Protein AF-0000000084371466 (afdb_homodimer)

Organism: NCBI:txid1354337

Solvent-accessible surface area (backbone atoms only — not comparable to full-atom values): 20547 Å² total; per-residue (Å²): 111,66,64,60,53,50,52,50,54,50,50,53,49,49,50,52,51,52,51,47,50,51,51,50,54,58,54,43,29,50,48,44,25,42,75,70,62,66,59,45,69,47,90,85,22,56,45,48,50,49,44,47,49,48,34,49,52,51,27,50,51,27,48,51,49,24,69,73,31,75,71,32,21,22,19,29,36,41,54,22,36,54,40,42,34,53,37,38,60,71,41,28,72,66,33,35,72,77,37,82,69,40,31,57,58,54,32,48,50,46,48,52,50,28,49,50,49,22,58,71,46,42,69,39,13,56,54,30,40,49,56,57,62,68,37,51,36,34,27,16,31,52,48,10,47,44,26,44,74,42,50,16,55,60,68,24,36,56,69,63,48,35,65,75,43,48,91,64,48,52,72,56,55,30,43,38,47,19,52,52,38,30,41,54,11,50,48,34,32,42,51,19,51,49,49,47,55,55,54,50,52,52,53,52,52,55,59,70,71,105,113,66,63,60,52,49,52,50,52,50,50,52,49,49,48,51,52,54,51,46,50,51,52,50,54,58,53,42,31,50,48,43,25,42,75,69,63,66,60,46,69,48,90,85,22,56,46,48,52,50,45,48,49,48,34,49,51,50,26,51,50,27,48,49,48,23,70,71,31,76,72,34,21,21,19,29,36,40,55,21,35,54,41,42,34,53,38,39,58,72,42,28,72,65,33,36,72,77,36,81,71,42,30,56,58,55,33,48,50,44,47,51,52,28,48,52,50,23,58,71,45,42,70,39,13,56,53,29,42,50,57,57,61,67,37,53,35,33,29,16,31,51,49,11,47,46,26,43,74,40,48,14,56,61,68,25,35,56,70,63,48,35,64,75,44,48,90,63,48,51,73,55,55,30,43,38,47,19,52,51,38,29,40,54,11,50,47,34,34,44,50,19,51,51,49,48,52,54,54,50,52,53,52,52,52,55,58,70,70,105

Radius of gyration: 22.59 Å; Cα contacts (8 Å, |Δi|>4): 566; chains: 2; bounding box: 61×68×55 Å

Foldseek 3Di:
DVVVVVVVVVVVVVLVVVLVVLLVVLLVQQVCQCVPVVPFDDLPGSLLVLLLVLLVVLLVVLVVVLVVDVLANLQSLQVSLVSVLVNLVSCQVVCVVVPNPCSVVVNVVSNVVSVVSNVVSPPSNVVNNCVLCVDPLNVLLVVLCCQLVPVLVVQLDQVVQCVVCPPNDDNSVSVSSNSSSNSSSSSSNSSSSVVVVVVVVVVVVVVVVD/DVVVVVVVVVVVVVLVVVLVVLLVVLLVQQVCQCVPVVPFDDLPGSLLVLLLVLLVVLLVVLVVVLVVDVLANLQSLQVSLVSVLVNLVSCQVVCVVVPNPCSVVVNVVSNVVSVVSNVVSPPSNVVNNCVLCVDPLNVLLVVLCCQLVPVLVVQLDQVVQCVVCPPNDDNSVSVSSNSSSNSSSSSSNSSSSVVVVVVVVVVVVVVVVD

Sequence (420 aa):
MDEIVLNFLLKRFAFFLCAAVIVALTTGCIFIDILIFDGGISEASITEYAQESLLAIICLFFFVKAYQNSQMRGGYTLIMGFFLCLLIRELDSVFDQLAHGSWVWFALTVTFICIAIAIREGKNTLSALTQFISHPSNGMLISGLLCILLFSRLFGMGILWKTILGDDFNRTVKNMAEEGCELFGYTLCFISVLWYGISNKVSNRVKNINMDEIVLNFLLKRFAFFLCAAVIVALTTGCIFIDILIFDGGISEASITEYAQESLLAIICLFFFVKAYQNSQMRGGYTLIMGFFLCLLIRELDSVFDQLAHGSWVWFALTVTFICIAIAIREGKNTLSALTQFISHPSNGMLISGLLCILLFSRLFGMGILWKTILGDDFNRTVKNMAEEGCELFGYTLCFISVLWYGISNKVSNRVKNIN

Secondary structure (DSSP, 8-state):
-HHHHHHHHHHHHHHHHHHHHHHHHHHHHHHIIIIIS-S-S-TTSHHHHHHHHHHHHHHHHHHHHHHH-GGGHHHHHHHHHHHHHHHHHHTHHHHHTTSTTTHHHHHHHHHHHHHHHHHHHTHHHHHHHHHHHTSTTHHHHHHHHHIIIIIHHHHT-HHHHHHHHGGG--HHHHHHHHHHHHHHHHHHHHHHHHHHHHHHHHHHHHHHH-/-HHHHHHHHHHHHHHHHHHHHHHHHHHHHHHIIIIIS-S-S-TTSHHHHHHHHHHHHHHHHHHHHHHH-GGGHHHHHHHHHHHHHHHHHHTHHHHHTTSTTTHHHHHHHHHHHHHHHHHHHTHHHHHHHHHHHTSTTHHHHHHHHHIIIIIHHHHT-HHHHHHHHGGG--HHHHHHHHHHHHHHHHHHHHHHHHHHHHHHHHHHHHHHH-

Structure (mmCIF, N/CA/C/O backbone):
data_AF-0000000084371466-model_v1
#
loop_
_entity.id
_entity.type
_entity.pdbx_description
1 polymer Transporter
#
loop_
_atom_site.group_PDB
_atom_site.id
_atom_site.type_symbol
_atom_site.label_atom_id
_atom_site.label_alt_id
_atom_site.label_comp_id
_atom_site.label_asym_id
_atom_site.label_entity_id
_atom_site.label_seq_id
_atom_site.pdbx_PDB_ins_code
_atom_site.Cartn_x
_atom_site.Cartn_y
_atom_site.Cartn_z
_atom_site.occupancy
_atom_site.B_iso_or_equiv
_atom_site.auth_seq_id
_atom_site.auth_comp_id
_atom_site.auth_asym_id
_atom_site.auth_atom_id
_atom_site.pdbx_PDB_model_num
ATOM 1 N N . MET A 1 1 ? 17.172 20.203 21.375 1 64.62 1 MET A N 1
ATOM 2 C CA . MET A 1 1 ? 16.688 20.125 20 1 64.62 1 MET A CA 1
ATOM 3 C C . MET A 1 1 ? 17.094 18.797 19.359 1 64.62 1 MET A C 1
ATOM 5 O O . MET A 1 1 ? 16.25 18.094 18.797 1 64.62 1 MET A O 1
ATOM 9 N N . ASP A 1 2 ? 18.312 18.266 19.797 1 81.25 2 ASP A N 1
ATOM 10 C CA . ASP A 1 2 ? 18.844 17.047 19.219 1 81.25 2 ASP A CA 1
ATOM 11 C C . ASP A 1 2 ? 18.141 15.812 19.766 1 81.25 2 ASP A C 1
ATOM 13 O O . ASP A 1 2 ? 17.781 14.898 19.016 1 81.25 2 ASP A O 1
ATOM 17 N N . GLU A 1 3 ? 17.75 15.938 21.031 1 86.94 3 GLU A N 1
ATOM 18 C CA . GLU A 1 3 ? 17.094 14.789 21.656 1 86.94 3 GLU A CA 1
ATOM 19 C C . GLU A 1 3 ? 15.68 14.609 21.109 1 86.94 3 GLU A C 1
ATOM 21 O O . GLU A 1 3 ? 15.219 13.484 20.922 1 86.94 3 GLU A O 1
ATOM 26 N N . ILE A 1 4 ? 15.062 15.727 20.891 1 90.5 4 ILE A N 1
ATOM 27 C CA . ILE A 1 4 ? 13.695 15.711 20.375 1 90.5 4 ILE A CA 1
ATOM 28 C C . ILE A 1 4 ? 13.688 15.125 18.969 1 90.5 4 ILE A C 1
ATOM 30 O O . ILE A 1 4 ? 12.852 14.281 18.641 1 90.5 4 ILE A O 1
ATOM 34 N N . VAL A 1 5 ? 14.664 15.562 18.172 1 91.81 5 VAL A N 1
ATOM 35 C CA . VAL A 1 5 ? 14.781 15.102 16.797 1 91.81 5 VAL A CA 1
ATOM 36 C C . VAL A 1 5 ? 15.094 13.609 16.781 1 91.81 5 VAL A C 1
ATOM 38 O O . VAL A 1 5 ? 14.477 12.852 16.031 1 91.81 5 VAL A O 1
ATOM 41 N N . LEU A 1 6 ? 15.992 13.211 17.641 1 91.38 6 LEU A N 1
ATOM 42 C CA . LEU A 1 6 ? 16.391 11.812 17.719 1 91.38 6 LEU A CA 1
ATOM 43 C C . LEU A 1 6 ? 15.234 10.938 18.188 1 91.38 6 LEU A C 1
ATOM 45 O O . LEU A 1 6 ? 15.016 9.844 17.656 1 91.38 6 LEU A O 1
ATOM 49 N N . ASN A 1 7 ? 14.547 11.398 19.172 1 93.5 7 ASN A N 1
ATOM 50 C CA . ASN A 1 7 ? 13.383 10.664 19.672 1 93.5 7 ASN A CA 1
ATOM 51 C C . ASN A 1 7 ? 12.32 10.5 18.594 1 93.5 7 ASN A C 1
ATOM 53 O O . ASN A 1 7 ? 11.695 9.445 18.484 1 93.5 7 ASN A O 1
ATOM 57 N N . PHE A 1 8 ? 12.125 11.523 17.828 1 94.44 8 PHE A N 1
ATOM 58 C CA . PHE A 1 8 ? 11.172 11.469 16.734 1 94.44 8 PHE A CA 1
ATOM 59 C C . PHE A 1 8 ? 11.578 10.422 15.703 1 94.44 8 PHE A C 1
ATOM 61 O O . PHE A 1 8 ? 10.758 9.594 15.289 1 94.44 8 PHE A O 1
ATOM 68 N N . LEU A 1 9 ? 12.789 10.43 15.32 1 94.44 9 LEU A N 1
ATOM 69 C CA . LEU A 1 9 ? 13.297 9.492 14.328 1 94.44 9 LEU A CA 1
ATOM 70 C C . LEU A 1 9 ? 13.234 8.062 14.844 1 94.44 9 LEU A C 1
ATOM 72 O O . LEU A 1 9 ? 12.922 7.141 14.094 1 94.44 9 LEU A O 1
ATOM 76 N N . LEU A 1 10 ? 13.5 7.891 16.125 1 94.75 10 LEU A N 1
ATOM 77 C CA . LEU A 1 10 ? 13.438 6.566 16.734 1 94.75 10 LEU A CA 1
ATOM 78 C C . LEU A 1 10 ? 12 6.051 16.766 1 94.75 10 LEU A C 1
ATOM 80 O O . LEU A 1 10 ? 11.758 4.863 16.531 1 94.75 10 LEU A O 1
ATOM 84 N N . LYS A 1 11 ? 11.07 6.883 17.031 1 94.75 11 LYS A N 1
ATOM 85 C CA . LYS A 1 11 ? 9.656 6.508 17.031 1 94.75 11 LYS A CA 1
ATOM 86 C C . LYS A 1 11 ? 9.195 6.113 15.633 1 94.75 11 LYS A C 1
ATOM 88 O O . LYS A 1 11 ? 8.414 5.168 15.477 1 94.75 11 LYS A O 1
ATOM 93 N N . ARG A 1 12 ? 9.664 6.887 14.703 1 95.19 12 ARG A N 1
ATOM 94 C CA . ARG A 1 12 ? 9.305 6.586 13.32 1 95.19 12 ARG A CA 1
ATOM 95 C C . ARG A 1 12 ? 9.906 5.258 12.883 1 95.19 12 ARG A C 1
ATOM 97 O O . ARG A 1 12 ? 9.281 4.5 12.141 1 95.19 12 ARG A O 1
ATOM 104 N N . PHE A 1 13 ? 11.102 5.02 13.352 1 95.56 13 PHE A N 1
ATOM 105 C CA . PHE A 1 13 ? 11.734 3.738 13.055 1 95.56 13 PHE A CA 1
ATOM 106 C C . PHE A 1 13 ? 10.992 2.598 13.734 1 95.56 13 PHE A C 1
ATOM 108 O O . PHE A 1 13 ? 10.797 1.533 13.148 1 95.56 13 PHE A O 1
ATOM 115 N N . ALA A 1 14 ? 10.57 2.801 14.953 1 96.06 14 ALA A N 1
ATOM 116 C CA . ALA A 1 14 ? 9.781 1.805 15.672 1 96.06 14 ALA A CA 1
ATOM 117 C C . ALA A 1 14 ? 8.469 1.522 14.953 1 96.06 14 ALA A C 1
ATOM 119 O O . ALA A 1 14 ? 8.023 0.374 14.883 1 96.06 14 ALA A O 1
ATOM 120 N N . PHE A 1 15 ? 7.871 2.557 14.461 1 96.62 15 PHE A N 1
ATOM 121 C CA . PHE A 1 15 ? 6.652 2.4 13.672 1 96.62 15 PHE A CA 1
ATOM 122 C C . PHE A 1 15 ? 6.898 1.507 12.461 1 96.62 15 PHE A C 1
ATOM 124 O O . PHE A 1 15 ? 6.094 0.621 12.164 1 96.62 15 PHE A O 1
ATOM 131 N N . PHE A 1 16 ? 7.977 1.736 11.781 1 97.31 16 PHE A N 1
ATOM 132 C CA . PHE A 1 16 ? 8.328 0.934 10.617 1 97.31 16 PHE A CA 1
ATOM 133 C C . PHE A 1 16 ? 8.492 -0.533 10.992 1 97.31 16 PHE A C 1
ATOM 135 O O . PHE A 1 16 ? 8.008 -1.42 10.289 1 97.31 16 PHE A O 1
ATOM 142 N N . LEU A 1 17 ? 9.148 -0.771 12.102 1 98 17 LEU A N 1
ATOM 143 C CA . LEU A 1 17 ? 9.383 -2.139 12.555 1 98 17 LEU A CA 1
ATOM 144 C C . LEU A 1 17 ? 8.07 -2.812 12.945 1 98 17 LEU A C 1
ATOM 146 O O . LEU A 1 17 ? 7.863 -3.992 12.648 1 98 17 LEU A O 1
ATOM 150 N N . CYS A 1 18 ? 7.191 -2.1 13.617 1 97.94 18 CYS A N 1
ATOM 151 C CA . CYS A 1 18 ? 5.887 -2.645 13.969 1 97.94 18 CYS A CA 1
ATOM 152 C C . CYS A 1 18 ? 5.074 -2.975 12.727 1 97.94 18 CYS A C 1
ATOM 154 O O . CYS A 1 18 ? 4.457 -4.039 12.641 1 97.94 18 CYS A O 1
ATOM 156 N N . ALA A 1 19 ? 5.094 -2.037 11.758 1 98.44 19 ALA A N 1
ATOM 157 C CA . ALA A 1 19 ? 4.41 -2.275 10.492 1 98.44 19 ALA A CA 1
ATOM 158 C C . ALA A 1 19 ? 4.977 -3.502 9.781 1 98.44 19 ALA A C 1
ATOM 160 O O . ALA A 1 19 ? 4.227 -4.297 9.211 1 98.44 19 ALA A O 1
ATOM 161 N N . ALA A 1 20 ? 6.285 -3.635 9.867 1 98.56 20 ALA A N 1
ATOM 162 C CA . ALA A 1 20 ? 6.949 -4.785 9.258 1 98.56 20 ALA A CA 1
ATOM 163 C C . ALA A 1 20 ? 6.5 -6.086 9.914 1 98.56 20 ALA A C 1
ATOM 165 O O . ALA A 1 20 ? 6.277 -7.09 9.227 1 98.56 20 ALA A O 1
ATOM 166 N N . VAL A 1 21 ? 6.359 -6.094 11.18 1 98.56 21 VAL A N 1
ATOM 167 C CA . VAL A 1 21 ? 5.922 -7.277 11.906 1 98.56 21 VAL A CA 1
ATOM 168 C C . VAL A 1 21 ? 4.492 -7.637 11.5 1 98.56 21 VAL A C 1
ATOM 170 O O . VAL A 1 21 ? 4.184 -8.812 11.273 1 98.56 21 VAL A O 1
ATOM 173 N N . ILE A 1 22 ? 3.629 -6.656 11.391 1 98.56 22 ILE A N 1
ATOM 174 C CA . ILE A 1 22 ? 2.244 -6.902 11 1 98.56 22 ILE A CA 1
ATOM 175 C C . ILE A 1 22 ? 2.197 -7.477 9.586 1 98.56 22 ILE A C 1
ATOM 177 O O . ILE A 1 22 ? 1.475 -8.438 9.328 1 98.56 22 ILE A O 1
ATOM 181 N N . VAL A 1 23 ? 2.973 -6.891 8.664 1 98.62 23 VAL A N 1
ATOM 182 C CA . VAL A 1 23 ? 3.029 -7.383 7.293 1 98.62 23 VAL A CA 1
ATOM 183 C C . VAL A 1 23 ? 3.549 -8.82 7.281 1 98.62 23 VAL A C 1
ATOM 185 O O . VAL A 1 23 ? 3.021 -9.672 6.559 1 98.62 23 VAL A O 1
ATOM 188 N N . ALA A 1 24 ? 4.578 -9.102 8.133 1 98.19 24 ALA A N 1
ATOM 189 C CA . ALA A 1 24 ? 5.129 -10.445 8.211 1 98.19 24 ALA A CA 1
ATOM 190 C C . ALA A 1 24 ? 4.094 -11.438 8.734 1 98.19 24 ALA A C 1
ATOM 192 O O . ALA A 1 24 ? 3.961 -12.547 8.211 1 98.19 24 ALA A O 1
ATOM 193 N N . LEU A 1 25 ? 3.352 -11.039 9.758 1 97.94 25 LEU A N 1
ATOM 194 C CA . LEU A 1 25 ? 2.334 -11.898 10.352 1 97.94 25 LEU A CA 1
ATOM 195 C C . LEU A 1 25 ? 1.229 -12.203 9.344 1 97.94 25 LEU A C 1
ATOM 197 O O . LEU A 1 25 ? 0.806 -13.359 9.211 1 97.94 25 LEU A O 1
ATOM 201 N N . THR A 1 26 ? 0.752 -11.219 8.648 1 97.88 26 THR A N 1
ATOM 202 C CA . THR A 1 26 ? -0.317 -11.445 7.68 1 97.88 26 THR A CA 1
ATOM 203 C C . THR A 1 26 ? 0.188 -12.266 6.5 1 97.88 26 THR A C 1
ATOM 205 O O . THR A 1 26 ? -0.53 -13.125 5.98 1 97.88 26 THR A O 1
ATOM 208 N N . THR A 1 27 ? 1.434 -11.961 6.031 1 97 27 THR A N 1
ATOM 209 C CA . THR A 1 27 ? 2.016 -12.781 4.977 1 97 27 THR A CA 1
ATOM 210 C C . THR A 1 27 ? 2.186 -14.219 5.449 1 97 27 THR A C 1
ATOM 212 O O . THR A 1 27 ? 2.068 -15.156 4.656 1 97 27 THR A O 1
ATOM 215 N N . GLY A 1 28 ? 2.477 -14.391 6.754 1 96.12 28 GLY A N 1
ATOM 216 C CA . GLY A 1 28 ? 2.588 -15.711 7.34 1 96.12 28 GLY A CA 1
ATOM 217 C C . GLY A 1 28 ? 1.333 -16.547 7.168 1 96.12 28 GLY A C 1
ATOM 218 O O . GLY A 1 28 ? 1.406 -17.781 7.078 1 96.12 28 GLY A O 1
ATOM 219 N N . CYS A 1 29 ? 0.147 -15.938 7.094 1 95.31 29 CYS A N 1
ATOM 220 C CA . CYS A 1 29 ? -1.104 -16.656 6.855 1 95.31 29 CYS A CA 1
ATOM 221 C C . CYS A 1 29 ? -1.066 -17.391 5.527 1 95.31 29 CYS A C 1
ATOM 223 O O . CYS A 1 29 ? -1.605 -18.5 5.41 1 95.31 29 CYS A O 1
ATOM 225 N N . ILE A 1 30 ? -0.409 -16.781 4.551 1 94.31 30 ILE A N 1
ATOM 226 C CA . ILE A 1 30 ? -0.271 -17.406 3.246 1 94.31 30 ILE A CA 1
ATOM 227 C C . ILE A 1 30 ? 0.578 -18.672 3.373 1 94.31 30 ILE A C 1
ATOM 229 O O . ILE A 1 30 ? 0.229 -19.719 2.824 1 94.31 30 ILE A O 1
ATOM 233 N N . PHE A 1 31 ? 1.629 -18.594 4.164 1 93.75 31 PHE A N 1
ATOM 234 C CA . PHE A 1 31 ? 2.523 -19.734 4.367 1 93.75 31 PHE A CA 1
ATOM 235 C C . PHE A 1 31 ? 1.798 -20.875 5.066 1 93.75 31 PHE A C 1
ATOM 237 O O . PHE A 1 31 ? 1.969 -22.031 4.703 1 93.75 31 PHE A O 1
ATOM 244 N N . ILE A 1 32 ? 0.987 -20.516 6.012 1 93.62 32 ILE A N 1
ATOM 245 C CA . ILE A 1 32 ? 0.241 -21.531 6.75 1 93.62 32 ILE A CA 1
ATOM 246 C C . ILE A 1 32 ? -0.721 -22.25 5.809 1 93.62 32 ILE A C 1
ATOM 248 O O . ILE A 1 32 ? -0.809 -23.484 5.82 1 93.62 32 ILE A O 1
ATOM 252 N N . ASP A 1 33 ? -1.422 -21.531 4.973 1 93.5 33 ASP A N 1
ATOM 253 C CA . ASP A 1 33 ? -2.379 -22.109 4.035 1 93.5 33 ASP A CA 1
ATOM 254 C C . ASP A 1 33 ? -1.688 -23.078 3.066 1 93.5 33 ASP A C 1
ATOM 256 O O . ASP A 1 33 ? -2.24 -24.125 2.721 1 93.5 33 ASP A O 1
ATOM 260 N N . ILE A 1 34 ? -0.489 -22.688 2.656 1 90.5 34 ILE A N 1
ATOM 261 C CA . ILE A 1 34 ? 0.16 -23.422 1.579 1 90.5 34 ILE A CA 1
ATOM 262 C C . ILE A 1 34 ? 0.994 -24.562 2.164 1 90.5 34 ILE A C 1
ATOM 264 O O . ILE A 1 34 ? 0.928 -25.703 1.688 1 90.5 34 ILE A O 1
ATOM 268 N N . LEU A 1 35 ? 1.722 -24.328 3.25 1 89.88 35 LEU A N 1
ATOM 269 C CA . LEU A 1 35 ? 2.705 -25.281 3.734 1 89.88 35 LEU A CA 1
ATOM 270 C C . LEU A 1 35 ? 2.082 -26.234 4.75 1 89.88 35 LEU A C 1
ATOM 272 O O . LEU A 1 35 ? 2.508 -27.391 4.871 1 89.88 35 LEU A O 1
ATOM 276 N N . ILE A 1 36 ? 1.085 -25.75 5.414 1 88.44 36 ILE A N 1
ATOM 277 C CA . ILE A 1 36 ? 0.521 -26.578 6.48 1 88.44 36 ILE A CA 1
ATOM 278 C C . ILE A 1 36 ? -0.782 -27.219 6.008 1 88.44 36 ILE A C 1
ATOM 280 O O . ILE A 1 36 ? -0.966 -28.438 6.125 1 88.44 36 ILE A O 1
ATOM 284 N N . PHE A 1 37 ? -1.661 -26.516 5.348 1 84.56 37 PHE A N 1
ATOM 285 C CA . PHE A 1 37 ? -2.977 -27.016 4.98 1 84.56 37 PHE A CA 1
ATOM 286 C C . PHE A 1 37 ? -2.967 -27.578 3.566 1 84.56 37 PHE A C 1
ATOM 288 O O . PHE A 1 37 ? -3.918 -28.25 3.15 1 84.56 37 PHE A O 1
ATOM 295 N N . ASP A 1 38 ? -1.966 -27.562 2.881 1 68.44 38 ASP A N 1
ATOM 296 C CA . ASP A 1 38 ? -1.659 -28.156 1.584 1 68.44 38 ASP A CA 1
ATOM 297 C C . ASP A 1 38 ? -2.729 -27.812 0.552 1 68.44 38 ASP A C 1
ATOM 299 O O . ASP A 1 38 ? -2.973 -28.578 -0.381 1 68.44 38 ASP A O 1
ATOM 303 N N . GLY A 1 39 ? -3.598 -26.953 0.856 1 64.88 39 GLY A N 1
ATOM 304 C CA . GLY A 1 39 ? -4.734 -26.781 -0.032 1 64.88 39 GLY A CA 1
ATOM 305 C C . GLY A 1 39 ? -4.691 -25.484 -0.819 1 64.88 39 GLY A C 1
ATOM 306 O O . GLY A 1 39 ? -5.668 -25.109 -1.477 1 64.88 39 GLY A O 1
ATOM 307 N N . GLY A 1 40 ? -3.645 -24.812 -1.032 1 68.12 40 GLY A N 1
ATOM 308 C CA . GLY A 1 40 ? -3.711 -23.531 -1.722 1 68.12 40 GLY A CA 1
ATOM 309 C C . GLY A 1 40 ? -4.535 -22.484 -0.98 1 68.12 40 GLY A C 1
ATOM 310 O O . GLY A 1 40 ? -4.742 -22.609 0.229 1 68.12 40 GLY A O 1
ATOM 311 N N . ILE A 1 41 ? -4.82 -21.375 -1.63 1 72.38 41 ILE A N 1
ATOM 312 C CA . ILE A 1 41 ? -5.66 -20.344 -1.035 1 72.38 41 ILE A CA 1
ATOM 313 C C . ILE A 1 41 ? -7.094 -20.5 -1.537 1 72.38 41 ILE A C 1
ATOM 315 O O . ILE A 1 41 ? -7.445 -19.953 -2.592 1 72.38 41 ILE A O 1
ATOM 319 N N . SER A 1 42 ? -7.82 -21.344 -0.865 1 69 42 SER A N 1
ATOM 320 C CA . SER A 1 42 ? -9.234 -21.531 -1.169 1 69 42 SER A CA 1
ATOM 321 C C . SER A 1 42 ? -10.102 -20.516 -0.431 1 69 42 SER A C 1
ATOM 323 O O . SER A 1 42 ? -9.578 -19.656 0.281 1 69 42 SER A O 1
ATOM 325 N N . GLU A 1 43 ? -11.406 -20.547 -0.635 1 68.81 43 GLU A N 1
ATOM 326 C CA . GLU A 1 43 ? -12.344 -19.625 -0.007 1 68.81 43 GLU A CA 1
ATOM 327 C C . GLU A 1 43 ? -12.367 -19.797 1.509 1 68.81 43 GLU A C 1
ATOM 329 O O . GLU A 1 43 ? -12.766 -18.891 2.24 1 68.81 43 GLU A O 1
ATOM 334 N N . ALA A 1 44 ? -11.953 -20.875 1.903 1 70.94 44 ALA A N 1
ATOM 335 C CA . ALA A 1 44 ? -11.93 -21.125 3.344 1 70.94 44 ALA A CA 1
ATOM 336 C C . ALA A 1 44 ? -10.5 -21.125 3.873 1 70.94 44 ALA A C 1
ATOM 338 O O . ALA A 1 44 ? -10.203 -21.812 4.855 1 70.94 44 ALA A O 1
ATOM 339 N N . SER A 1 45 ? -9.781 -20.344 3.391 1 87.75 45 SER A N 1
ATOM 340 C CA . SER A 1 45 ? -8.375 -20.312 3.785 1 87.75 45 SER A CA 1
ATOM 341 C C . SER A 1 45 ? -8.141 -19.281 4.887 1 87.75 45 SER A C 1
ATOM 343 O O . SER A 1 45 ? -8.969 -18.391 5.098 1 87.75 45 SER A O 1
AT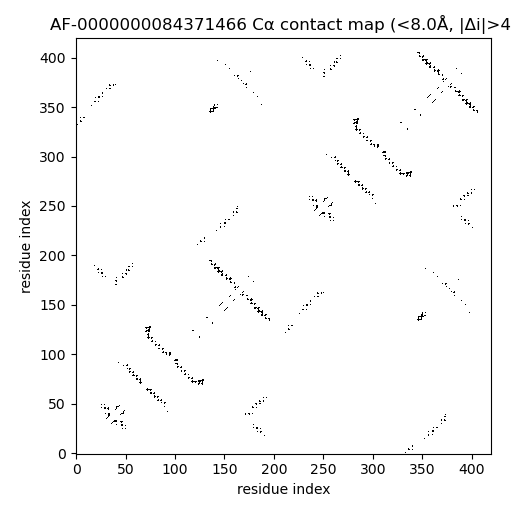OM 345 N N . ILE A 1 46 ? -7.047 -19.438 5.621 1 91.75 46 ILE A N 1
ATOM 346 C CA . ILE A 1 46 ? -6.633 -18.516 6.672 1 91.75 46 ILE A CA 1
ATOM 347 C C . ILE A 1 46 ? -6.395 -17.141 6.074 1 91.75 46 ILE A C 1
ATOM 349 O O . ILE A 1 46 ? -6.688 -16.125 6.707 1 91.75 46 ILE A O 1
ATOM 353 N N . THR A 1 47 ? -5.867 -17.094 4.867 1 94.38 47 THR A N 1
ATOM 354 C CA . THR A 1 47 ? -5.648 -15.836 4.152 1 94.38 47 THR A CA 1
ATOM 355 C C . THR A 1 47 ? -6.961 -15.086 3.973 1 94.38 47 THR A C 1
ATOM 357 O O . THR A 1 47 ? -7.035 -13.883 4.254 1 94.38 47 THR A O 1
ATOM 360 N N . GLU A 1 48 ? -7.977 -15.766 3.592 1 93.62 48 GLU A N 1
ATOM 361 C CA . GLU A 1 48 ? -9.289 -15.156 3.408 1 93.62 48 GLU A CA 1
ATOM 362 C C . GLU A 1 48 ? -9.852 -14.648 4.73 1 93.62 48 GLU A C 1
ATOM 364 O O . GLU A 1 48 ? -10.391 -13.547 4.801 1 93.62 48 GLU A O 1
ATOM 369 N N . TYR A 1 49 ? -9.695 -15.438 5.723 1 94.31 49 TYR A N 1
ATOM 370 C CA . TYR A 1 49 ? -10.18 -15.031 7.035 1 94.31 49 TYR A CA 1
ATOM 371 C C . TYR A 1 49 ? -9.422 -13.812 7.547 1 94.31 49 TYR A C 1
ATOM 373 O O . TYR A 1 49 ? -10.008 -12.945 8.195 1 94.31 49 TYR A O 1
ATOM 381 N N . ALA A 1 50 ? -8.141 -13.82 7.281 1 96.44 50 ALA A N 1
ATOM 382 C CA . ALA A 1 50 ? -7.352 -12.656 7.68 1 96.44 50 ALA A CA 1
ATOM 383 C C . ALA A 1 50 ? -7.836 -11.391 6.973 1 96.44 50 ALA A C 1
ATOM 385 O O . ALA A 1 50 ? -7.977 -10.336 7.594 1 96.44 50 ALA A O 1
ATOM 386 N N . GLN A 1 51 ? -8.086 -11.445 5.691 1 97.38 51 GLN A N 1
ATOM 387 C CA . GLN A 1 51 ? -8.602 -10.312 4.934 1 97.38 51 GLN A CA 1
ATOM 388 C C . GLN A 1 51 ? -9.93 -9.82 5.504 1 97.38 51 GLN A C 1
ATOM 390 O O . GLN A 1 51 ? -10.109 -8.625 5.734 1 97.38 51 GLN A O 1
ATOM 395 N N . GLU A 1 52 ? -10.852 -10.781 5.75 1 97 52 GLU A N 1
ATOM 396 C CA . GLU A 1 52 ? -12.164 -10.445 6.281 1 97 52 GLU A CA 1
ATOM 397 C C . GLU A 1 52 ? -12.062 -9.828 7.672 1 97 52 GLU A C 1
ATOM 399 O O . GLU A 1 52 ? -12.781 -8.883 7.992 1 97 52 GLU A O 1
ATOM 404 N N . SER A 1 53 ? -11.219 -10.398 8.445 1 98 53 SER A N 1
ATOM 405 C CA . SER A 1 53 ? -11.047 -9.875 9.797 1 98 53 SER A CA 1
ATOM 406 C C . SER A 1 53 ? -10.484 -8.461 9.781 1 98 53 SER A C 1
ATOM 408 O O . SER A 1 53 ? -10.945 -7.59 10.523 1 98 53 SER A O 1
ATOM 410 N N . LEU A 1 54 ? -9.422 -8.195 8.969 1 98.56 54 LEU A N 1
ATOM 411 C CA . LEU A 1 54 ? -8.852 -6.859 8.852 1 98.56 54 LEU A CA 1
ATOM 412 C C . LEU A 1 54 ? -9.906 -5.848 8.43 1 98.56 54 LEU A C 1
ATOM 414 O O . LEU A 1 54 ? -10.016 -4.773 9.023 1 98.56 54 LEU A O 1
ATOM 418 N N . LEU A 1 55 ? -10.68 -6.215 7.445 1 98.62 55 LEU A N 1
ATOM 419 C CA . LEU A 1 55 ? -11.727 -5.328 6.945 1 98.62 55 LEU A CA 1
ATOM 420 C C . LEU A 1 55 ? -12.797 -5.098 8.008 1 98.62 55 LEU A C 1
ATOM 422 O O . LEU A 1 55 ? -13.273 -3.977 8.18 1 98.62 55 LEU A O 1
ATOM 426 N N . ALA A 1 56 ? -13.18 -6.168 8.742 1 98.5 56 ALA A N 1
ATOM 427 C CA . ALA A 1 56 ? -14.195 -6.051 9.789 1 98.5 56 ALA A CA 1
ATOM 428 C C . ALA A 1 56 ? -13.734 -5.098 10.891 1 98.5 56 ALA A C 1
ATOM 430 O O . ALA A 1 56 ? -14.523 -4.285 11.383 1 98.5 56 ALA A O 1
ATOM 431 N N . ILE A 1 57 ? -12.516 -5.191 11.266 1 98.75 57 ILE A N 1
ATOM 432 C CA . ILE A 1 57 ? -11.961 -4.336 12.312 1 98.75 57 ILE A CA 1
ATOM 433 C C . ILE A 1 57 ? -11.961 -2.885 11.844 1 98.75 57 ILE A C 1
ATOM 435 O O . ILE A 1 57 ? -12.305 -1.979 12.602 1 98.75 57 ILE A O 1
ATOM 439 N N . ILE A 1 58 ? -11.586 -2.645 10.57 1 98.69 58 ILE A N 1
ATOM 440 C CA . ILE A 1 58 ? -11.594 -1.3 10 1 98.69 58 ILE A CA 1
ATOM 441 C C . ILE A 1 58 ? -13.008 -0.737 10.023 1 98.69 58 ILE A C 1
ATOM 443 O O . ILE A 1 58 ? -13.227 0.404 10.438 1 98.69 58 ILE A O 1
ATOM 447 N N . CYS A 1 59 ? -13.945 -1.561 9.594 1 98.44 59 CYS A N 1
ATOM 448 C CA . CYS A 1 59 ? -15.336 -1.135 9.586 1 98.44 59 CYS A CA 1
ATOM 449 C C . CYS A 1 59 ? -15.812 -0.794 10.992 1 98.44 59 CYS A 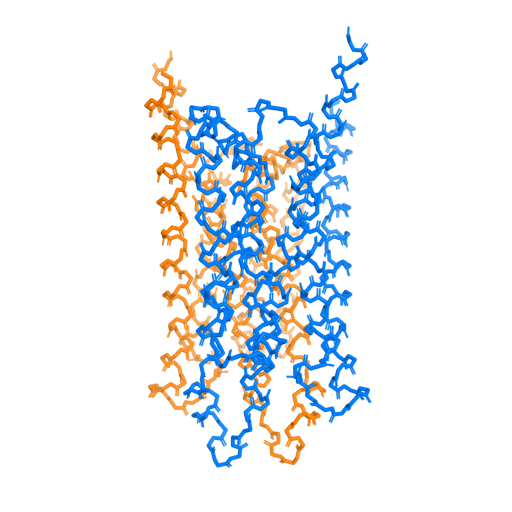C 1
ATOM 451 O O . CYS A 1 59 ? -16.453 0.233 11.203 1 98.44 59 CYS A O 1
ATOM 453 N N . LEU A 1 60 ? -15.523 -1.663 11.93 1 98.56 60 LEU A N 1
ATOM 454 C CA . LEU A 1 60 ? -15.922 -1.436 13.312 1 98.56 60 LEU A CA 1
ATOM 455 C C . LEU A 1 60 ? -15.312 -0.146 13.852 1 98.56 60 LEU A C 1
ATOM 457 O O . LEU A 1 60 ? -15.977 0.606 14.57 1 98.56 60 LEU A O 1
ATOM 461 N N . PHE A 1 61 ? -14.07 0.084 13.531 1 98.44 61 PHE A N 1
ATOM 462 C CA . PHE A 1 61 ? -13.383 1.296 13.961 1 98.44 61 PHE A CA 1
ATOM 463 C C . PHE A 1 61 ? -14.133 2.539 13.5 1 98.44 61 PHE A C 1
ATOM 465 O O . PHE A 1 61 ? -14.422 3.43 14.305 1 98.44 61 PHE A O 1
ATOM 472 N N . PHE A 1 62 ? -14.469 2.607 12.219 1 98.12 62 PHE A N 1
ATOM 473 C CA . PHE A 1 62 ? -15.117 3.805 11.688 1 98.12 62 PHE A CA 1
ATOM 474 C C . PHE A 1 62 ? -16.562 3.879 12.141 1 98.12 62 PHE A C 1
ATOM 476 O O . PHE A 1 62 ? -17.125 4.969 12.273 1 98.12 62 PHE A O 1
ATOM 483 N N . PHE A 1 63 ? -17.156 2.689 12.414 1 97.81 63 PHE A N 1
ATOM 484 C CA . PHE A 1 63 ? -18.5 2.68 12.984 1 97.81 63 PHE A CA 1
ATOM 485 C C . PHE A 1 63 ? -18.5 3.342 14.359 1 97.81 63 PHE A C 1
ATOM 487 O O . PHE A 1 63 ? -19.344 4.199 14.633 1 97.81 63 PHE A O 1
ATOM 494 N N . VAL A 1 64 ? -17.609 2.977 15.141 1 97.81 64 VAL A N 1
ATOM 495 C CA . VAL A 1 64 ? -17.5 3.531 16.484 1 97.81 64 VAL A CA 1
ATOM 496 C C . VAL A 1 64 ? -17.203 5.027 16.406 1 97.81 64 VAL A C 1
ATOM 498 O O . VAL A 1 64 ? -17.797 5.824 17.125 1 97.81 64 VAL A O 1
ATOM 501 N N . LYS A 1 65 ? -16.297 5.391 15.5 1 96.69 65 LYS A N 1
ATOM 502 C CA . LYS A 1 65 ? -15.953 6.805 15.344 1 96.69 65 LYS A CA 1
ATOM 503 C C . LYS A 1 65 ? -17.156 7.609 14.875 1 96.69 65 LYS A C 1
ATOM 505 O O . LYS A 1 65 ? -17.375 8.734 15.328 1 96.69 65 LYS A O 1
ATOM 510 N N . ALA A 1 66 ? -17.922 7.062 13.945 1 96.06 66 ALA A N 1
ATOM 511 C CA . ALA A 1 66 ? -19.125 7.73 13.461 1 96.06 66 ALA A CA 1
ATOM 512 C C . ALA A 1 66 ? -20.141 7.902 14.578 1 96.06 66 ALA A C 1
ATOM 514 O O . ALA A 1 66 ? -20.828 8.922 14.641 1 96.06 66 ALA A O 1
ATOM 515 N N . TYR A 1 67 ? -20.188 6.918 15.422 1 95.38 67 TYR A N 1
ATOM 516 C CA . TYR A 1 67 ? -21.141 6.945 16.531 1 95.38 67 TYR A CA 1
ATOM 517 C C . TYR A 1 67 ? -20.719 7.957 17.578 1 95.38 67 TYR A C 1
ATOM 519 O O . TYR A 1 67 ? -21.562 8.633 18.172 1 95.38 67 TYR A O 1
ATOM 527 N N . GLN A 1 68 ? -19.453 8.125 17.797 1 95.25 68 GLN A N 1
ATOM 528 C CA . GLN A 1 68 ? -18.922 8.961 18.859 1 95.25 68 GLN A CA 1
ATOM 529 C C . GLN A 1 68 ? -18.875 10.43 18.438 1 95.25 68 GLN A C 1
ATOM 531 O O . GLN A 1 68 ? -18.938 11.328 19.266 1 95.25 68 GLN A O 1
ATOM 536 N N . ASN A 1 69 ? -18.688 10.625 17.203 1 93.81 69 ASN A N 1
ATOM 537 C CA . ASN A 1 69 ? -18.469 11.992 16.719 1 93.81 69 ASN A CA 1
ATOM 538 C C . ASN A 1 69 ? -19.578 12.406 15.734 1 93.81 69 ASN A C 1
ATOM 540 O O . ASN A 1 69 ? -19.422 12.242 14.523 1 93.81 69 ASN A O 1
ATOM 544 N N . SER A 1 70 ? -20.516 13.234 16.219 1 92 70 SER A N 1
ATOM 545 C CA . SER A 1 70 ? -21.672 13.633 15.422 1 92 70 SER A CA 1
ATOM 546 C C . SER A 1 70 ? -21.25 14.555 14.281 1 92 70 SER A C 1
ATOM 548 O O . SER A 1 70 ? -21.812 14.492 13.188 1 92 70 SER A O 1
ATOM 550 N N . GLN A 1 71 ? -20.234 15.344 14.539 1 92.25 71 GLN A N 1
ATOM 551 C CA . GLN A 1 71 ? -19.797 16.328 13.555 1 92.25 71 GLN A CA 1
ATOM 552 C C . GLN A 1 71 ? -19.094 15.641 12.383 1 92.25 71 GLN A C 1
ATOM 554 O O . GLN A 1 71 ? -19.062 16.172 11.273 1 92.25 71 GLN A O 1
ATOM 559 N N . MET A 1 72 ? -18.562 14.469 12.672 1 95.06 72 MET A N 1
ATOM 560 C CA . MET A 1 72 ? -17.797 13.773 11.641 1 95.06 72 MET A CA 1
ATOM 561 C C . MET A 1 72 ? -18.547 12.539 11.148 1 95.06 72 MET A C 1
ATOM 563 O O . MET A 1 72 ? -17.984 11.719 10.414 1 95.06 72 MET A O 1
ATOM 567 N N . ARG A 1 73 ? -19.734 12.391 11.477 1 96.38 73 ARG A N 1
ATOM 568 C CA . ARG A 1 73 ? -20.5 11.172 11.266 1 96.38 73 ARG A CA 1
ATOM 569 C C . ARG A 1 73 ? -20.625 10.859 9.773 1 96.38 73 ARG A C 1
ATOM 571 O O . ARG A 1 73 ? -20.453 9.711 9.352 1 96.38 73 ARG A O 1
ATOM 578 N N . GLY A 1 74 ? -20.969 11.859 9 1 96.31 74 GLY A N 1
ATOM 579 C CA . GLY A 1 74 ? -21.141 11.641 7.57 1 96.31 74 GLY A CA 1
ATOM 580 C C . GLY A 1 74 ? -19.891 11.102 6.898 1 96.31 74 GLY A C 1
ATOM 581 O O . GLY A 1 74 ? -19.953 10.125 6.152 1 96.31 74 GLY A O 1
ATOM 582 N N . GLY A 1 75 ? -18.719 11.719 7.207 1 97 75 GLY A N 1
ATOM 583 C CA . GLY A 1 75 ? -17.469 11.281 6.621 1 97 75 GLY A CA 1
ATOM 584 C C . GLY A 1 75 ? -17.062 9.883 7.039 1 97 75 GLY A C 1
ATOM 585 O O . GLY A 1 75 ? -16.719 9.055 6.195 1 97 75 GLY A O 1
ATOM 586 N N . TYR A 1 76 ? -17.141 9.602 8.328 1 97.94 76 TYR A N 1
ATOM 587 C CA . TYR A 1 76 ? -16.797 8.281 8.836 1 97.94 76 TYR A CA 1
ATOM 588 C C . TYR A 1 76 ? -17.734 7.211 8.281 1 97.94 76 TYR A C 1
ATOM 590 O O . TYR A 1 76 ? -17.312 6.078 8.031 1 97.94 76 TYR A O 1
ATOM 598 N N . THR A 1 77 ? -18.969 7.602 8.062 1 97.94 77 THR A N 1
ATOM 599 C CA . THR A 1 77 ? -19.938 6.668 7.5 1 97.94 77 THR A CA 1
ATOM 600 C C . THR A 1 77 ? -19.578 6.301 6.066 1 97.94 77 THR A C 1
ATOM 602 O O . THR A 1 77 ? -19.672 5.133 5.676 1 97.94 77 THR A O 1
ATOM 605 N N . LEU A 1 78 ? -19.156 7.242 5.289 1 97.75 78 LEU A N 1
ATOM 606 C CA . LEU A 1 78 ? -18.766 6.973 3.908 1 97.75 78 LEU A CA 1
ATOM 607 C C . LEU A 1 78 ? -17.531 6.082 3.861 1 97.75 78 LEU A C 1
ATOM 609 O O . LEU A 1 78 ? -17.453 5.148 3.059 1 97.75 78 LEU A O 1
ATOM 613 N N . ILE A 1 79 ? -16.516 6.43 4.734 1 98.06 79 ILE A N 1
ATOM 614 C CA . ILE A 1 79 ? -15.305 5.621 4.773 1 98.06 79 ILE A CA 1
ATOM 615 C C . ILE A 1 79 ? -15.648 4.195 5.199 1 98.06 79 ILE A C 1
ATOM 617 O O . ILE A 1 79 ? -15.195 3.229 4.582 1 98.06 79 ILE A O 1
ATOM 621 N N . MET A 1 80 ? -16.469 4.098 6.258 1 98.38 80 MET A N 1
ATOM 622 C CA . MET A 1 80 ? -16.906 2.785 6.727 1 98.38 80 MET A CA 1
ATOM 623 C C . MET A 1 80 ? -17.641 2.031 5.613 1 98.38 80 MET A C 1
ATOM 625 O O . MET A 1 80 ? -17.406 0.838 5.414 1 98.38 80 MET A O 1
ATOM 629 N N . GLY A 1 81 ? -18.594 2.746 4.98 1 98.25 81 GLY A N 1
ATOM 630 C CA . GLY A 1 81 ? -19.328 2.119 3.898 1 98.25 81 GLY A CA 1
ATOM 631 C C . GLY A 1 81 ? -18.438 1.58 2.797 1 98.25 81 GLY A C 1
ATOM 632 O O . GLY A 1 81 ? -18.703 0.503 2.254 1 98.25 81 GLY A O 1
ATOM 633 N N . PHE A 1 82 ? -17.422 2.363 2.422 1 98.12 82 PHE A N 1
ATOM 634 C CA . PHE A 1 82 ? -16.469 1.935 1.402 1 98.12 82 PHE A CA 1
ATOM 635 C C . PHE A 1 82 ? -15.812 0.614 1.791 1 98.12 82 PHE A C 1
ATOM 637 O O . PHE A 1 82 ? -15.797 -0.331 1 1 98.12 82 PHE A O 1
ATOM 644 N N . PHE A 1 83 ? -15.32 0.481 3.025 1 98.62 83 PHE A N 1
ATOM 645 C CA . PHE A 1 83 ? -14.641 -0.731 3.475 1 98.62 83 PHE A CA 1
ATOM 646 C C . PHE A 1 83 ? -15.648 -1.855 3.707 1 98.62 83 PHE A C 1
ATOM 648 O O . PHE A 1 83 ? -15.32 -3.031 3.527 1 98.62 83 PHE A O 1
ATOM 655 N N . LEU A 1 84 ? -16.844 -1.476 4.09 1 98.31 84 LEU A N 1
ATOM 656 C CA . LEU A 1 84 ? -17.891 -2.486 4.234 1 98.31 84 LEU A CA 1
ATOM 657 C C . LEU A 1 84 ? -18.219 -3.125 2.889 1 98.31 84 LEU A C 1
ATOM 659 O O . LEU A 1 84 ? -18.453 -4.332 2.811 1 98.31 84 LEU A O 1
ATOM 663 N N . CYS A 1 85 ? -18.25 -2.311 1.88 1 97.5 85 CYS A N 1
ATOM 664 C CA . CYS A 1 85 ? -18.469 -2.857 0.545 1 97.5 85 CYS A CA 1
ATOM 665 C C . CYS A 1 85 ? -17.344 -3.816 0.16 1 97.5 85 CYS A C 1
ATOM 667 O O . CYS A 1 85 ? -17.594 -4.859 -0.448 1 97.5 85 CYS A O 1
ATOM 669 N N . LEU A 1 86 ? -16.109 -3.398 0.466 1 97.44 86 LEU A N 1
ATOM 670 C CA . LEU A 1 86 ? -14.992 -4.301 0.212 1 97.44 86 LEU A CA 1
ATOM 671 C C . LEU A 1 86 ? -15.141 -5.594 1.002 1 97.44 86 LEU A C 1
ATOM 673 O O . LEU A 1 86 ? -14.82 -6.676 0.502 1 97.44 86 LEU A O 1
ATOM 677 N N . LEU A 1 87 ? -15.602 -5.508 2.256 1 97.44 87 LEU A N 1
ATOM 678 C CA . LEU A 1 87 ? -15.82 -6.684 3.096 1 97.44 87 LEU A CA 1
ATOM 679 C C . LEU A 1 87 ? -16.891 -7.586 2.504 1 97.44 87 LEU A C 1
ATOM 681 O O . LEU A 1 87 ? -16.719 -8.805 2.43 1 97.44 87 LEU A O 1
ATOM 685 N N . ILE A 1 88 ? -18 -6.984 2.041 1 95.5 88 ILE A N 1
ATOM 686 C CA . ILE A 1 88 ? -19.094 -7.73 1.414 1 95.5 88 ILE A CA 1
ATOM 687 C C . ILE A 1 88 ? -18.578 -8.445 0.168 1 95.5 88 ILE A C 1
ATOM 689 O O . ILE A 1 88 ? -18.922 -9.602 -0.077 1 95.5 88 ILE A O 1
ATOM 693 N N . ARG A 1 89 ? -17.75 -7.746 -0.62 1 94.12 89 ARG A N 1
ATOM 694 C CA . ARG A 1 89 ? -17.188 -8.336 -1.826 1 94.12 89 ARG A CA 1
ATOM 695 C C . ARG A 1 89 ? -16.312 -9.539 -1.487 1 94.12 89 ARG A C 1
ATOM 697 O O . ARG A 1 89 ? -16.328 -10.547 -2.199 1 94.12 89 ARG A O 1
ATOM 704 N N . GLU A 1 90 ? -15.523 -9.445 -0.391 1 92.12 90 GLU A N 1
ATOM 705 C CA . GLU A 1 90 ? -14.664 -10.547 0.02 1 92.12 90 GLU A CA 1
ATOM 706 C C . GLU A 1 90 ? -15.484 -11.727 0.542 1 92.12 90 GLU A C 1
ATOM 708 O O . GLU A 1 90 ? -15.047 -12.875 0.455 1 92.12 90 GLU A O 1
ATOM 713 N N . LEU A 1 91 ? -16.672 -11.461 1.115 1 90.94 91 LEU A N 1
ATOM 714 C CA . LEU A 1 91 ? -17.562 -12.492 1.64 1 90.94 91 LEU A CA 1
ATOM 715 C C . LEU A 1 91 ? -18.484 -13.031 0.544 1 90.94 91 LEU A C 1
ATOM 717 O O . LEU A 1 91 ? -19.531 -13.609 0.834 1 90.94 91 LEU A O 1
ATOM 721 N N . ASP A 1 92 ? -18.094 -12.781 -0.628 1 87.38 92 ASP A N 1
ATOM 722 C CA . ASP A 1 92 ? -18.938 -13.156 -1.761 1 87.38 92 ASP A CA 1
ATOM 723 C C . ASP A 1 92 ? -19.281 -14.648 -1.72 1 87.38 92 ASP A C 1
ATOM 725 O O . ASP A 1 92 ? -20.391 -15.039 -2.047 1 87.38 92 ASP A O 1
ATOM 729 N N . SER A 1 93 ? -18.375 -15.477 -1.311 1 81.06 93 SER A N 1
ATOM 730 C CA . SER A 1 93 ? -18.625 -16.922 -1.236 1 81.06 93 SER A CA 1
ATOM 731 C C . SER A 1 93 ? -19.75 -17.234 -0.264 1 81.06 93 SER A C 1
ATOM 733 O O . SER A 1 93 ? -20.547 -18.156 -0.493 1 81.06 93 SER A O 1
ATOM 735 N N . VAL A 1 94 ? -19.828 -16.484 0.762 1 79.31 94 VAL A N 1
ATOM 736 C CA . VAL A 1 94 ? -20.891 -16.656 1.746 1 79.31 94 VAL A CA 1
ATOM 737 C C . VAL A 1 94 ? -22.219 -16.203 1.149 1 79.31 94 VAL A C 1
ATOM 739 O O . VAL A 1 94 ? -23.234 -16.906 1.281 1 79.31 94 VAL A O 1
ATOM 742 N N . PHE A 1 95 ? -22.219 -15.211 0.384 1 81.62 95 PHE A N 1
ATOM 743 C CA . PHE A 1 95 ? -23.438 -14.656 -0.192 1 81.62 95 PHE A CA 1
ATOM 744 C C . PHE A 1 95 ? -23.875 -15.461 -1.404 1 81.62 95 PHE A C 1
ATOM 746 O O . PHE A 1 95 ? -25.062 -15.492 -1.736 1 81.62 95 PHE A O 1
ATOM 753 N N . ASP A 1 96 ? -22.859 -15.984 -1.979 1 80.5 96 ASP A N 1
ATOM 754 C CA . ASP A 1 96 ? -23.188 -16.812 -3.129 1 80.5 96 ASP A CA 1
ATOM 755 C C . ASP A 1 96 ? -24.031 -18.016 -2.711 1 80.5 96 ASP A C 1
ATOM 757 O O . ASP A 1 96 ? -24.703 -18.641 -3.543 1 80.5 96 ASP A O 1
ATOM 761 N N . GLN A 1 97 ? -23.938 -18.391 -1.426 1 78.75 97 GLN A N 1
ATOM 762 C CA . GLN A 1 97 ? -24.812 -19.469 -0.94 1 78.75 97 GLN A CA 1
ATOM 763 C C . GLN A 1 97 ? -26.281 -19.047 -0.994 1 78.75 97 GLN A C 1
ATOM 765 O O . GLN A 1 97 ? -27.156 -19.891 -1.108 1 78.75 97 GLN A O 1
ATOM 770 N N . LEU A 1 98 ? -26.562 -17.828 -0.995 1 74.88 98 LEU A N 1
ATOM 771 C CA . LEU A 1 98 ? -27.922 -17.328 -1.131 1 74.88 98 LEU A CA 1
ATOM 772 C C . LEU A 1 98 ? -28.328 -17.219 -2.6 1 74.88 98 LEU A C 1
ATOM 774 O O . LEU A 1 98 ? -29.328 -17.781 -3.02 1 74.88 98 LEU A O 1
ATOM 778 N N . ALA A 1 99 ? -27.656 -16.469 -3.396 1 75.31 99 ALA A N 1
ATOM 779 C CA . ALA A 1 99 ? -27.812 -16.328 -4.844 1 75.31 99 ALA A CA 1
ATOM 780 C C . ALA A 1 99 ? -26.516 -15.867 -5.496 1 75.31 99 ALA A C 1
ATOM 782 O O . ALA A 1 99 ? -25.828 -14.977 -4.977 1 75.31 99 ALA A O 1
ATOM 783 N N . HIS A 1 100 ? -26.234 -16.562 -6.605 1 77.62 100 HIS A N 1
ATOM 784 C CA . HIS A 1 100 ? -24.984 -16.234 -7.293 1 77.62 100 HIS A CA 1
ATOM 785 C C . HIS A 1 100 ? -24.922 -14.742 -7.609 1 77.62 100 HIS A C 1
ATOM 787 O O . HIS A 1 100 ? -25.844 -14.18 -8.195 1 77.62 100 HIS A O 1
ATOM 793 N N . GLY A 1 101 ? -23.953 -14.062 -7.129 1 78.62 101 GLY A N 1
ATOM 794 C CA . GLY A 1 101 ? -23.75 -12.648 -7.395 1 78.62 101 GLY A CA 1
ATOM 795 C C . GLY A 1 101 ? -24.562 -11.75 -6.484 1 78.62 101 GLY A C 1
ATOM 796 O O . GLY A 1 101 ? -24.672 -10.547 -6.727 1 78.62 101 GLY A O 1
ATOM 797 N N . SER A 1 102 ? -25.078 -12.289 -5.438 1 85.31 102 SER A N 1
ATOM 798 C CA . SER A 1 102 ? -25.984 -11.539 -4.578 1 85.31 102 SER A CA 1
ATOM 799 C C . SER A 1 102 ? -25.234 -10.492 -3.762 1 85.31 102 SER A C 1
ATOM 801 O O . SER A 1 102 ? -25.844 -9.531 -3.273 1 85.31 102 SER A O 1
ATOM 803 N N . TRP A 1 103 ? -23.906 -10.68 -3.678 1 87 103 TRP A N 1
ATOM 804 C CA . TRP A 1 103 ? -23.125 -9.734 -2.885 1 87 103 TRP A CA 1
ATOM 805 C C . TRP A 1 103 ? -23.297 -8.312 -3.418 1 87 103 TRP A C 1
ATOM 807 O O . TRP A 1 103 ? -23.266 -7.348 -2.652 1 87 103 TRP A O 1
ATOM 817 N N . VAL A 1 104 ? -23.594 -8.156 -4.742 1 91.56 104 VAL A N 1
ATOM 818 C CA . VAL A 1 104 ? -23.703 -6.848 -5.379 1 91.56 104 VAL A CA 1
ATOM 819 C C . VAL A 1 104 ? -24.891 -6.09 -4.812 1 91.56 104 VAL A C 1
ATOM 821 O O . VAL A 1 104 ? -24.812 -4.879 -4.582 1 91.56 104 VAL A O 1
ATOM 824 N N . TRP A 1 105 ? -25.938 -6.785 -4.508 1 91.06 105 TRP A N 1
ATOM 825 C CA . TRP A 1 105 ? -27.141 -6.152 -3.984 1 91.06 105 TRP A CA 1
ATOM 826 C C . TRP A 1 105 ? -26.922 -5.66 -2.557 1 91.06 105 TRP A C 1
ATOM 828 O O . TRP A 1 105 ? -27.406 -4.59 -2.182 1 91.06 105 TRP A O 1
ATOM 838 N N . PHE A 1 106 ? -26.188 -6.387 -1.8 1 93 106 PHE A N 1
ATOM 839 C CA . PHE A 1 106 ? -25.875 -5.961 -0.442 1 93 106 PHE A CA 1
ATOM 840 C C . PHE A 1 106 ? -24.938 -4.766 -0.456 1 93 106 PHE A C 1
ATOM 842 O O . PHE A 1 106 ? -25.109 -3.814 0.31 1 93 106 PHE A O 1
ATOM 849 N N . ALA A 1 107 ? -23.953 -4.891 -1.352 1 94.69 107 ALA A N 1
ATOM 850 C CA . ALA A 1 107 ? -23.016 -3.779 -1.473 1 94.69 107 ALA A CA 1
ATOM 851 C C . ALA A 1 107 ? -23.719 -2.508 -1.934 1 94.69 107 ALA A C 1
ATOM 853 O O . ALA A 1 107 ? -23.438 -1.416 -1.437 1 94.69 107 ALA A O 1
ATOM 854 N N . LEU A 1 108 ? -24.672 -2.662 -2.852 1 96.19 108 LEU A N 1
ATOM 855 C CA . LEU A 1 108 ? -25.422 -1.52 -3.354 1 96.19 108 LEU A CA 1
ATOM 856 C C . LEU A 1 108 ? -26.297 -0.913 -2.254 1 96.19 108 LEU A C 1
ATOM 858 O O . LEU A 1 108 ? -26.406 0.311 -2.152 1 96.19 108 LEU A O 1
ATOM 862 N N . THR A 1 109 ? -26.906 -1.761 -1.515 1 96.19 109 THR A N 1
ATOM 863 C CA . THR A 1 109 ? -27.75 -1.288 -0.417 1 96.19 109 THR A CA 1
ATOM 864 C C . THR A 1 109 ? -26.922 -0.477 0.58 1 96.19 109 THR A C 1
ATOM 866 O O . THR A 1 109 ? -27.328 0.62 0.977 1 96.19 109 THR A O 1
ATOM 869 N N . VAL A 1 110 ? -25.781 -1.046 0.938 1 96.88 110 VAL A N 1
ATOM 870 C CA . VAL A 1 110 ? -24.891 -0.348 1.855 1 96.88 110 VAL A CA 1
ATOM 871 C C . VAL A 1 110 ? -24.469 0.994 1.256 1 96.88 110 VAL A C 1
ATOM 873 O O . VAL A 1 110 ? -24.469 2.016 1.946 1 96.88 110 VAL A O 1
ATOM 876 N N . THR A 1 111 ? -24.141 0.955 -0.034 1 97.44 111 THR A N 1
ATOM 877 C CA . THR A 1 111 ? -23.734 2.174 -0.72 1 97.44 111 THR A CA 1
ATOM 878 C C . THR A 1 111 ? -24.828 3.229 -0.662 1 97.44 111 THR A C 1
ATOM 880 O O . THR A 1 111 ? -24.578 4.383 -0.31 1 97.44 111 THR A O 1
ATOM 883 N N . PHE A 1 112 ? -26.047 2.824 -0.894 1 97.44 112 PHE A N 1
ATOM 884 C CA . PHE A 1 112 ? -27.172 3.756 -0.917 1 97.44 112 PHE A CA 1
ATOM 885 C C . PHE A 1 112 ? -27.422 4.324 0.474 1 97.44 112 PHE A C 1
ATOM 887 O O . PHE A 1 112 ? -27.641 5.527 0.629 1 97.44 112 PHE A O 1
ATOM 894 N N . ILE A 1 113 ? -27.375 3.547 1.443 1 97.69 113 ILE A N 1
ATOM 895 C CA . ILE A 1 113 ? -27.641 3.979 2.811 1 97.69 113 ILE A CA 1
ATOM 896 C C . ILE A 1 113 ? -26.562 4.949 3.268 1 97.69 113 ILE A C 1
ATOM 898 O O . ILE A 1 113 ? -26.859 6.008 3.824 1 97.69 113 ILE A O 1
ATOM 902 N N . CYS A 1 114 ? -25.297 4.574 3.057 1 97 114 CYS A N 1
ATOM 903 C CA . CYS A 1 114 ? -24.188 5.422 3.488 1 97 114 CYS A CA 1
ATOM 904 C C . CYS A 1 114 ? -24.203 6.754 2.752 1 97 114 CYS A C 1
ATOM 906 O O . CYS A 1 114 ? -23.938 7.801 3.348 1 97 114 CYS A O 1
ATOM 908 N N . ILE A 1 115 ? -24.578 6.684 1.459 1 96.5 115 ILE A N 1
ATOM 909 C CA . ILE A 1 115 ? -24.672 7.918 0.685 1 96.5 115 ILE A CA 1
ATOM 910 C C . ILE A 1 115 ? -25.828 8.773 1.21 1 96.5 115 ILE A C 1
ATOM 912 O O . ILE A 1 115 ? -25.703 9.992 1.326 1 96.5 115 ILE A O 1
ATOM 916 N N . ALA A 1 116 ? -26.938 8.188 1.545 1 96.94 116 ALA A N 1
ATOM 917 C CA . ALA A 1 116 ? -28.094 8.906 2.084 1 96.94 116 ALA A CA 1
ATOM 918 C C . ALA A 1 116 ? -27.734 9.602 3.396 1 96.94 116 ALA A C 1
ATOM 920 O O . ALA A 1 116 ? -28.078 10.766 3.598 1 96.94 116 ALA A O 1
ATOM 921 N N . ILE A 1 117 ? -27.062 8.906 4.242 1 96.12 117 ILE A N 1
ATOM 922 C CA . ILE A 1 117 ? -26.641 9.477 5.52 1 96.12 117 ILE A CA 1
ATOM 923 C C . ILE A 1 117 ? -25.672 10.625 5.273 1 96.12 117 ILE A C 1
ATOM 925 O O . ILE A 1 117 ? -25.766 11.68 5.906 1 96.12 117 ILE A O 1
ATOM 929 N N . ALA A 1 118 ? -24.734 10.367 4.363 1 94.69 118 ALA A N 1
ATOM 930 C CA . ALA A 1 118 ? -23.75 11.391 4.031 1 94.69 118 ALA A CA 1
ATOM 931 C C . ALA A 1 118 ? -24.422 12.641 3.473 1 94.69 118 ALA A C 1
ATOM 933 O O . ALA A 1 118 ? -24.016 13.766 3.779 1 94.69 118 ALA A O 1
ATOM 934 N N . ILE A 1 119 ? -25.484 12.461 2.617 1 94.81 119 ILE A N 1
ATOM 935 C CA . ILE A 1 119 ? -26.219 13.57 2.031 1 94.81 119 ILE A CA 1
ATOM 936 C C . ILE A 1 119 ? -26.953 14.344 3.129 1 94.81 119 ILE A C 1
ATOM 938 O O . ILE A 1 119 ? -26.984 15.57 3.111 1 94.81 119 ILE A O 1
ATOM 942 N N . ARG A 1 120 ? -27.422 13.648 4.043 1 94.94 120 ARG A N 1
ATOM 943 C CA . ARG A 1 120 ? -28.141 14.273 5.145 1 94.94 120 ARG A CA 1
ATOM 944 C C . ARG A 1 120 ? -27.219 15.148 5.984 1 94.94 120 ARG A C 1
ATOM 946 O O . ARG A 1 120 ? -27.625 16.219 6.453 1 94.94 120 ARG A O 1
ATOM 953 N N . GLU A 1 121 ? -26.016 14.727 6.16 1 94 121 GLU A N 1
ATOM 954 C CA . GLU A 1 121 ? -25.047 15.469 6.961 1 94 121 GLU A CA 1
ATOM 955 C C . GLU A 1 121 ? -24.469 16.641 6.176 1 94 121 GLU A C 1
ATOM 957 O O . GLU A 1 121 ? -23.891 17.562 6.758 1 94 121 GLU A O 1
ATOM 962 N N . GLY A 1 122 ? -24.516 16.609 4.816 1 90 122 GLY A N 1
ATOM 963 C CA . GLY A 1 122 ? -24.203 17.75 3.969 1 90 122 GLY A CA 1
ATOM 964 C C . GLY A 1 122 ? -22.734 18.125 3.998 1 90 122 GLY A C 1
ATOM 965 O O . GLY A 1 122 ? -21.859 17.281 3.807 1 90 122 GLY A O 1
ATOM 966 N N . LYS A 1 123 ? -22.516 19.375 4.301 1 88.81 123 LYS A N 1
ATOM 967 C CA . LYS A 1 123 ? -21.188 19.953 4.246 1 88.81 123 LYS A CA 1
ATOM 968 C C . LYS A 1 123 ? -20.281 19.328 5.309 1 88.81 123 LYS A C 1
ATOM 970 O O . LYS A 1 123 ? -19.062 19.234 5.121 1 88.81 123 LYS A O 1
ATOM 975 N N . ASN A 1 124 ? -20.875 18.906 6.352 1 92.38 124 ASN A N 1
ATOM 976 C CA . ASN A 1 124 ? -20.109 18.266 7.418 1 92.38 124 ASN A CA 1
ATOM 977 C C . ASN A 1 124 ? -19.422 17 6.926 1 92.38 124 ASN A C 1
ATOM 979 O O . ASN A 1 124 ? -18.312 16.672 7.363 1 92.38 124 ASN A O 1
ATOM 983 N N . THR A 1 125 ? -20 16.344 6.008 1 95.19 125 THR A N 1
ATOM 984 C CA . THR A 1 125 ? -19.453 15.109 5.449 1 95.19 125 THR A CA 1
ATOM 985 C C . THR A 1 125 ? -18.156 15.391 4.699 1 95.19 125 THR A C 1
ATOM 987 O O . THR A 1 125 ? -17.156 14.703 4.902 1 95.19 125 THR A O 1
ATOM 990 N N . LEU A 1 126 ? -18.156 16.422 3.912 1 94.56 126 LEU A N 1
ATOM 991 C CA . LEU A 1 126 ? -16.969 16.75 3.117 1 94.56 126 LEU A CA 1
ATOM 992 C C . LEU A 1 126 ? -15.828 17.203 4.012 1 94.56 126 LEU A C 1
ATOM 994 O O . LEU A 1 126 ? -14.664 16.875 3.76 1 94.56 126 LEU A O 1
ATOM 998 N N . SER A 1 127 ? -16.219 17.953 5.047 1 93.88 127 SER A N 1
ATOM 999 C CA . SER A 1 127 ? -15.203 18.422 5.992 1 93.88 127 SER A CA 1
ATOM 1000 C C . SER A 1 127 ? -14.555 17.266 6.734 1 93.88 127 SER A C 1
ATOM 1002 O O . SER A 1 127 ? -13.336 17.25 6.926 1 93.88 127 SER A O 1
ATOM 1004 N N . ALA A 1 128 ? -15.398 16.312 7.086 1 94.12 128 ALA A N 1
ATOM 1005 C CA . ALA A 1 128 ? -14.891 15.133 7.781 1 94.12 128 ALA A CA 1
ATOM 1006 C C . ALA A 1 128 ? -13.984 14.312 6.871 1 94.12 128 ALA A C 1
ATOM 1008 O O . ALA A 1 128 ? -12.93 13.836 7.301 1 94.12 128 ALA A O 1
ATOM 1009 N N . LEU A 1 129 ? -14.336 14.203 5.641 1 95.5 129 LEU A N 1
ATOM 1010 C CA . LEU A 1 129 ? -13.516 13.477 4.676 1 95.5 129 LEU A CA 1
ATOM 1011 C C . LEU A 1 129 ? -12.18 14.172 4.461 1 95.5 129 LEU A C 1
ATOM 1013 O O . LEU A 1 129 ? -11.141 13.508 4.395 1 95.5 129 LEU A O 1
ATOM 1017 N N . THR A 1 130 ? -12.227 15.453 4.355 1 95.25 130 THR A N 1
ATOM 1018 C CA . THR A 1 130 ? -11.016 16.234 4.172 1 95.25 130 THR A CA 1
ATOM 1019 C C . THR A 1 130 ? -10.07 16.062 5.355 1 95.25 130 THR A C 1
ATOM 1021 O O . THR A 1 130 ? -8.859 15.914 5.172 1 95.25 130 THR A O 1
ATOM 1024 N N . GLN A 1 131 ? -10.641 16.078 6.527 1 94.06 131 GLN A N 1
ATOM 1025 C CA . GLN A 1 131 ? -9.836 15.906 7.73 1 94.06 131 GLN A CA 1
ATOM 1026 C C . GLN A 1 131 ? -9.164 14.531 7.75 1 94.06 131 GLN A C 1
ATOM 1028 O O . GLN A 1 131 ? -7.988 14.414 8.086 1 94.06 131 GLN A O 1
ATOM 1033 N N . PHE A 1 132 ? -9.891 13.555 7.363 1 95.12 132 PHE A N 1
ATOM 1034 C CA . PHE A 1 132 ? -9.367 12.195 7.336 1 95.12 132 PHE A CA 1
ATOM 1035 C C . PHE A 1 132 ? -8.281 12.055 6.273 1 95.12 132 PHE A C 1
ATOM 1037 O O . PHE A 1 132 ? -7.215 11.492 6.535 1 95.12 132 PHE A O 1
ATOM 1044 N N . ILE A 1 133 ? -8.492 12.57 5.086 1 94.94 133 ILE A N 1
ATOM 1045 C CA . ILE A 1 133 ? -7.613 12.398 3.938 1 94.94 133 ILE A CA 1
ATOM 1046 C C . ILE A 1 133 ? -6.363 13.258 4.113 1 94.94 133 ILE A C 1
ATOM 1048 O O . ILE A 1 133 ? -5.328 12.992 3.496 1 94.94 133 ILE A O 1
ATOM 1052 N N . SER A 1 134 ? -6.398 14.273 4.934 1 94.5 134 SER A N 1
ATOM 1053 C CA . SER A 1 134 ? -5.27 15.164 5.176 1 94.5 134 SER A CA 1
ATOM 1054 C C . SER A 1 134 ? -4.297 14.57 6.184 1 94.5 134 SER A C 1
ATOM 1056 O O . SER A 1 134 ? -3.176 15.055 6.34 1 94.5 134 SER A O 1
ATOM 1058 N N . HIS A 1 135 ? -4.77 13.539 6.859 1 94.81 135 HIS A N 1
ATOM 1059 C CA . HIS A 1 135 ? -3.936 12.906 7.871 1 94.81 135 HIS A CA 1
ATOM 1060 C C . HIS A 1 135 ? -2.699 12.266 7.246 1 94.81 135 HIS A C 1
ATOM 1062 O O . HIS A 1 135 ? -2.762 11.75 6.129 1 94.81 135 HIS A O 1
ATOM 1068 N N . PRO A 1 136 ? -1.58 12.227 7.984 1 93.44 136 PRO A N 1
ATOM 1069 C CA . PRO A 1 136 ? -0.326 11.695 7.449 1 93.44 136 PRO A CA 1
ATOM 1070 C C . PRO A 1 136 ? -0.422 10.211 7.082 1 93.44 136 PRO A C 1
ATOM 1072 O O . PRO A 1 136 ? 0.39 9.711 6.301 1 93.44 136 PRO A O 1
ATOM 1075 N N . SER A 1 137 ? -1.306 9.516 7.609 1 96.44 137 SER A N 1
ATOM 1076 C CA . SER A 1 137 ? -1.443 8.094 7.328 1 96.44 137 SER A CA 1
ATOM 1077 C C . SER A 1 137 ? -2.084 7.859 5.965 1 96.44 137 SER A C 1
ATOM 1079 O O . SER A 1 137 ? -2.139 6.723 5.484 1 96.44 137 SER A O 1
ATOM 1081 N N . ASN A 1 138 ? -2.533 8.883 5.316 1 97.19 138 ASN A N 1
ATOM 1082 C CA . ASN A 1 138 ? -3.293 8.766 4.074 1 97.19 138 ASN A CA 1
ATOM 1083 C C . ASN A 1 138 ? -2.469 8.117 2.971 1 97.19 138 ASN A C 1
ATOM 1085 O O . ASN A 1 138 ? -3.002 7.359 2.156 1 97.19 138 ASN A O 1
ATOM 1089 N N . GLY A 1 139 ? -1.175 8.438 2.875 1 97.5 139 GLY A N 1
ATOM 1090 C CA . GLY A 1 139 ? -0.322 7.824 1.871 1 97.5 139 GLY A CA 1
ATOM 1091 C C . GLY A 1 139 ? -0.332 6.309 1.927 1 97.5 139 GLY A C 1
ATOM 1092 O O . GLY A 1 139 ? -0.339 5.645 0.889 1 97.5 139 GLY A O 1
ATOM 1093 N N . MET A 1 140 ? -0.308 5.812 3.129 1 98.38 140 MET A N 1
ATOM 1094 C CA . MET A 1 140 ? -0.338 4.363 3.318 1 98.38 140 MET A CA 1
ATOM 1095 C C . MET A 1 140 ? -1.697 3.793 2.932 1 98.38 140 MET A C 1
ATOM 1097 O O . MET A 1 140 ? -1.777 2.705 2.357 1 98.38 140 MET A O 1
ATOM 1101 N N . LEU A 1 141 ? -2.754 4.52 3.219 1 98.44 141 LEU A N 1
ATOM 1102 C CA . LEU A 1 141 ? -4.098 4.098 2.836 1 98.44 141 LEU A CA 1
ATOM 1103 C C . LEU A 1 141 ? -4.223 4.008 1.318 1 98.44 141 LEU A C 1
ATOM 1105 O O . LEU A 1 141 ? -4.699 2.998 0.791 1 98.44 141 LEU A O 1
ATOM 1109 N N . ILE A 1 142 ? -3.777 5.035 0.652 1 98.5 142 ILE A N 1
ATOM 1110 C CA . ILE A 1 142 ? -3.848 5.098 -0.804 1 98.5 142 ILE A CA 1
ATOM 1111 C C . ILE A 1 142 ? -3.035 3.951 -1.406 1 98.5 142 ILE A C 1
ATOM 1113 O O . ILE A 1 142 ? -3.461 3.326 -2.381 1 98.5 142 ILE A O 1
ATOM 1117 N N . SER A 1 143 ? -1.871 3.695 -0.836 1 98.81 143 SER A N 1
ATOM 1118 C CA . SER A 1 143 ? -1.034 2.598 -1.309 1 98.81 143 SER A CA 1
ATOM 1119 C C . SER A 1 143 ? -1.772 1.266 -1.227 1 98.81 143 SER A C 1
ATOM 1121 O O . SER A 1 143 ? -1.722 0.464 -2.162 1 98.81 143 SER A O 1
ATOM 1123 N N . GLY A 1 144 ? -2.404 1.047 -0.035 1 98.81 144 GLY A N 1
ATOM 1124 C CA . GLY A 1 144 ? -3.193 -0.166 0.111 1 98.81 144 GLY A CA 1
ATOM 1125 C C . GLY A 1 144 ? -4.316 -0.272 -0.902 1 98.81 144 GLY A C 1
ATOM 1126 O O . GLY A 1 144 ? -4.547 -1.34 -1.475 1 98.81 144 GLY A O 1
ATOM 1127 N N . LEU A 1 145 ? -4.98 0.81 -1.158 1 98.56 145 LEU A N 1
ATOM 1128 C CA . LEU A 1 145 ? -6.098 0.816 -2.094 1 98.56 145 LEU A CA 1
ATOM 1129 C C . LEU A 1 145 ? -5.613 0.587 -3.521 1 98.56 145 LEU A C 1
ATOM 1131 O O . LEU A 1 145 ? -6.266 -0.111 -4.301 1 98.56 145 LEU A O 1
ATOM 1135 N N . LEU A 1 146 ? -4.488 1.169 -3.879 1 98.69 146 LEU A N 1
ATOM 1136 C CA . LEU A 1 146 ? -3.906 0.922 -5.191 1 98.69 146 LEU A CA 1
ATOM 1137 C C . LEU A 1 146 ? -3.562 -0.553 -5.367 1 98.69 146 LEU A C 1
ATOM 1139 O O . LEU A 1 146 ? -3.725 -1.108 -6.457 1 98.69 146 LEU A O 1
ATOM 1143 N N . CYS A 1 147 ? -3.105 -1.099 -4.297 1 98.75 147 CYS A N 1
ATOM 1144 C CA . CYS A 1 147 ? -2.74 -2.51 -4.328 1 98.75 147 CYS A CA 1
ATOM 1145 C C . CYS A 1 147 ? -3.969 -3.389 -4.527 1 98.75 147 CYS A C 1
ATOM 1147 O O . CYS A 1 147 ? -3.973 -4.273 -5.387 1 98.75 147 CYS A O 1
ATOM 1149 N N . ILE A 1 148 ? -5.051 -3.129 -3.77 1 98.31 148 ILE A N 1
ATOM 1150 C CA . ILE A 1 148 ? -6.242 -3.973 -3.764 1 98.31 148 ILE A CA 1
ATOM 1151 C C . ILE A 1 148 ? -7.043 -3.744 -5.043 1 98.31 148 ILE A C 1
ATOM 1153 O O . ILE A 1 148 ? -7.512 -4.699 -5.668 1 98.31 148 ILE A O 1
ATOM 1157 N N . LEU A 1 149 ? -7.18 -2.525 -5.469 1 97.56 149 LEU A N 1
ATOM 1158 C CA . LEU A 1 149 ? -8.125 -2.184 -6.527 1 97.56 149 LEU A CA 1
ATOM 1159 C C . LEU A 1 149 ? -7.469 -2.295 -7.898 1 97.56 149 LEU A C 1
ATOM 1161 O O . LEU A 1 149 ? -8.156 -2.383 -8.914 1 97.56 149 LEU A O 1
ATOM 1165 N N . LEU A 1 150 ? -6.191 -2.26 -7.883 1 98.19 150 LEU A N 1
ATOM 1166 C CA . LEU A 1 150 ? -5.562 -2.207 -9.203 1 98.19 150 LEU A CA 1
ATOM 1167 C C . LEU A 1 150 ? -4.488 -3.279 -9.336 1 98.19 150 LEU A C 1
ATOM 1169 O O . LEU A 1 150 ? -4.625 -4.207 -10.133 1 98.19 150 LEU A O 1
ATOM 1173 N N . PHE A 1 151 ? -3.453 -3.252 -8.562 1 98.62 151 PHE A N 1
ATOM 1174 C CA . PHE A 1 151 ? -2.303 -4.133 -8.742 1 98.62 151 PHE A CA 1
ATOM 1175 C C . PHE A 1 151 ? -2.713 -5.594 -8.609 1 98.62 151 PHE A C 1
ATOM 1177 O O . PHE A 1 151 ? -2.361 -6.426 -9.445 1 98.62 151 PHE A O 1
ATOM 1184 N N . SER A 1 152 ? -3.451 -5.902 -7.523 1 97.81 152 SER A N 1
ATOM 1185 C CA . SER A 1 152 ? -3.83 -7.293 -7.277 1 97.81 152 SER A CA 1
ATOM 1186 C C . SER A 1 152 ? -4.691 -7.84 -8.406 1 97.81 152 SER A C 1
ATOM 1188 O O . SER A 1 152 ? -4.551 -9 -8.797 1 97.81 152 SER A O 1
ATOM 1190 N N . ARG A 1 153 ? -5.574 -7.035 -9.047 1 96.88 153 ARG A N 1
ATOM 1191 C CA . ARG A 1 153 ? -6.461 -7.457 -10.133 1 96.88 153 ARG A CA 1
ATOM 1192 C C . ARG A 1 153 ? -5.68 -7.695 -11.414 1 96.88 153 ARG A C 1
ATOM 1194 O O . ARG A 1 153 ? -5.957 -8.648 -12.148 1 96.88 153 ARG A O 1
ATOM 1201 N N . LEU A 1 154 ? -4.742 -6.848 -11.648 1 96.62 154 LEU A N 1
ATOM 1202 C CA . LEU A 1 154 ? -3.928 -7.008 -12.844 1 96.62 154 LEU A CA 1
ATOM 1203 C C . LEU A 1 154 ? -2.975 -8.195 -12.703 1 96.62 154 LEU A C 1
ATOM 1205 O O . LEU A 1 154 ? -2.918 -9.062 -13.578 1 96.62 154 LEU A O 1
ATOM 1209 N N . PHE A 1 155 ? -2.322 -8.203 -11.57 1 95.88 155 PHE A N 1
ATOM 1210 C CA . PHE A 1 155 ? -1.314 -9.227 -11.32 1 95.88 155 PHE A CA 1
ATOM 1211 C C . PHE A 1 155 ? -1.961 -10.602 -11.195 1 95.88 155 PHE A C 1
ATOM 1213 O O . PHE A 1 155 ? -1.302 -11.625 -11.398 1 95.88 155 PHE A O 1
ATOM 1220 N N . GLY A 1 156 ? -3.254 -10.648 -10.867 1 94.5 156 GLY A N 1
ATOM 1221 C CA . GLY A 1 156 ? -3.98 -11.898 -10.695 1 94.5 156 GLY A CA 1
ATOM 1222 C C . GLY A 1 156 ? -4.699 -12.352 -11.953 1 94.5 156 GLY A C 1
ATOM 1223 O O . GLY A 1 156 ? -5.445 -13.328 -11.93 1 94.5 156 GLY A O 1
ATOM 1224 N N . MET A 1 157 ? -4.512 -11.695 -13.102 1 94.38 157 MET A N 1
ATOM 1225 C CA . MET A 1 157 ? -5.152 -12.102 -14.352 1 94.38 157 MET A CA 1
ATOM 1226 C C . MET A 1 157 ? -4.621 -13.445 -14.82 1 94.38 157 MET A C 1
ATOM 1228 O O . MET A 1 157 ? -3.41 -13.641 -14.938 1 94.38 157 MET A O 1
ATOM 1232 N N . GLY A 1 158 ? -5.516 -14.312 -15.18 1 92.81 158 GLY A N 1
ATOM 1233 C CA . GLY A 1 158 ? -5.176 -15.672 -15.562 1 92.81 158 GLY A CA 1
ATOM 1234 C C . GLY A 1 158 ? -4.254 -15.734 -16.766 1 92.81 158 GLY A C 1
ATOM 1235 O O . GLY A 1 158 ? -3.389 -16.609 -16.844 1 92.81 158 GLY A O 1
ATOM 1236 N N . ILE A 1 159 ? -4.445 -14.75 -17.656 1 92.31 159 ILE A N 1
ATOM 1237 C CA . ILE A 1 159 ? -3.699 -14.781 -18.922 1 92.31 159 ILE A CA 1
ATOM 1238 C C . ILE A 1 159 ? -2.203 -14.688 -18.625 1 92.31 159 ILE A C 1
ATOM 1240 O O . ILE A 1 159 ? -1.391 -15.289 -19.328 1 92.31 159 ILE A O 1
ATOM 1244 N N . LEU A 1 160 ? -1.788 -13.992 -17.641 1 91.69 160 LEU A N 1
ATOM 1245 C CA . LEU A 1 160 ? -0.384 -13.836 -17.281 1 91.69 160 LEU A CA 1
ATOM 1246 C C . LEU A 1 160 ? 0.212 -15.164 -16.812 1 91.69 160 LEU A C 1
ATOM 1248 O O . LEU A 1 160 ? 1.254 -15.586 -17.312 1 91.69 160 LEU A O 1
ATOM 1252 N N . TRP A 1 161 ? -0.479 -15.812 -15.945 1 91.75 161 TRP A N 1
ATOM 1253 C CA . TRP A 1 161 ? 0.033 -17.031 -15.32 1 91.75 161 TRP A CA 1
ATOM 1254 C C . TRP A 1 161 ? -0.15 -18.234 -16.234 1 91.75 161 TRP A C 1
ATOM 1256 O O . TRP A 1 161 ? 0.652 -19.172 -16.203 1 91.75 161 TRP A O 1
ATOM 1266 N N . LYS A 1 162 ? -1.167 -18.188 -17.062 1 91.44 162 LYS A N 1
ATOM 1267 C CA . LYS A 1 162 ? -1.349 -19.234 -18.078 1 91.44 162 LYS A CA 1
ATOM 1268 C C . LYS A 1 162 ? -0.222 -19.203 -19.109 1 91.44 162 LYS A C 1
ATOM 1270 O O . LYS A 1 162 ? 0.237 -20.25 -19.562 1 91.44 162 LYS A O 1
ATOM 1275 N N . THR A 1 163 ? 0.189 -18.062 -19.453 1 90.25 163 THR A N 1
ATOM 1276 C CA . THR A 1 163 ? 1.24 -17.922 -20.453 1 90.25 163 THR A CA 1
ATOM 1277 C C . THR A 1 163 ? 2.57 -18.438 -19.922 1 90.25 163 THR A C 1
ATOM 1279 O O . THR A 1 163 ? 3.344 -19.062 -20.656 1 90.25 163 THR A O 1
ATOM 1282 N N . ILE A 1 164 ? 2.852 -18.312 -18.688 1 88 164 ILE A N 1
ATOM 1283 C CA . ILE A 1 164 ? 4.129 -18.703 -18.094 1 88 164 ILE A CA 1
ATOM 1284 C C . ILE A 1 164 ? 4.141 -20.203 -17.844 1 88 164 ILE A C 1
ATOM 1286 O O . ILE A 1 164 ? 5.168 -20.859 -18.016 1 88 164 ILE A O 1
ATOM 1290 N N . LEU A 1 165 ? 3.006 -20.75 -17.484 1 89.31 165 LEU A N 1
ATOM 1291 C CA . LEU A 1 165 ? 2.977 -22.141 -17.062 1 89.31 165 LEU A CA 1
ATOM 1292 C C . LEU A 1 165 ? 2.518 -23.047 -18.203 1 89.31 165 LEU A C 1
ATOM 1294 O O . LEU A 1 165 ? 2.77 -24.25 -18.188 1 89.31 165 LEU A O 1
ATOM 1298 N N . GLY A 1 166 ? 1.782 -22.453 -19.141 1 87.62 166 GLY A N 1
ATOM 1299 C CA . GLY A 1 166 ? 1.301 -23.25 -20.266 1 87.62 166 GLY A CA 1
ATOM 1300 C C . GLY A 1 166 ? 0.387 -24.391 -19.844 1 87.62 166 GLY A C 1
ATOM 1301 O O . GLY A 1 166 ? -0.59 -24.172 -19.125 1 87.62 166 GLY A O 1
ATOM 1302 N N . ASP A 1 167 ? 0.805 -25.594 -20.188 1 86.44 167 ASP A N 1
ATOM 1303 C CA . ASP A 1 167 ? -0.004 -26.781 -19.938 1 86.44 167 ASP A CA 1
ATOM 1304 C C . ASP A 1 167 ? -0.044 -27.109 -18.453 1 86.44 167 ASP A C 1
ATOM 1306 O O . ASP A 1 167 ? -0.961 -27.797 -17.984 1 86.44 167 ASP A O 1
ATOM 1310 N N . ASP A 1 168 ? 0.897 -26.625 -17.828 1 85.06 168 ASP A N 1
ATOM 1311 C CA . ASP A 1 168 ? 0.992 -26.922 -16.406 1 85.06 168 ASP A CA 1
ATOM 1312 C C . ASP A 1 168 ? 0.289 -25.859 -15.562 1 85.06 168 ASP A C 1
ATOM 1314 O O . ASP A 1 168 ? 0.516 -25.766 -14.359 1 85.06 168 ASP A O 1
ATOM 1318 N N . PHE A 1 169 ? -0.538 -25.047 -16.266 1 85.81 169 PHE A N 1
ATOM 1319 C CA . PHE A 1 169 ? -1.227 -23.984 -15.555 1 85.81 169 PHE A CA 1
ATOM 1320 C C . PHE A 1 169 ? -2.164 -24.562 -14.5 1 85.81 169 PHE A C 1
ATOM 1322 O O . PHE A 1 169 ? -2.904 -25.5 -14.773 1 85.81 169 PHE A O 1
ATOM 1329 N N . ASN A 1 170 ? -2.078 -23.984 -13.312 1 84.75 170 ASN A N 1
ATOM 1330 C CA . ASN A 1 170 ? -2.918 -24.266 -12.156 1 84.75 170 ASN A CA 1
ATOM 1331 C C . ASN A 1 170 ? -3.574 -23 -11.617 1 84.75 170 ASN A C 1
ATOM 1333 O O . ASN A 1 170 ? -2.887 -22.062 -11.219 1 84.75 170 ASN A O 1
ATOM 1337 N N . ARG A 1 171 ? -4.891 -22.969 -11.547 1 88.69 171 ARG A N 1
ATOM 1338 C CA . ARG A 1 171 ? -5.637 -21.797 -11.117 1 88.69 171 ARG A CA 1
ATOM 1339 C C . ARG A 1 171 ? -5.223 -21.375 -9.711 1 88.69 171 ARG A C 1
ATOM 1341 O O . ARG A 1 171 ? -5.383 -20.219 -9.328 1 88.69 171 ARG A O 1
ATOM 1348 N N . THR A 1 172 ? -4.695 -22.266 -9.016 1 87.06 172 THR A N 1
ATOM 1349 C CA . THR A 1 172 ? -4.254 -21.984 -7.652 1 87.06 172 THR A CA 1
ATOM 1350 C C . THR A 1 172 ? -3.145 -20.938 -7.648 1 87.06 172 THR A C 1
ATOM 1352 O O . THR A 1 172 ? -3.049 -20.125 -6.723 1 87.06 172 THR A O 1
ATOM 1355 N N . VAL A 1 173 ? -2.365 -20.922 -8.711 1 88.94 173 VAL A N 1
ATOM 1356 C CA . VAL A 1 173 ? -1.238 -20 -8.789 1 88.94 173 VAL A CA 1
ATOM 1357 C C . VAL A 1 173 ? -1.752 -18.562 -8.961 1 88.94 173 VAL A C 1
ATOM 1359 O O . VAL A 1 173 ? -1.317 -17.656 -8.258 1 88.94 173 VAL A O 1
ATOM 1362 N N . LYS A 1 174 ? -2.65 -18.406 -9.93 1 91.62 174 LYS A N 1
ATOM 1363 C CA . LYS A 1 174 ? -3.184 -17.062 -10.133 1 91.62 174 LYS A CA 1
ATOM 1364 C C . LYS A 1 174 ? -3.963 -16.594 -8.914 1 91.62 174 LYS A C 1
ATOM 1366 O O . LYS A 1 174 ? -3.904 -15.414 -8.547 1 91.62 174 LYS A O 1
ATOM 1371 N N . ASN A 1 175 ? -4.699 -17.453 -8.203 1 91.94 175 ASN A N 1
ATOM 1372 C CA . ASN A 1 175 ? -5.43 -17.109 -6.988 1 91.94 175 ASN A CA 1
ATOM 1373 C C . ASN A 1 175 ? -4.484 -16.672 -5.871 1 91.94 175 ASN A C 1
ATOM 1375 O O . ASN A 1 175 ? -4.762 -15.711 -5.148 1 91.94 175 ASN A O 1
ATOM 1379 N N . MET A 1 176 ? -3.459 -17.406 -5.777 1 91.69 176 MET A N 1
ATOM 1380 C CA . MET A 1 176 ? -2.461 -17.062 -4.766 1 91.69 176 MET A CA 1
ATOM 1381 C C . MET A 1 176 ? -1.868 -15.688 -5.031 1 91.69 176 MET A C 1
ATOM 1383 O O . MET A 1 176 ? -1.688 -14.898 -4.105 1 91.69 176 MET A O 1
ATOM 1387 N N . ALA A 1 177 ? -1.51 -15.461 -6.285 1 93.94 177 ALA A N 1
ATOM 1388 C CA . ALA A 1 177 ? -0.957 -14.156 -6.656 1 93.94 177 ALA A CA 1
ATOM 1389 C C . ALA A 1 177 ? -1.943 -13.039 -6.352 1 93.94 177 ALA A C 1
ATOM 1391 O O . ALA A 1 177 ? -1.569 -12.016 -5.773 1 93.94 177 ALA A O 1
ATOM 1392 N N . GLU A 1 178 ? -3.18 -13.203 -6.684 1 95.69 178 GLU A N 1
ATOM 1393 C CA . GLU A 1 178 ? -4.211 -12.195 -6.492 1 95.69 178 GLU A CA 1
ATOM 1394 C C . GLU A 1 178 ? -4.527 -12 -5.012 1 95.69 178 GLU A C 1
ATOM 1396 O O . GLU A 1 178 ? -4.426 -10.883 -4.492 1 95.69 178 GLU A O 1
ATOM 1401 N N . GLU A 1 179 ? -4.848 -13.062 -4.301 1 95.31 179 GLU A N 1
ATOM 1402 C CA . GLU A 1 179 ? -5.25 -12.992 -2.898 1 95.31 179 GLU A CA 1
ATOM 1403 C C . GLU A 1 179 ? -4.082 -12.578 -2.006 1 95.31 179 GLU A C 1
ATOM 1405 O O . GLU A 1 179 ? -4.277 -11.906 -0.994 1 95.31 179 GLU A O 1
ATOM 1410 N N . GLY A 1 180 ? -2.895 -13.094 -2.346 1 96.38 180 GLY A N 1
ATOM 1411 C CA . GLY A 1 180 ? -1.719 -12.656 -1.606 1 96.38 180 GLY A CA 1
ATOM 1412 C C . GLY A 1 180 ? -1.494 -11.164 -1.667 1 96.38 180 GLY A C 1
ATOM 1413 O O . GLY A 1 180 ? -1.283 -10.516 -0.637 1 96.38 180 GLY A O 1
ATOM 1414 N N . CYS A 1 181 ? -1.544 -10.555 -2.873 1 97.88 181 CYS A N 1
ATOM 1415 C CA . CYS A 1 181 ? -1.39 -9.117 -3.043 1 97.88 181 CYS A CA 1
ATOM 1416 C C . CYS A 1 181 ? -2.527 -8.359 -2.363 1 97.88 181 CYS A C 1
ATOM 1418 O O . CYS A 1 181 ? -2.309 -7.309 -1.761 1 97.88 181 CYS A O 1
ATOM 1420 N N . GLU A 1 182 ? -3.754 -8.906 -2.451 1 97.81 182 GLU A N 1
ATOM 1421 C CA . GLU A 1 182 ? -4.887 -8.273 -1.784 1 97.81 182 GLU A CA 1
ATOM 1422 C C . GLU A 1 182 ? -4.672 -8.211 -0.274 1 97.81 182 GLU A C 1
ATOM 1424 O O . GLU A 1 182 ? -4.957 -7.188 0.354 1 97.81 182 GLU A O 1
ATOM 1429 N N . LEU A 1 183 ? -4.227 -9.312 0.24 1 98.31 183 LEU A N 1
ATOM 1430 C CA . LEU A 1 183 ? -3.971 -9.336 1.676 1 98.31 183 LEU A CA 1
ATOM 1431 C C . LEU A 1 183 ? -2.947 -8.273 2.066 1 98.31 183 LEU A C 1
ATOM 1433 O O . LEU A 1 183 ? -3.105 -7.602 3.086 1 98.31 183 LEU A O 1
ATOM 1437 N N . PHE A 1 184 ? -1.873 -8.172 1.259 1 98.81 184 PHE A N 1
ATOM 1438 C CA . PHE A 1 184 ? -0.888 -7.125 1.503 1 98.81 184 PHE A CA 1
ATOM 1439 C C . PHE A 1 184 ? -1.542 -5.75 1.478 1 98.81 184 PHE A C 1
ATOM 1441 O O . PHE A 1 184 ? -1.299 -4.922 2.361 1 98.81 184 PHE A O 1
ATOM 1448 N N . GLY A 1 185 ? -2.408 -5.445 0.524 1 98.81 185 GLY A N 1
ATOM 1449 C CA . GLY A 1 185 ? -3.117 -4.18 0.433 1 98.81 185 GLY A CA 1
ATOM 1450 C C . GLY A 1 185 ? -4.004 -3.904 1.631 1 98.81 185 GLY A C 1
ATOM 1451 O O . GLY A 1 185 ? -3.977 -2.809 2.193 1 98.81 185 GLY A O 1
ATOM 1452 N N . TYR A 1 186 ? -4.762 -4.91 2.043 1 98.81 186 TYR A N 1
ATOM 1453 C CA . TYR A 1 186 ? -5.629 -4.738 3.203 1 98.81 186 TYR A CA 1
ATOM 1454 C C . TYR A 1 186 ? -4.812 -4.504 4.469 1 98.81 186 TYR A C 1
ATOM 1456 O O . TYR A 1 186 ? -5.238 -3.77 5.363 1 98.81 186 TYR A O 1
ATOM 1464 N N . THR A 1 187 ? -3.699 -5.156 4.535 1 98.88 187 THR A N 1
ATOM 1465 C CA . THR A 1 187 ? -2.809 -4.949 5.672 1 98.88 187 THR A CA 1
ATOM 1466 C C . THR A 1 187 ? -2.344 -3.498 5.738 1 98.88 187 THR A C 1
ATOM 1468 O O . THR A 1 187 ? -2.314 -2.896 6.812 1 98.88 187 THR A O 1
ATOM 1471 N N . LEU A 1 188 ? -1.971 -2.934 4.594 1 98.88 188 LEU A N 1
ATOM 1472 C CA . LEU A 1 188 ? -1.566 -1.531 4.551 1 98.88 188 LEU A CA 1
ATOM 1473 C C . LEU A 1 188 ? -2.707 -0.624 5 1 98.88 188 LEU A C 1
ATOM 1475 O O . LEU A 1 188 ? -2.492 0.317 5.77 1 98.88 188 LEU A O 1
ATOM 1479 N N . CYS A 1 189 ? -3.92 -0.903 4.531 1 98.75 189 CYS A N 1
ATOM 1480 C CA . CYS A 1 189 ? -5.07 -0.108 4.945 1 98.75 189 CYS A CA 1
ATOM 1481 C C . CYS A 1 189 ? -5.289 -0.208 6.449 1 98.75 189 CYS A C 1
ATOM 1483 O O . CYS A 1 189 ? -5.57 0.794 7.109 1 98.75 189 CYS A O 1
ATOM 1485 N N . PHE A 1 190 ? -5.133 -1.393 6.957 1 98.81 190 PHE A N 1
ATOM 1486 C CA . PHE A 1 190 ? -5.316 -1.632 8.383 1 98.81 190 PHE A CA 1
ATOM 1487 C C . PHE A 1 190 ? -4.301 -0.841 9.203 1 98.81 190 PHE A C 1
ATOM 1489 O O . PHE A 1 190 ? -4.664 -0.164 10.164 1 98.81 190 PHE A O 1
ATOM 1496 N N . ILE A 1 191 ? -3.037 -0.876 8.805 1 98.75 191 ILE A N 1
ATOM 1497 C CA . ILE A 1 191 ? -1.982 -0.151 9.5 1 98.75 191 ILE A CA 1
ATOM 1498 C C . ILE A 1 191 ? -2.244 1.352 9.414 1 98.75 191 ILE A C 1
ATOM 1500 O O . ILE A 1 191 ? -2.037 2.082 10.391 1 98.75 191 ILE A O 1
ATOM 1504 N N . SER A 1 192 ? -2.684 1.766 8.281 1 98.5 192 SER A N 1
ATOM 1505 C CA . SER A 1 192 ? -2.998 3.178 8.086 1 98.5 192 SER A CA 1
ATOM 1506 C C . SER A 1 192 ? -4.082 3.639 9.055 1 98.5 192 SER A C 1
ATOM 1508 O O . SER A 1 192 ? -3.965 4.707 9.664 1 98.5 192 SER A O 1
ATOM 1510 N N . VAL A 1 193 ? -5.098 2.834 9.195 1 98.19 193 VAL A N 1
ATOM 1511 C CA . VAL A 1 193 ? -6.223 3.18 10.062 1 98.19 193 VAL A CA 1
ATOM 1512 C C . VAL A 1 193 ? -5.781 3.131 11.523 1 98.19 193 VAL A C 1
ATOM 1514 O O . VAL A 1 193 ? -6.199 3.963 12.336 1 98.19 193 VAL A O 1
ATOM 1517 N N . LEU A 1 194 ? -4.941 2.195 11.875 1 97.69 194 LEU A N 1
ATOM 1518 C CA . LEU A 1 194 ? -4.375 2.15 13.219 1 97.69 194 LEU A CA 1
ATOM 1519 C C . LEU A 1 194 ? -3.555 3.404 13.508 1 97.69 194 LEU A C 1
ATOM 1521 O O . LEU A 1 194 ? -3.656 3.982 14.586 1 97.69 194 LEU A O 1
ATOM 1525 N N . TRP A 1 195 ? -2.746 3.748 12.484 1 96.81 195 TRP A N 1
ATOM 1526 C CA . TRP A 1 195 ? -1.951 4.969 12.586 1 96.81 195 TRP A CA 1
ATOM 1527 C C . TRP A 1 195 ? -2.848 6.188 12.781 1 96.81 195 TRP A C 1
ATOM 1529 O O . TRP A 1 195 ? -2.584 7.023 13.648 1 96.81 195 TRP A O 1
ATOM 1539 N N . TYR A 1 196 ? -3.869 6.297 12.117 1 96.5 196 TYR A N 1
ATOM 1540 C CA . TYR A 1 196 ? -4.84 7.379 12.234 1 96.5 196 TYR A CA 1
ATOM 1541 C C . TYR A 1 196 ? -5.457 7.41 13.625 1 96.5 196 TYR A C 1
ATOM 1543 O O . TYR A 1 196 ? -5.559 8.477 14.242 1 96.5 196 TYR A O 1
ATOM 1551 N N . GLY A 1 197 ? -5.875 6.254 14.133 1 95.62 197 GLY A N 1
ATOM 1552 C CA . GLY A 1 197 ? -6.516 6.152 15.43 1 95.62 197 GLY A CA 1
ATOM 1553 C C . GLY A 1 197 ? -5.598 6.539 16.578 1 95.62 197 GLY A C 1
ATOM 1554 O O . GLY A 1 197 ? -6.02 7.211 17.516 1 95.62 197 GLY A O 1
ATOM 1555 N N . ILE A 1 198 ? -4.355 6.133 16.5 1 93.5 198 ILE A N 1
ATOM 1556 C CA . ILE A 1 198 ? -3.387 6.406 17.547 1 93.5 198 ILE A CA 1
ATOM 1557 C C . ILE A 1 198 ? -3.066 7.898 17.594 1 93.5 198 ILE A C 1
ATOM 1559 O O . ILE A 1 198 ? -2.979 8.5 18.656 1 93.5 198 ILE A O 1
ATOM 1563 N N . SER A 1 199 ? -2.883 8.523 16.453 1 88.81 199 SER A N 1
ATOM 1564 C CA . SER A 1 199 ? -2.576 9.945 16.344 1 88.81 199 SER A CA 1
ATOM 1565 C C . SER A 1 199 ? -3.717 10.797 16.891 1 88.81 199 SER A C 1
ATOM 1567 O O . SER A 1 199 ? -3.482 11.82 17.547 1 88.81 199 SER A O 1
ATOM 1569 N N . ASN A 1 200 ? -4.871 10.43 16.672 1 83.81 200 ASN A N 1
ATOM 1570 C CA . ASN A 1 200 ? -6.031 11.188 17.141 1 83.81 200 ASN A CA 1
ATOM 1571 C C . ASN A 1 200 ? -6.223 11.062 18.641 1 83.81 200 ASN A C 1
ATOM 1573 O O . ASN A 1 200 ? -6.668 12 19.297 1 83.81 200 ASN A O 1
ATOM 1577 N N . LYS A 1 201 ? -5.91 9.961 19.219 1 81.44 201 LYS A N 1
ATOM 1578 C CA . LYS A 1 201 ? -5.988 9.789 20.656 1 81.44 201 LYS A CA 1
ATOM 1579 C C . LYS A 1 201 ? -4.961 10.664 21.375 1 81.44 201 LYS A C 1
ATOM 1581 O O . LYS A 1 201 ? -5.27 11.281 22.391 1 81.44 201 LYS A O 1
A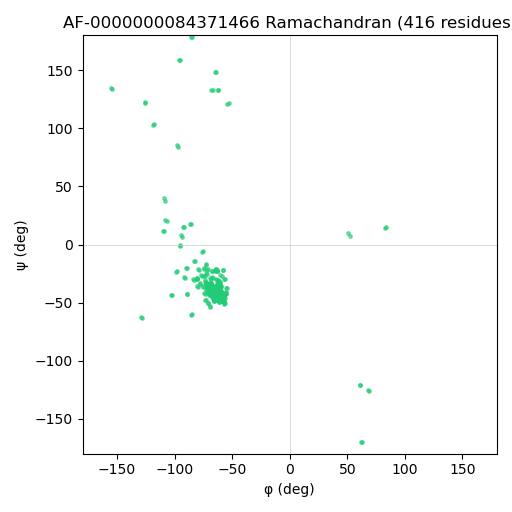TOM 1586 N N . VAL A 1 202 ? -3.82 10.781 20.766 1 75.75 202 VAL A N 1
ATOM 1587 C CA . VAL A 1 202 ? -2.76 11.586 21.359 1 75.75 202 VAL A CA 1
ATOM 1588 C C . VAL A 1 202 ? -3.127 13.062 21.281 1 75.75 202 VAL A C 1
ATOM 1590 O O . VAL A 1 202 ? -2.951 13.812 22.25 1 75.75 202 VAL A O 1
ATOM 1593 N N . SER A 1 203 ? -3.656 13.414 20.156 1 73.44 203 SER A N 1
ATOM 1594 C CA . SER A 1 203 ? -4.059 14.805 19.969 1 73.44 203 SER A CA 1
ATOM 1595 C C . SER A 1 203 ? -5.18 15.188 20.938 1 73.44 203 SER A C 1
ATOM 1597 O O . SER A 1 203 ? -5.172 16.281 21.5 1 73.44 203 SER A O 1
ATOM 1599 N N . ASN A 1 204 ? -6.145 14.305 21.156 1 70.38 204 ASN A N 1
ATOM 1600 C CA . ASN A 1 204 ? -7.242 14.57 22.078 1 70.38 204 ASN A CA 1
ATOM 1601 C C . ASN A 1 204 ? -6.762 14.625 23.531 1 70.38 204 ASN A C 1
ATOM 1603 O O . ASN A 1 204 ? -7.266 15.414 24.328 1 70.38 204 ASN A O 1
ATOM 1607 N N . ARG A 1 205 ? -5.793 13.852 23.812 1 67.25 205 ARG A N 1
ATOM 1608 C CA . ARG A 1 205 ? -5.242 13.859 25.172 1 67.25 205 ARG A CA 1
ATOM 1609 C C . ARG A 1 205 ? -4.516 15.172 25.453 1 67.25 205 ARG A C 1
ATOM 1611 O O . ARG A 1 205 ? -4.625 15.719 26.547 1 67.25 205 ARG A O 1
ATOM 1618 N N . VAL A 1 206 ? -3.844 15.703 24.453 1 65.25 206 VAL A N 1
ATOM 1619 C CA . VAL A 1 206 ? -3.121 16.953 24.609 1 65.25 206 VAL A CA 1
ATOM 1620 C C . VAL A 1 206 ? -4.113 18.109 24.766 1 65.25 206 VAL A C 1
ATOM 1622 O O . VAL A 1 206 ? -3.916 19 25.594 1 65.25 206 VAL A O 1
ATOM 1625 N N . LYS A 1 207 ? -5.234 18.062 24.109 1 70.69 207 LYS A N 1
ATOM 1626 C CA . LYS A 1 207 ? -6.254 19.094 24.203 1 70.69 207 LYS A CA 1
ATOM 1627 C C . LYS A 1 207 ? -6.949 19.078 25.562 1 70.69 207 LYS A C 1
ATOM 1629 O O . LYS A 1 207 ? -7.324 20.125 26.078 1 70.69 207 LYS A O 1
ATOM 1634 N N . ASN A 1 208 ? -7.098 17.938 26.094 1 68.06 208 ASN A N 1
ATOM 1635 C CA . ASN A 1 208 ? -7.777 17.844 27.391 1 68.06 208 ASN A CA 1
ATOM 1636 C C . ASN A 1 208 ? -6.867 18.281 28.531 1 68.06 208 ASN A C 1
ATOM 1638 O O . ASN A 1 208 ? -7.344 18.609 29.625 1 68.06 208 ASN A O 1
ATOM 1642 N N . ILE A 1 209 ? -5.609 18.141 28.344 1 65.25 209 ILE A N 1
ATOM 1643 C CA . ILE A 1 209 ? -4.668 18.562 29.375 1 65.25 209 ILE A CA 1
ATOM 1644 C C . ILE A 1 209 ? -4.566 20.094 29.375 1 65.25 209 ILE A C 1
ATOM 1646 O O . ILE A 1 209 ? -4.406 20.703 30.438 1 65.25 209 ILE A O 1
ATOM 1650 N N . ASN A 1 210 ? -4.633 20.766 28.297 1 48.56 210 ASN A N 1
ATOM 1651 C CA . ASN A 1 210 ? -4.613 22.234 28.328 1 48.56 210 ASN A CA 1
ATOM 1652 C C . ASN A 1 210 ? -6 22.797 28.609 1 48.56 210 ASN A C 1
ATOM 1654 O O . ASN A 1 210 ? -6.133 23.859 29.219 1 48.56 210 ASN A O 1
ATOM 1658 N N . MET B 1 1 ? -16.094 28.266 1.762 1 64.31 1 MET B N 1
ATOM 1659 C CA . MET B 1 1 ? -15.547 27.156 2.539 1 64.31 1 MET B CA 1
ATOM 1660 C C . MET B 1 1 ? -15.812 25.828 1.85 1 64.31 1 MET B C 1
ATOM 1662 O O . MET B 1 1 ? -14.891 25.016 1.669 1 64.31 1 MET B O 1
ATOM 1666 N N . ASP B 1 2 ? -16.984 25.75 1.119 1 81.06 2 ASP B N 1
ATOM 1667 C CA . ASP B 1 2 ? -17.391 24.516 0.473 1 81.06 2 ASP B CA 1
ATOM 1668 C C . ASP B 1 2 ? -16.609 24.281 -0.816 1 81.06 2 ASP B C 1
ATOM 1670 O O . ASP B 1 2 ? -16.156 23.156 -1.081 1 81.06 2 ASP B O 1
ATOM 1674 N N . GLU B 1 3 ? -16.312 25.406 -1.461 1 87.06 3 GLU B N 1
ATOM 1675 C CA . GLU B 1 3 ? -15.586 25.266 -2.719 1 87.06 3 GLU B CA 1
ATOM 1676 C C . GLU B 1 3 ? -14.141 24.859 -2.479 1 87.06 3 GLU B C 1
ATOM 1678 O O . GLU B 1 3 ? -13.578 24.062 -3.236 1 87.06 3 GLU B O 1
ATOM 1683 N N . ILE B 1 4 ? -13.609 25.406 -1.433 1 90.5 4 ILE B N 1
ATOM 1684 C CA . ILE B 1 4 ? -12.227 25.094 -1.084 1 90.5 4 ILE B CA 1
ATOM 1685 C C . ILE B 1 4 ? -12.109 23.625 -0.698 1 90.5 4 ILE B C 1
ATOM 1687 O O . ILE B 1 4 ? -11.188 22.938 -1.146 1 90.5 4 ILE B O 1
ATOM 1691 N N . VAL B 1 5 ? -13.07 23.172 0.078 1 91.88 5 VAL B N 1
ATOM 1692 C CA . VAL B 1 5 ? -13.086 21.797 0.538 1 91.88 5 VAL B CA 1
ATOM 1693 C C . VAL B 1 5 ? -13.273 20.859 -0.654 1 91.88 5 VAL B C 1
ATOM 1695 O O . VAL B 1 5 ? -12.562 19.859 -0.782 1 91.88 5 VAL B O 1
ATOM 1698 N N . LEU B 1 6 ? -14.172 21.219 -1.529 1 91.56 6 LEU B N 1
ATOM 1699 C CA . LEU B 1 6 ? -14.461 20.406 -2.707 1 91.56 6 LEU B CA 1
ATOM 1700 C C . LEU B 1 6 ? -13.25 20.359 -3.639 1 91.56 6 LEU B C 1
ATOM 1702 O O . LEU B 1 6 ? -12.922 19.312 -4.188 1 91.56 6 LEU B O 1
ATOM 1706 N N . ASN B 1 7 ? -12.641 21.484 -3.838 1 93.56 7 ASN B N 1
ATOM 1707 C CA . ASN B 1 7 ? -11.445 21.547 -4.676 1 93.56 7 ASN B CA 1
ATOM 1708 C C . ASN B 1 7 ? -10.32 20.672 -4.113 1 93.56 7 ASN B C 1
ATOM 1710 O O . ASN B 1 7 ? -9.609 20.016 -4.863 1 93.56 7 ASN B O 1
ATOM 1714 N N . PHE B 1 8 ? -10.172 20.688 -2.814 1 94.38 8 PHE B N 1
ATOM 1715 C CA . PHE B 1 8 ? -9.172 19.859 -2.154 1 94.38 8 PHE B CA 1
ATOM 1716 C C . PHE B 1 8 ? -9.445 18.391 -2.395 1 94.38 8 PHE B C 1
ATOM 1718 O O . PHE B 1 8 ? -8.547 17.641 -2.768 1 94.38 8 PHE B O 1
ATOM 1725 N N . LEU B 1 9 ? -10.633 17.984 -2.221 1 94.5 9 LEU B N 1
ATOM 1726 C CA . LEU B 1 9 ? -11.023 16.594 -2.395 1 94.5 9 LEU B CA 1
ATOM 1727 C C . LEU B 1 9 ? -10.859 16.156 -3.848 1 94.5 9 LEU B C 1
ATOM 1729 O O . LEU B 1 9 ? -10.438 15.031 -4.117 1 94.5 9 LEU B O 1
ATOM 1733 N N . LEU B 1 10 ? -11.172 17.047 -4.766 1 94.81 10 LEU B N 1
ATOM 1734 C CA . LEU B 1 10 ? -11.023 16.75 -6.184 1 94.81 10 LEU B CA 1
ATOM 1735 C C . LEU B 1 10 ? -9.547 16.578 -6.551 1 94.81 10 LEU B C 1
ATOM 1737 O O . LEU B 1 10 ? -9.203 15.703 -7.348 1 94.81 10 LEU B O 1
ATOM 1741 N N . LYS B 1 11 ? -8.695 17.375 -6.012 1 94.75 11 LYS B N 1
ATOM 1742 C CA . LYS B 1 11 ? -7.262 17.281 -6.25 1 94.75 11 LYS B CA 1
ATOM 1743 C C . LYS B 1 11 ? -6.707 15.961 -5.703 1 94.75 11 LYS B C 1
ATOM 1745 O O . LYS B 1 11 ? -5.852 15.336 -6.328 1 94.75 11 LYS B O 1
ATOM 1750 N N . ARG B 1 12 ? -7.207 15.641 -4.543 1 95.12 12 ARG B N 1
ATOM 1751 C CA . ARG B 1 12 ? -6.773 14.383 -3.938 1 95.12 12 ARG B CA 1
ATOM 1752 C C . ARG B 1 12 ? -7.242 13.188 -4.758 1 95.12 12 ARG B C 1
ATOM 1754 O O . ARG B 1 12 ? -6.523 12.195 -4.887 1 95.12 12 ARG B O 1
ATOM 1761 N N . PHE B 1 13 ? -8.422 13.32 -5.273 1 95.62 13 PHE B N 1
ATOM 1762 C CA . PHE B 1 13 ? -8.93 12.273 -6.148 1 95.62 13 PHE B CA 1
ATOM 1763 C C . PHE B 1 13 ? -8.125 12.195 -7.438 1 95.62 13 PHE B C 1
ATOM 1765 O O . PHE B 1 13 ? -7.82 11.102 -7.922 1 95.62 13 PHE B O 1
ATOM 1772 N N . ALA B 1 14 ? -7.781 13.32 -7.992 1 96.06 14 ALA B N 1
ATOM 1773 C CA . ALA B 1 14 ? -6.941 13.367 -9.188 1 96.06 14 ALA B CA 1
ATOM 1774 C C . ALA B 1 14 ? -5.578 12.734 -8.922 1 96.06 14 ALA B C 1
ATOM 1776 O O . ALA B 1 14 ? -5.039 12.031 -9.781 1 96.06 14 ALA B O 1
ATOM 1777 N N . PHE B 1 15 ? -5.051 12.992 -7.766 1 96.56 15 PHE B N 1
ATOM 1778 C CA . PHE B 1 15 ? -3.793 12.375 -7.371 1 96.56 15 PHE B CA 1
ATOM 1779 C C . PHE B 1 15 ? -3.916 10.852 -7.367 1 96.56 15 PHE B C 1
ATOM 1781 O O . PHE B 1 15 ? -3.029 10.148 -7.859 1 96.56 15 PHE B O 1
ATOM 1788 N N . PHE B 1 16 ? -4.977 10.367 -6.828 1 97.31 16 PHE B N 1
ATOM 1789 C CA . PHE B 1 16 ? -5.211 8.93 -6.781 1 97.31 16 PHE B CA 1
ATOM 1790 C C . PHE B 1 16 ? -5.27 8.344 -8.188 1 97.31 16 PHE B C 1
ATOM 1792 O O . PHE B 1 16 ? -4.691 7.285 -8.453 1 97.31 16 PHE B O 1
ATOM 1799 N N . LEU B 1 17 ? -5.961 9.023 -9.062 1 98 17 LEU B N 1
ATOM 1800 C CA . LEU B 1 17 ? -6.098 8.547 -10.438 1 98 17 LEU B CA 1
ATOM 1801 C C . LEU B 1 17 ? -4.75 8.562 -11.156 1 98 17 LEU B C 1
ATOM 1803 O O . LEU B 1 17 ? -4.434 7.641 -11.906 1 98 17 LEU B O 1
ATOM 1807 N N . CYS B 1 18 ? -3.965 9.602 -10.953 1 97.94 18 CYS B N 1
ATOM 1808 C CA . CYS B 1 18 ? -2.633 9.664 -11.547 1 97.94 18 CYS B CA 1
ATOM 1809 C C . CYS B 1 18 ? -1.747 8.539 -11.023 1 97.94 18 CYS B C 1
ATOM 1811 O O . CYS B 1 18 ? -1.042 7.891 -11.805 1 97.94 18 CYS B O 1
ATOM 1813 N N . ALA B 1 19 ? -1.807 8.32 -9.703 1 98.44 19 ALA B N 1
ATOM 1814 C CA . ALA B 1 19 ? -1.051 7.227 -9.102 1 98.44 19 ALA B CA 1
ATOM 1815 C C . ALA B 1 19 ? -1.486 5.879 -9.672 1 98.44 19 ALA B C 1
ATOM 1817 O O . ALA B 1 19 ? -0.652 5.012 -9.938 1 98.44 19 ALA B O 1
ATOM 1818 N N . ALA B 1 20 ? -2.773 5.766 -9.891 1 98.56 20 ALA B N 1
ATOM 1819 C CA . ALA B 1 20 ? -3.314 4.539 -10.469 1 98.56 20 ALA B CA 1
ATOM 1820 C C . ALA B 1 20 ? -2.789 4.32 -11.883 1 98.56 20 ALA B C 1
ATOM 1822 O O . ALA B 1 20 ? -2.457 3.195 -12.258 1 98.56 20 ALA B O 1
ATOM 1823 N N . VAL B 1 21 ? -2.703 5.336 -12.648 1 98.56 21 VAL B N 1
ATOM 1824 C CA . VAL B 1 21 ? -2.197 5.246 -14.016 1 98.56 21 VAL B CA 1
ATOM 1825 C C . VAL B 1 21 ? -0.73 4.824 -14 1 98.56 21 VAL B C 1
ATOM 1827 O O . VAL B 1 21 ? -0.315 3.969 -14.781 1 98.56 21 VAL B O 1
ATOM 1830 N N . ILE B 1 22 ? 0.053 5.395 -13.102 1 98.56 22 ILE B N 1
ATOM 1831 C CA . ILE B 1 22 ? 1.468 5.051 -13 1 98.56 22 ILE B CA 1
ATOM 1832 C C . ILE B 1 22 ? 1.618 3.584 -12.609 1 98.56 22 ILE B C 1
ATOM 1834 O O . ILE B 1 22 ? 2.428 2.859 -13.195 1 98.56 22 ILE B O 1
ATOM 1838 N N . VAL B 1 23 ? 0.83 3.139 -11.633 1 98.62 23 VAL B N 1
ATOM 1839 C CA . VAL B 1 23 ? 0.868 1.745 -11.203 1 98.62 23 VAL B CA 1
ATOM 1840 C C . VAL B 1 23 ? 0.47 0.833 -12.359 1 98.62 23 VAL B C 1
ATOM 1842 O O . VAL B 1 23 ? 1.093 -0.208 -12.578 1 98.62 23 VAL B O 1
ATOM 1845 N N . ALA B 1 24 ? -0.558 1.259 -13.133 1 98.19 24 ALA B N 1
ATOM 1846 C CA . ALA B 1 24 ? -1 0.471 -14.281 1 98.19 24 ALA B CA 1
ATOM 1847 C C . ALA B 1 24 ? 0.093 0.386 -15.344 1 98.19 24 ALA B C 1
ATOM 1849 O O . ALA B 1 24 ? 0.336 -0.683 -15.906 1 98.19 24 ALA B O 1
ATOM 1850 N N . LEU B 1 25 ? 0.756 1.495 -15.617 1 97.94 25 LEU B N 1
ATOM 1851 C CA . LEU B 1 25 ? 1.818 1.538 -16.609 1 97.94 25 LEU B CA 1
ATOM 1852 C C . LEU B 1 25 ? 2.984 0.643 -16.203 1 97.94 25 LEU B C 1
ATOM 1854 O O . LEU B 1 25 ? 3.51 -0.112 -17.031 1 97.94 25 LEU B O 1
ATOM 1858 N N . THR B 1 26 ? 3.396 0.713 -14.969 1 97.88 26 THR B N 1
ATOM 1859 C CA . THR B 1 26 ? 4.52 -0.108 -14.523 1 97.88 26 THR B CA 1
ATOM 1860 C C . THR B 1 26 ? 4.129 -1.583 -14.492 1 97.88 26 THR B C 1
ATOM 1862 O O . THR B 1 26 ? 4.934 -2.449 -14.836 1 97.88 26 THR B O 1
ATOM 1865 N N . THR B 1 27 ? 2.9 -1.864 -14.031 1 97 27 THR B N 1
ATOM 1866 C CA . THR B 1 27 ? 2.432 -3.244 -14.078 1 97 27 THR B CA 1
ATOM 1867 C C . THR B 1 27 ? 2.361 -3.742 -15.523 1 97 27 THR B C 1
ATOM 1869 O O . THR B 1 27 ? 2.592 -4.922 -15.789 1 97 27 THR B O 1
ATOM 1872 N N . GLY B 1 28 ? 2.018 -2.824 -16.453 1 96.12 28 GLY B N 1
ATOM 1873 C CA . GLY B 1 28 ? 1.995 -3.152 -17.859 1 96.12 28 GLY B CA 1
ATOM 1874 C C . GLY B 1 28 ? 3.32 -3.688 -18.375 1 96.12 28 GLY B C 1
ATOM 1875 O O . GLY B 1 28 ? 3.352 -4.5 -19.297 1 96.12 28 GLY B O 1
ATOM 1876 N N . CYS B 1 29 ? 4.457 -3.287 -17.797 1 95.31 29 CYS B N 1
ATOM 1877 C CA . CYS B 1 29 ? 5.77 -3.797 -18.172 1 95.31 29 CYS B CA 1
ATOM 1878 C C . CYS B 1 29 ? 5.848 -5.305 -17.953 1 95.31 29 CYS B C 1
ATOM 1880 O O . CYS B 1 29 ? 6.48 -6.012 -18.75 1 95.31 29 CYS B O 1
ATOM 1882 N N . ILE B 1 30 ? 5.18 -5.766 -16.891 1 94.25 30 ILE B N 1
ATOM 1883 C CA . ILE B 1 30 ? 5.148 -7.199 -16.625 1 94.25 30 ILE B CA 1
ATOM 1884 C C . ILE B 1 30 ? 4.398 -7.922 -17.734 1 94.25 30 ILE B C 1
ATOM 1886 O O . ILE B 1 30 ? 4.855 -8.953 -18.234 1 94.25 30 ILE B O 1
ATOM 1890 N N . PHE B 1 31 ? 3.328 -7.332 -18.203 1 93.75 31 PHE B N 1
ATOM 1891 C CA . PHE B 1 31 ? 2.52 -7.918 -19.266 1 93.75 31 PHE B CA 1
ATOM 1892 C C . PHE B 1 31 ? 3.307 -7.984 -20.562 1 93.75 31 PHE B C 1
ATOM 1894 O O . PHE B 1 31 ? 3.248 -8.984 -21.281 1 93.75 31 PHE B O 1
ATOM 1901 N N . ILE B 1 32 ? 4.027 -6.957 -20.828 1 93.69 32 ILE B N 1
ATOM 1902 C CA . ILE B 1 32 ? 4.824 -6.914 -22.047 1 93.69 32 ILE B CA 1
ATOM 1903 C C . ILE B 1 32 ? 5.879 -8.016 -22.016 1 93.69 32 ILE B C 1
ATOM 1905 O O . ILE B 1 32 ? 6.066 -8.734 -23 1 93.69 32 ILE B O 1
ATOM 1909 N N . ASP B 1 33 ? 6.555 -8.195 -20.922 1 93.5 33 ASP B N 1
ATOM 1910 C CA . ASP B 1 33 ? 7.598 -9.211 -20.781 1 93.5 33 ASP B CA 1
ATOM 1911 C C . ASP B 1 33 ? 7.027 -10.609 -20.984 1 93.5 33 ASP B C 1
ATOM 1913 O O . ASP B 1 33 ? 7.676 -11.469 -21.594 1 93.5 33 ASP B O 1
ATOM 1917 N N . ILE B 1 34 ? 5.828 -10.812 -20.484 1 90.56 34 ILE B N 1
ATOM 1918 C CA . ILE B 1 34 ? 5.289 -12.164 -20.453 1 90.56 34 ILE B CA 1
ATOM 1919 C C . ILE B 1 34 ? 4.527 -12.445 -21.75 1 90.56 34 ILE B C 1
ATOM 1921 O O . ILE B 1 34 ? 4.711 -13.5 -22.359 1 90.56 34 ILE B O 1
ATOM 1925 N N . LEU B 1 35 ? 3.732 -11.5 -22.234 1 89.94 35 LEU B N 1
ATOM 1926 C CA . LEU B 1 35 ? 2.811 -11.766 -23.328 1 89.94 35 LEU B CA 1
ATOM 1927 C C . LEU B 1 35 ? 3.467 -11.477 -24.672 1 89.94 35 LEU B C 1
ATOM 1929 O O . LEU B 1 35 ? 3.129 -12.102 -25.688 1 89.94 35 LEU B O 1
ATOM 1933 N N . ILE B 1 36 ? 4.387 -10.57 -24.656 1 88.5 36 ILE B N 1
ATOM 1934 C CA . ILE B 1 36 ? 4.969 -10.172 -25.938 1 88.5 36 ILE B CA 1
ATOM 1935 C C . ILE B 1 36 ? 6.34 -10.82 -26.109 1 88.5 36 ILE B C 1
ATOM 1937 O O . ILE B 1 36 ? 6.613 -11.438 -27.141 1 88.5 36 ILE B O 1
ATOM 1941 N N . PHE B 1 37 ? 7.191 -10.852 -25.109 1 84.5 37 PHE B N 1
ATOM 1942 C CA . PHE B 1 37 ? 8.555 -11.344 -25.25 1 84.5 37 PHE B CA 1
ATOM 1943 C C . PHE B 1 37 ? 8.648 -12.812 -24.844 1 84.5 37 PHE B C 1
ATOM 1945 O O . PHE B 1 37 ? 9.664 -13.461 -25.078 1 84.5 37 PHE B O 1
ATOM 1952 N N . ASP B 1 38 ? 7.68 -13.414 -24.453 1 68.44 38 ASP B N 1
ATOM 1953 C CA . ASP B 1 38 ? 7.473 -14.828 -24.172 1 68.44 38 ASP B CA 1
ATOM 1954 C C . ASP B 1 38 ? 8.547 -15.359 -23.219 1 68.44 38 ASP B C 1
ATOM 1956 O O . ASP B 1 38 ? 8.867 -16.547 -23.25 1 68.44 38 ASP B O 1
ATOM 1960 N N . GLY B 1 39 ? 9.352 -14.539 -22.703 1 64.88 39 GLY B N 1
ATOM 1961 C CA . GLY B 1 39 ? 10.5 -15.07 -21.984 1 64.88 39 GLY B CA 1
ATOM 1962 C C . GLY B 1 39 ? 10.383 -14.922 -20.469 1 64.88 39 GLY B C 1
ATOM 1963 O O . GLY B 1 39 ? 11.344 -15.164 -19.734 1 64.88 39 GLY B O 1
ATOM 1964 N N . GLY B 1 40 ? 9.273 -14.742 -19.844 1 68.31 40 GLY B N 1
ATOM 1965 C CA . GLY B 1 40 ? 9.266 -14.516 -18.406 1 68.31 40 GLY B CA 1
ATOM 1966 C C . GLY B 1 40 ? 9.984 -13.25 -17.984 1 68.31 40 GLY B C 1
ATOM 1967 O O . GLY B 1 40 ? 10.188 -12.352 -18.812 1 68.31 40 GLY B O 1
ATOM 1968 N N . ILE B 1 41 ? 10.203 -13.078 -16.688 1 71.81 41 ILE B N 1
ATOM 1969 C CA . ILE B 1 41 ? 10.93 -11.922 -16.188 1 71.81 41 ILE B CA 1
ATOM 1970 C C . ILE B 1 41 ? 12.391 -12.289 -15.953 1 71.81 41 ILE B C 1
ATOM 1972 O O . ILE B 1 41 ? 12.742 -12.773 -14.875 1 71.81 41 ILE B O 1
ATOM 1976 N N . SER B 1 42 ? 13.164 -12.219 -17.016 1 68.81 42 SER B N 1
ATOM 1977 C CA . SER B 1 42 ? 14.602 -12.461 -16.922 1 68.81 42 SER B CA 1
ATOM 1978 C C . SER B 1 42 ? 15.352 -11.195 -16.516 1 68.81 42 SER B C 1
ATOM 1980 O O . SER B 1 42 ? 14.734 -10.156 -16.266 1 68.81 42 SER B O 1
ATOM 1982 N N . GLU B 1 43 ? 16.672 -11.266 -16.359 1 68.62 43 GLU B N 1
ATOM 1983 C CA . GLU B 1 43 ? 17.516 -10.141 -15.961 1 68.62 43 GLU B CA 1
ATOM 1984 C C . GLU B 1 43 ? 17.484 -9.031 -17.016 1 68.62 43 GLU B C 1
ATOM 1986 O O . GLU B 1 43 ? 17.781 -7.875 -16.703 1 68.62 43 GLU B O 1
ATOM 1991 N N . ALA B 1 44 ? 17.141 -9.383 -18.141 1 70.88 44 ALA B N 1
ATOM 1992 C CA . ALA B 1 44 ? 17.062 -8.375 -19.203 1 70.88 44 ALA B CA 1
ATOM 1993 C C . ALA B 1 44 ? 15.625 -8.086 -19.578 1 70.88 44 ALA B C 1
ATOM 1995 O O . ALA B 1 44 ? 15.336 -7.742 -20.734 1 70.88 44 ALA B O 1
ATOM 1996 N N . SER B 1 45 ? 14.859 -8.039 -18.688 1 87.69 45 SER B N 1
ATOM 1997 C CA . SER B 1 45 ? 13.438 -7.82 -18.953 1 87.69 45 SER B CA 1
ATOM 1998 C C . SER B 1 45 ? 13.07 -6.352 -18.797 1 87.69 45 SER B C 1
ATOM 2000 O O . SER B 1 45 ? 13.805 -5.582 -18.172 1 87.69 45 SER B O 1
ATOM 2002 N N . ILE B 1 46 ? 11.961 -5.965 -19.422 1 91.81 46 ILE B N 1
ATOM 2003 C CA . ILE B 1 46 ? 11.422 -4.609 -19.328 1 91.81 46 ILE B CA 1
ATOM 2004 C C . ILE B 1 46 ? 11.102 -4.281 -17.875 1 91.81 46 ILE B C 1
ATOM 2006 O O . ILE B 1 46 ? 11.289 -3.146 -17.422 1 91.81 46 ILE B O 1
ATOM 2010 N N . THR B 1 47 ? 10.633 -5.25 -17.125 1 94.38 47 THR B N 1
ATOM 2011 C CA . THR B 1 47 ? 10.344 -5.09 -15.703 1 94.38 47 THR B CA 1
ATOM 2012 C C . THR B 1 47 ? 11.602 -4.672 -14.938 1 94.38 47 THR B C 1
ATOM 2014 O O . THR B 1 47 ? 11.562 -3.721 -14.156 1 94.38 47 THR B O 1
ATOM 2017 N N . GLU B 1 48 ? 12.672 -5.312 -15.219 1 93.62 48 GLU B N 1
ATOM 2018 C CA . GLU B 1 48 ? 13.938 -4.984 -14.562 1 93.62 48 GLU B CA 1
ATOM 2019 C C . GLU B 1 48 ? 14.398 -3.578 -14.938 1 93.62 48 GLU B C 1
ATOM 2021 O O . GLU B 1 48 ? 14.836 -2.816 -14.07 1 93.62 48 GLU B O 1
ATOM 2026 N N . TYR B 1 49 ? 14.289 -3.264 -16.172 1 94.31 49 TYR B N 1
ATOM 2027 C CA . TYR B 1 49 ? 14.68 -1.934 -16.609 1 94.31 49 TYR B CA 1
ATOM 2028 C C . TYR B 1 49 ? 13.805 -0.862 -15.977 1 94.31 49 TYR B C 1
ATOM 2030 O O . TYR B 1 49 ? 14.289 0.227 -15.648 1 94.31 49 TYR B O 1
ATOM 2038 N N . ALA B 1 50 ? 12.531 -1.185 -15.867 1 96.44 50 ALA B N 1
ATOM 2039 C CA . ALA B 1 50 ? 11.625 -0.239 -15.211 1 96.44 50 ALA B CA 1
ATOM 2040 C C . ALA B 1 50 ? 12.031 -0.012 -13.758 1 96.44 50 ALA B C 1
ATOM 2042 O O . ALA B 1 50 ? 12.062 1.126 -13.281 1 96.44 50 ALA B O 1
ATOM 2043 N N . GLN B 1 51 ? 12.344 -1.051 -13.023 1 97.44 51 GLN B N 1
ATOM 2044 C CA . GLN B 1 51 ? 12.797 -0.936 -11.641 1 97.44 51 GLN B CA 1
ATOM 2045 C C . GLN B 1 51 ? 14.047 -0.075 -11.539 1 97.44 51 GLN B C 1
ATOM 2047 O O . GLN B 1 51 ? 14.117 0.839 -10.719 1 97.44 51 GLN B O 1
ATOM 2052 N N . GLU B 1 52 ? 15.031 -0.375 -12.414 1 97 52 GLU B N 1
ATOM 2053 C CA . GLU B 1 52 ? 16.297 0.358 -12.406 1 97 52 GLU B CA 1
ATOM 2054 C C . GLU B 1 52 ? 16.078 1.828 -12.758 1 97 52 GLU B C 1
ATOM 2056 O O . GLU B 1 52 ? 16.703 2.709 -12.164 1 97 52 GLU B O 1
ATOM 2061 N N . SER B 1 53 ? 15.258 2.039 -13.703 1 98 53 SER B N 1
ATOM 2062 C CA . SER B 1 53 ? 14.992 3.414 -14.109 1 98 53 SER B CA 1
ATOM 2063 C C . SER B 1 53 ? 14.312 4.199 -12.992 1 98 53 SER B C 1
ATOM 2065 O O . SER B 1 53 ? 14.672 5.348 -12.719 1 98 53 SER B O 1
ATOM 2067 N N . LEU B 1 54 ? 13.273 3.621 -12.336 1 98.56 54 LEU B N 1
ATOM 2068 C CA . LEU B 1 54 ? 12.594 4.281 -11.227 1 98.56 54 LEU B CA 1
ATOM 2069 C C . LEU B 1 54 ? 13.578 4.637 -10.117 1 98.56 54 LEU B C 1
ATOM 2071 O O . LEU B 1 54 ? 13.578 5.766 -9.617 1 98.56 54 LEU B O 1
ATOM 2075 N N . LEU B 1 55 ? 14.414 3.701 -9.797 1 98.62 55 LEU B N 1
ATOM 2076 C CA . LEU B 1 55 ? 15.406 3.92 -8.742 1 98.62 55 LEU B CA 1
ATOM 2077 C C . LEU B 1 55 ? 16.406 4.992 -9.156 1 98.62 55 LEU B C 1
ATOM 2079 O O . LEU B 1 55 ? 16.781 5.844 -8.344 1 98.62 55 LEU B O 1
ATOM 2083 N N . ALA B 1 56 ? 16.859 4.969 -10.422 1 98.5 56 ALA B N 1
ATOM 2084 C CA . ALA B 1 56 ? 17.812 5.957 -10.922 1 98.5 56 ALA B CA 1
ATOM 2085 C C . ALA B 1 56 ? 17.219 7.367 -10.844 1 98.5 56 ALA B C 1
ATOM 2087 O O . ALA B 1 56 ? 17.922 8.312 -10.461 1 98.5 56 ALA B O 1
ATOM 2088 N N . ILE B 1 57 ? 16 7.504 -11.195 1 98.75 57 ILE B N 1
ATOM 2089 C CA . ILE B 1 57 ? 15.344 8.805 -11.164 1 98.75 57 ILE B CA 1
ATOM 2090 C C . ILE B 1 57 ? 15.234 9.297 -9.727 1 98.75 57 ILE B C 1
ATOM 2092 O O . ILE B 1 57 ? 15.477 10.477 -9.445 1 98.75 57 ILE B O 1
ATOM 2096 N N . ILE B 1 58 ? 14.891 8.406 -8.789 1 98.69 58 ILE B N 1
ATOM 2097 C CA . ILE B 1 58 ? 14.805 8.758 -7.379 1 98.69 58 ILE B CA 1
ATOM 2098 C C . ILE B 1 58 ? 16.172 9.227 -6.887 1 98.69 58 ILE B C 1
ATOM 2100 O O . ILE B 1 58 ? 16.281 10.258 -6.215 1 98.69 58 ILE B O 1
ATOM 2104 N N . CYS B 1 59 ? 17.203 8.461 -7.242 1 98.44 59 CYS B N 1
ATOM 2105 C CA . CYS B 1 59 ? 18.562 8.828 -6.84 1 98.44 59 CYS B CA 1
ATOM 2106 C C . CYS B 1 59 ? 18.938 10.195 -7.398 1 98.44 59 CYS B C 1
ATOM 2108 O O . CYS B 1 59 ? 19.484 11.031 -6.676 1 98.44 59 CYS B O 1
ATOM 2110 N N . LEU B 1 60 ? 18.672 10.398 -8.664 1 98.56 60 LEU B N 1
ATOM 2111 C CA . LEU B 1 60 ? 19 11.664 -9.297 1 98.56 60 LEU B CA 1
ATOM 2112 C C . LEU B 1 60 ? 18.266 12.82 -8.625 1 98.56 60 LEU B C 1
ATOM 2114 O O . LEU B 1 60 ? 18.828 13.891 -8.414 1 98.56 60 LEU B O 1
ATOM 2118 N N . PHE B 1 61 ? 17.031 12.594 -8.289 1 98.44 61 PHE B N 1
ATOM 2119 C CA . PHE B 1 61 ? 16.219 13.602 -7.609 1 98.44 61 PHE B CA 1
ATOM 2120 C C . PHE B 1 61 ? 16.891 14.039 -6.309 1 98.44 61 PHE B C 1
ATOM 2122 O O . PHE B 1 61 ? 17.062 15.234 -6.07 1 98.44 61 PHE B O 1
ATOM 2129 N N . PHE B 1 62 ? 17.266 13.094 -5.48 1 98.12 62 PHE B N 1
ATOM 2130 C CA . PHE B 1 62 ? 17.828 13.445 -4.184 1 98.12 62 PHE B CA 1
ATOM 2131 C C . PHE B 1 62 ? 19.25 13.969 -4.336 1 98.12 62 PHE B C 1
ATOM 2133 O O . PHE B 1 62 ? 19.719 14.773 -3.523 1 98.12 62 PHE B O 1
ATOM 2140 N N . PHE B 1 63 ? 19.938 13.516 -5.414 1 97.75 63 PHE B N 1
ATOM 2141 C CA . PHE B 1 63 ? 21.25 14.078 -5.715 1 97.75 63 PHE B CA 1
ATOM 2142 C C . PHE B 1 63 ? 21.141 15.57 -6.012 1 97.75 63 PHE B C 1
ATOM 2144 O O . PHE B 1 63 ? 21.906 16.375 -5.461 1 97.75 63 PHE B O 1
ATOM 2151 N N . VAL B 1 64 ? 20.234 15.914 -6.812 1 97.81 64 VAL B N 1
ATOM 2152 C CA . VAL B 1 64 ? 20.016 17.312 -7.188 1 97.81 64 VAL B CA 1
ATOM 2153 C C . VAL B 1 64 ? 19.609 18.109 -5.957 1 97.81 64 VAL B C 1
ATOM 2155 O O . VAL B 1 64 ? 20.109 19.219 -5.73 1 97.81 64 VAL B O 1
ATOM 2158 N N . LYS B 1 65 ? 18.719 17.531 -5.16 1 96.62 65 LYS B N 1
ATOM 2159 C CA . LYS B 1 65 ? 18.266 18.219 -3.955 1 96.62 65 LYS B CA 1
ATOM 2160 C C . LYS B 1 65 ? 19.422 18.438 -2.98 1 96.62 65 LYS B C 1
ATOM 2162 O O . LYS B 1 65 ? 19.531 19.484 -2.346 1 96.62 65 LYS B O 1
ATOM 2167 N N . ALA B 1 66 ? 20.25 17.422 -2.842 1 96 66 ALA B N 1
ATOM 2168 C CA . ALA B 1 66 ? 21.422 17.531 -1.966 1 96 66 ALA B CA 1
ATOM 2169 C C . ALA B 1 66 ? 22.375 18.609 -2.457 1 96 66 ALA B C 1
ATOM 2171 O O . ALA B 1 66 ? 22.969 19.328 -1.655 1 96 66 ALA B O 1
ATOM 2172 N N . TYR B 1 67 ? 22.469 18.703 -3.74 1 95.25 67 TYR B N 1
ATOM 2173 C CA . TYR B 1 67 ? 23.375 19.688 -4.348 1 95.25 67 TYR B CA 1
ATOM 2174 C C . TYR B 1 67 ? 22.812 21.094 -4.191 1 95.25 67 TYR B C 1
ATOM 2176 O O . TYR B 1 67 ? 23.578 22.047 -3.98 1 95.25 67 TYR B O 1
ATOM 2184 N N . GLN B 1 68 ? 21.531 21.25 -4.234 1 95.19 68 GLN B N 1
ATOM 2185 C CA . GLN B 1 68 ? 20.891 22.562 -4.223 1 95.19 68 GLN B CA 1
ATOM 2186 C C . GLN B 1 68 ? 20.734 23.094 -2.799 1 95.19 68 GLN B C 1
ATOM 2188 O O . GLN B 1 68 ? 20.688 24.297 -2.584 1 95.19 68 GLN B O 1
ATOM 2193 N N . ASN B 1 69 ? 20.594 22.219 -1.911 1 93.75 69 ASN B N 1
ATOM 2194 C CA . ASN B 1 69 ? 20.297 22.625 -0.542 1 93.75 69 ASN B CA 1
ATOM 2195 C C . ASN B 1 69 ? 21.391 22.188 0.423 1 93.75 69 ASN B C 1
ATOM 2197 O O . ASN B 1 69 ? 21.312 21.109 1.009 1 93.75 69 ASN B O 1
ATOM 2201 N N . SER B 1 70 ? 22.25 23.141 0.825 1 91.81 70 SER B N 1
ATOM 2202 C CA . SER B 1 70 ? 23.391 22.828 1.675 1 91.81 70 SER B CA 1
ATOM 2203 C C . SER B 1 70 ? 22.953 22.438 3.078 1 91.81 70 SER B C 1
ATOM 2205 O O . SER B 1 70 ? 23.562 21.578 3.713 1 91.81 70 SER B O 1
ATOM 2207 N N . GLN B 1 71 ? 21.875 23.031 3.52 1 92.06 71 GLN B N 1
ATOM 2208 C CA . GLN B 1 71 ? 21.391 22.781 4.879 1 92.06 71 GLN B CA 1
ATOM 2209 C C . GLN B 1 71 ? 20.797 21.391 5.008 1 92.06 71 GLN B C 1
ATOM 2211 O O . GLN B 1 71 ? 20.797 20.812 6.098 1 92.06 71 GLN B O 1
ATOM 2216 N N . MET B 1 72 ? 20.344 20.875 3.879 1 94.94 72 MET B N 1
ATOM 2217 C CA . MET B 1 72 ? 19.688 19.578 3.916 1 94.94 72 MET B CA 1
ATOM 2218 C C . MET B 1 72 ? 20.562 18.516 3.258 1 94.94 72 MET B C 1
ATOM 2220 O O . MET B 1 72 ? 20.109 17.391 3.029 1 94.94 72 MET B O 1
ATOM 2224 N N . ARG B 1 73 ? 21.75 18.781 2.986 1 96.31 73 ARG B N 1
ATOM 2225 C CA . ARG B 1 73 ? 22.625 17.938 2.172 1 96.31 73 ARG B CA 1
ATOM 2226 C C . ARG B 1 73 ? 22.844 16.578 2.822 1 96.31 73 ARG B C 1
ATOM 2228 O O . ARG B 1 73 ? 22.766 15.547 2.152 1 96.31 73 ARG B O 1
ATOM 2235 N N . GLY B 1 74 ? 23.125 16.594 4.102 1 96.25 74 GLY B N 1
ATOM 2236 C CA . GLY B 1 74 ? 23.359 15.336 4.793 1 96.25 74 GLY B CA 1
ATOM 2237 C C . GLY B 1 74 ? 22.203 14.375 4.719 1 96.25 74 GLY B C 1
ATOM 2238 O O . GLY B 1 74 ? 22.375 13.195 4.387 1 96.25 74 GLY B O 1
ATOM 2239 N N . GLY B 1 75 ? 20.969 14.883 4.965 1 97 75 GLY B N 1
ATOM 2240 C CA . GLY B 1 75 ? 19.781 14.055 4.922 1 97 75 GLY B CA 1
ATOM 2241 C C . GLY B 1 75 ? 19.484 13.516 3.535 1 97 75 GLY B C 1
ATOM 2242 O O . GLY B 1 75 ? 19.25 12.32 3.365 1 97 75 GLY B O 1
ATOM 2243 N N . TYR B 1 76 ? 19.516 14.383 2.547 1 97.94 76 TYR B N 1
ATOM 2244 C CA . TYR B 1 76 ? 19.266 13.969 1.173 1 97.94 76 TYR B CA 1
ATOM 2245 C C . TYR B 1 76 ? 20.297 12.969 0.695 1 97.94 76 TYR B C 1
ATOM 2247 O O . TYR B 1 76 ? 19.984 12.055 -0.073 1 97.94 76 TYR B O 1
ATOM 2255 N N . THR B 1 77 ? 21.531 13.133 1.18 1 97.88 77 THR B N 1
ATOM 2256 C CA . THR B 1 77 ? 22.594 12.211 0.812 1 97.88 77 THR B CA 1
ATOM 2257 C C . THR B 1 77 ? 22.312 10.812 1.368 1 97.88 77 THR B C 1
ATOM 2259 O O . THR B 1 77 ? 22.516 9.812 0.676 1 97.88 77 THR B O 1
ATOM 2262 N N . LEU B 1 78 ? 21.844 10.719 2.568 1 97.75 78 LEU B N 1
ATOM 2263 C CA . LEU B 1 78 ? 21.531 9.43 3.166 1 97.75 78 LEU B CA 1
ATOM 2264 C C . LEU B 1 78 ? 20.375 8.758 2.432 1 97.75 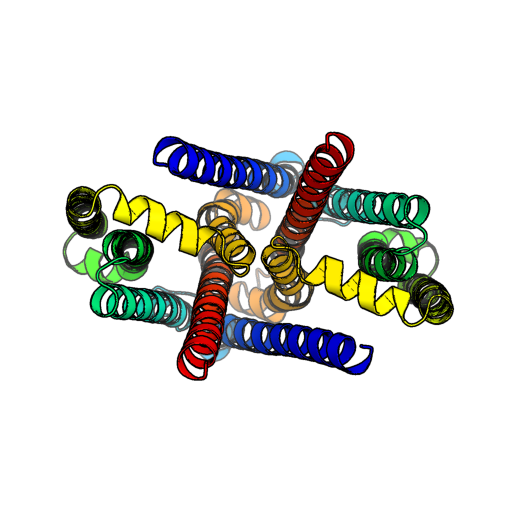78 LEU B C 1
ATOM 2266 O O . LEU B 1 78 ? 20.422 7.551 2.164 1 97.75 78 LEU B O 1
ATOM 2270 N N . ILE B 1 79 ? 19.312 9.57 2.164 1 98.06 79 ILE B N 1
ATOM 2271 C CA . ILE B 1 79 ? 18.172 9.023 1.446 1 98.06 79 ILE B CA 1
ATOM 2272 C C . ILE B 1 79 ? 18.609 8.531 0.068 1 98.06 79 ILE B C 1
ATOM 2274 O O . ILE B 1 79 ? 18.266 7.426 -0.346 1 98.06 79 ILE B O 1
ATOM 2278 N N . MET B 1 80 ? 19.391 9.398 -0.636 1 98.38 80 MET B N 1
ATOM 2279 C CA . MET B 1 80 ? 19.922 9.023 -1.941 1 98.38 80 MET B CA 1
ATOM 2280 C C . MET B 1 80 ? 20.75 7.746 -1.843 1 98.38 80 MET B C 1
ATOM 2282 O O . MET B 1 80 ? 20.625 6.852 -2.682 1 98.38 80 MET B O 1
ATOM 2286 N N . GLY B 1 81 ? 21.672 7.738 -0.835 1 98.19 81 GLY B N 1
ATOM 2287 C CA . GLY B 1 81 ? 22.5 6.562 -0.656 1 98.19 81 GLY B CA 1
ATOM 2288 C C . GLY B 1 81 ? 21.703 5.289 -0.458 1 98.19 81 GLY B C 1
ATOM 2289 O O . GLY B 1 81 ? 22.062 4.23 -0.979 1 98.19 81 GLY B O 1
ATOM 2290 N N . PHE B 1 82 ? 20.641 5.379 0.338 1 98.06 82 PHE B N 1
ATOM 2291 C CA . PHE B 1 82 ? 19.766 4.23 0.574 1 98.06 82 PHE B CA 1
ATOM 2292 C C . PHE B 1 82 ? 19.219 3.695 -0.74 1 98.06 82 PHE B C 1
ATOM 2294 O O . PHE B 1 82 ? 19.297 2.498 -1.017 1 98.06 82 PHE B O 1
ATOM 2301 N N . PHE B 1 83 ? 18.672 4.551 -1.582 1 98.62 83 PHE B N 1
ATOM 2302 C CA . PHE B 1 83 ? 18.078 4.129 -2.846 1 98.62 83 PHE B CA 1
ATOM 2303 C C . PHE B 1 83 ? 19.156 3.725 -3.84 1 98.62 83 PHE B C 1
ATOM 2305 O O . PHE B 1 83 ? 18.938 2.854 -4.684 1 98.62 83 PHE B O 1
ATOM 2312 N N . LEU B 1 84 ? 20.312 4.371 -3.76 1 98.31 84 LEU B N 1
ATOM 2313 C CA . LEU B 1 84 ? 21.422 3.969 -4.609 1 98.31 84 LEU B CA 1
ATOM 2314 C C . LEU B 1 84 ? 21.859 2.543 -4.297 1 98.31 84 LEU B C 1
ATOM 2316 O O . LEU B 1 84 ? 22.203 1.778 -5.203 1 98.31 84 LEU B O 1
ATOM 2320 N N . CYS B 1 85 ? 21.875 2.209 -3.01 1 97.5 85 CYS B N 1
ATOM 2321 C CA . CYS B 1 85 ? 22.188 0.835 -2.637 1 97.5 85 CYS B CA 1
ATOM 2322 C C . CYS B 1 85 ? 21.172 -0.137 -3.215 1 97.5 85 CYS B C 1
ATOM 2324 O O . CYS B 1 85 ? 21.531 -1.223 -3.674 1 97.5 85 CYS B O 1
ATOM 2326 N N . LEU B 1 86 ? 19.891 0.262 -3.123 1 97.44 86 LEU B N 1
ATOM 2327 C CA . LEU B 1 86 ? 18.859 -0.57 -3.738 1 97.44 86 LEU B CA 1
ATOM 2328 C C . LEU B 1 86 ? 19.078 -0.698 -5.238 1 97.44 86 LEU B C 1
ATOM 2330 O O . LEU B 1 86 ? 18.875 -1.769 -5.816 1 97.44 86 LEU B O 1
ATOM 2334 N N . LEU B 1 87 ? 19.484 0.389 -5.902 1 97.38 87 LEU B N 1
ATOM 2335 C CA . LEU B 1 87 ? 19.75 0.377 -7.336 1 97.38 87 LEU B CA 1
ATOM 2336 C C . LEU B 1 87 ? 20.922 -0.543 -7.656 1 97.38 87 LEU B C 1
ATOM 2338 O O . LEU B 1 87 ? 20.859 -1.345 -8.586 1 97.38 87 LEU B O 1
ATOM 2342 N N . ILE B 1 88 ? 22 -0.464 -6.859 1 95.44 88 ILE B N 1
ATOM 2343 C CA . ILE B 1 88 ? 23.172 -1.316 -7.031 1 95.44 88 ILE B CA 1
ATOM 2344 C C . ILE B 1 88 ? 22.766 -2.781 -6.875 1 95.44 88 ILE B C 1
ATOM 2346 O O . ILE B 1 88 ? 23.219 -3.639 -7.641 1 95.44 88 ILE B O 1
ATOM 2350 N N . ARG B 1 89 ? 21.922 -3.061 -5.887 1 94 89 ARG B N 1
ATOM 2351 C CA . ARG B 1 89 ? 21.453 -4.422 -5.656 1 94 89 ARG B CA 1
ATOM 2352 C C . ARG B 1 89 ? 20.672 -4.941 -6.855 1 94 89 ARG B C 1
ATOM 2354 O O . ARG B 1 89 ? 20.797 -6.109 -7.23 1 94 89 ARG B O 1
ATOM 2361 N N . GLU B 1 90 ? 19.828 -4.086 -7.453 1 92.12 90 GLU B N 1
ATOM 2362 C CA . GLU B 1 90 ? 19.047 -4.488 -8.617 1 92.12 90 GLU B CA 1
ATOM 2363 C C . GLU B 1 90 ? 19.938 -4.703 -9.836 1 92.12 90 GLU B C 1
ATOM 2365 O O . GLU B 1 90 ? 19.609 -5.496 -10.719 1 92.12 90 GLU B O 1
ATOM 2370 N N . LEU B 1 91 ? 21.094 -3.965 -9.945 1 90.88 91 LEU B N 1
ATOM 2371 C CA . LEU B 1 91 ? 22.047 -4.086 -11.047 1 90.88 91 LEU B CA 1
ATOM 2372 C C . LEU B 1 91 ? 23.047 -5.207 -10.781 1 90.88 91 LEU B C 1
ATOM 2374 O O . LEU B 1 91 ? 24.125 -5.238 -11.375 1 90.88 91 LEU B O 1
ATOM 2378 N N . ASP B 1 92 ? 22.672 -6.027 -9.883 1 87.31 92 ASP B N 1
ATOM 2379 C CA . ASP B 1 92 ? 23.578 -7.09 -9.469 1 87.31 92 ASP B CA 1
ATOM 2380 C C . ASP B 1 92 ? 24.047 -7.918 -10.664 1 87.31 92 ASP B C 1
ATOM 2382 O O . ASP B 1 92 ? 25.203 -8.32 -10.734 1 87.31 92 ASP B O 1
ATOM 2386 N N . SER B 1 93 ? 23.203 -8.164 -11.609 1 81 93 SER B N 1
ATOM 2387 C CA . SER B 1 93 ? 23.562 -8.945 -12.789 1 81 93 SER B CA 1
ATOM 2388 C C . SER B 1 93 ? 24.672 -8.266 -13.578 1 81 93 SER B C 1
ATOM 2390 O O . SER B 1 93 ? 25.547 -8.93 -14.148 1 81 93 SER B O 1
ATOM 2392 N N . VAL B 1 94 ? 24.625 -6.988 -13.602 1 78.94 94 VAL B N 1
ATOM 2393 C CA . VAL B 1 94 ? 25.656 -6.219 -14.289 1 78.94 94 VAL B CA 1
ATOM 2394 C C . VAL B 1 94 ? 26.984 -6.32 -13.523 1 78.94 94 VAL B C 1
ATOM 2396 O O . VAL B 1 94 ? 28.031 -6.555 -14.117 1 78.94 94 VAL B O 1
ATOM 2399 N N . PHE B 1 95 ? 26.922 -6.34 -12.258 1 81.25 95 PHE B N 1
ATOM 2400 C CA . PHE B 1 95 ? 28.109 -6.367 -11.422 1 81.25 95 PHE B CA 1
ATOM 2401 C C . PHE B 1 95 ? 28.672 -7.781 -11.32 1 81.25 95 PHE B C 1
ATOM 2403 O O . PHE B 1 95 ? 29.875 -7.965 -11.094 1 81.25 95 PHE B O 1
ATOM 2410 N N . ASP B 1 96 ? 27.734 -8.641 -11.438 1 79.94 96 ASP B N 1
ATOM 2411 C CA . ASP B 1 96 ? 28.172 -10.031 -11.398 1 79.94 96 ASP B CA 1
ATOM 2412 C C . ASP B 1 96 ? 29.094 -10.344 -12.578 1 79.94 96 ASP B C 1
ATOM 2414 O O . ASP B 1 96 ? 29.844 -11.32 -12.539 1 79.94 96 ASP B O 1
ATOM 2418 N N . GLN B 1 97 ? 28.969 -9.531 -13.656 1 78.19 97 GLN B N 1
ATOM 2419 C CA . GLN B 1 97 ? 29.906 -9.711 -14.766 1 78.19 97 GLN B CA 1
ATOM 2420 C C . GLN B 1 97 ? 31.328 -9.383 -14.344 1 78.19 97 GLN B C 1
ATOM 2422 O O . GLN B 1 97 ? 32.281 -9.906 -14.914 1 78.19 97 GLN B O 1
ATOM 2427 N N . LEU B 1 98 ? 31.531 -8.641 -13.359 1 74.75 98 LEU B N 1
ATOM 2428 C CA . LEU B 1 98 ? 32.844 -8.328 -12.812 1 74.75 98 LEU B CA 1
ATOM 2429 C C . LEU B 1 98 ? 33.281 -9.398 -11.828 1 74.75 98 LEU B C 1
ATOM 2431 O O . LEU B 1 98 ? 34.344 -9.992 -12 1 74.75 98 LEU B O 1
ATOM 2435 N N . ALA B 1 99 ? 32.594 -9.641 -10.773 1 74.81 99 ALA B N 1
ATOM 2436 C CA . ALA B 1 99 ? 32.812 -10.703 -9.797 1 74.81 99 ALA B CA 1
ATOM 2437 C C . ALA B 1 99 ? 31.516 -11.062 -9.078 1 74.81 99 ALA B C 1
ATOM 2439 O O . ALA B 1 99 ? 30.734 -10.172 -8.711 1 74.81 99 ALA B O 1
ATOM 2440 N N . HIS B 1 100 ? 31.312 -12.383 -9 1 77 100 HIS B N 1
ATOM 2441 C CA . HIS B 1 100 ? 30.078 -12.844 -8.367 1 77 100 HIS B CA 1
ATOM 2442 C C . HIS B 1 100 ? 29.906 -12.211 -6.988 1 77 100 HIS B C 1
ATOM 2444 O O . HIS B 1 100 ? 30.812 -12.281 -6.152 1 77 100 HIS B O 1
ATOM 2450 N N . GLY B 1 101 ? 28.859 -11.516 -6.758 1 78.38 101 GLY B N 1
ATOM 2451 C CA . GLY B 1 101 ? 28.562 -10.906 -5.473 1 78.38 101 GLY B CA 1
ATOM 2452 C C . GLY B 1 101 ? 29.266 -9.57 -5.27 1 78.38 101 GLY B C 1
ATOM 2453 O O . GLY B 1 101 ? 29.281 -9.047 -4.156 1 78.38 101 GLY B O 1
ATOM 2454 N N . SER B 1 102 ? 29.781 -9.008 -6.316 1 85.06 102 SER B N 1
ATOM 2455 C CA . SER B 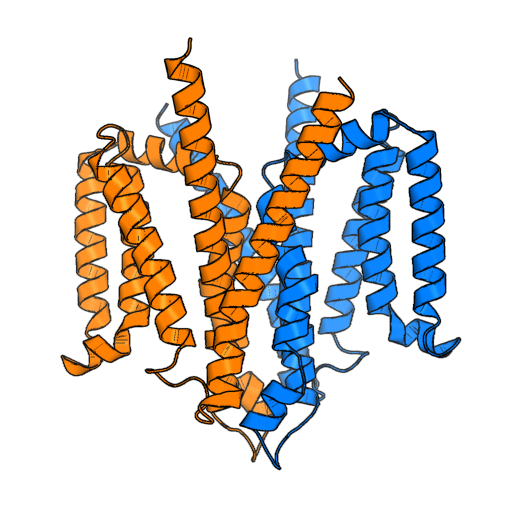1 102 ? 30.594 -7.797 -6.199 1 85.06 102 SER B CA 1
ATOM 2456 C C . SER B 1 102 ? 29.719 -6.582 -5.883 1 85.06 102 SER B C 1
ATOM 2458 O O . SER B 1 102 ? 30.219 -5.57 -5.387 1 85.06 102 SER B O 1
ATOM 2460 N N . TRP B 1 103 ? 28.391 -6.75 -6.113 1 86.88 103 TRP B N 1
ATOM 2461 C CA . TRP B 1 103 ? 27.516 -5.609 -5.867 1 86.88 103 TRP B CA 1
ATOM 2462 C C . TRP B 1 103 ? 27.594 -5.172 -4.406 1 86.88 103 TRP B C 1
ATOM 2464 O O . TRP B 1 103 ? 27.453 -3.988 -4.098 1 86.88 103 TRP B O 1
ATOM 2474 N N . VAL B 1 104 ? 27.938 -6.109 -3.49 1 91.38 104 VAL B N 1
ATOM 2475 C CA . VAL B 1 104 ? 27.953 -5.828 -2.059 1 91.38 104 VAL B CA 1
ATOM 2476 C C . VAL B 1 104 ? 29.062 -4.828 -1.747 1 91.38 104 VAL B C 1
ATOM 2478 O O . VAL B 1 104 ? 28.875 -3.922 -0.929 1 91.38 104 VAL B O 1
ATOM 2481 N N . TRP B 1 105 ? 30.141 -4.918 -2.43 1 90.94 105 TRP B N 1
ATOM 2482 C CA . TRP B 1 105 ? 31.266 -4.02 -2.189 1 90.94 105 TRP B CA 1
ATOM 2483 C C . TRP B 1 105 ? 30.953 -2.607 -2.668 1 90.94 105 TRP B C 1
ATOM 2485 O O . TRP B 1 105 ? 31.328 -1.626 -2.021 1 90.94 105 TRP B O 1
ATOM 2495 N N . PHE B 1 106 ? 30.25 -2.492 -3.746 1 92.88 106 PHE B N 1
ATOM 2496 C CA . PHE B 1 106 ? 29.844 -1.181 -4.238 1 92.88 106 PHE B CA 1
ATOM 2497 C C . PHE B 1 106 ? 28.812 -0.551 -3.311 1 92.88 106 PHE B C 1
ATOM 2499 O O . PHE B 1 106 ? 28.891 0.641 -3.006 1 92.88 106 PHE B O 1
ATOM 2506 N N . ALA B 1 107 ? 27.891 -1.433 -2.902 1 94.5 107 ALA B N 1
ATOM 2507 C CA . ALA B 1 107 ? 26.859 -0.942 -1.979 1 94.5 107 ALA B CA 1
ATOM 2508 C C . ALA B 1 107 ? 27.484 -0.491 -0.661 1 94.5 107 ALA B C 1
ATOM 2510 O O . ALA B 1 107 ? 27.094 0.538 -0.104 1 94.5 107 ALA B O 1
ATOM 2511 N N . LEU B 1 108 ? 28.484 -1.225 -0.209 1 96.06 108 LEU B N 1
ATOM 2512 C CA . LEU B 1 108 ? 29.156 -0.88 1.034 1 96.06 108 LEU B CA 1
ATOM 2513 C C . LEU B 1 108 ? 29.922 0.431 0.891 1 96.06 108 LEU B C 1
ATOM 2515 O O . LEU B 1 108 ? 29.938 1.254 1.81 1 96.06 108 LEU B O 1
ATOM 2519 N N . THR B 1 109 ? 30.594 0.555 -0.205 1 96.12 109 THR B N 1
ATOM 2520 C CA . THR B 1 109 ? 31.344 1.782 -0.457 1 96.12 109 THR B CA 1
ATOM 2521 C C . THR B 1 109 ? 30.406 2.994 -0.441 1 96.12 109 THR B C 1
ATOM 2523 O O . THR B 1 109 ? 30.703 3.996 0.216 1 96.12 109 THR B O 1
ATOM 2526 N N . VAL B 1 110 ? 29.297 2.842 -1.143 1 96.81 110 VAL B N 1
ATOM 2527 C CA . VAL B 1 110 ? 28.312 3.916 -1.176 1 96.81 110 VAL B CA 1
ATOM 2528 C C . VAL B 1 110 ? 27.812 4.207 0.239 1 96.81 110 VAL B C 1
ATOM 2530 O O . VAL B 1 110 ? 27.703 5.367 0.639 1 96.81 110 VAL B O 1
ATOM 2533 N N . THR B 1 111 ? 27.547 3.146 0.956 1 97.38 111 THR B N 1
ATOM 2534 C CA . THR B 1 111 ? 27.062 3.291 2.324 1 97.38 111 THR B CA 1
ATOM 2535 C C . THR B 1 111 ? 28.078 4.059 3.176 1 97.38 111 THR B C 1
ATOM 2537 O O . THR B 1 111 ? 27.703 5.012 3.867 1 97.38 111 THR B O 1
ATOM 2540 N N . PHE B 1 112 ? 29.312 3.723 3.062 1 97.44 112 PHE B N 1
ATOM 2541 C CA . PHE B 1 112 ? 30.344 4.355 3.865 1 97.44 112 PHE B CA 1
ATOM 2542 C C . PHE B 1 112 ? 30.5 5.82 3.488 1 97.44 112 PHE B C 1
ATOM 2544 O O . PHE B 1 112 ? 30.625 6.684 4.363 1 97.44 112 PHE B O 1
ATOM 2551 N N . ILE B 1 113 ? 30.5 6.137 2.262 1 97.62 113 ILE B N 1
ATOM 2552 C CA . ILE B 1 113 ? 30.672 7.508 1.792 1 97.62 113 ILE B CA 1
ATOM 2553 C C . ILE B 1 113 ? 29.484 8.359 2.25 1 97.62 113 ILE B C 1
ATOM 2555 O O . ILE B 1 113 ? 29.672 9.461 2.773 1 97.62 113 ILE B O 1
ATOM 2559 N N . CYS B 1 114 ? 28.266 7.844 2.045 1 96.94 114 CYS B N 1
ATOM 2560 C CA . CYS B 1 114 ? 27.062 8.602 2.416 1 96.94 114 CYS B CA 1
ATOM 2561 C C . CYS B 1 114 ? 27 8.812 3.924 1 96.94 114 CYS B C 1
ATOM 2563 O O . CYS B 1 114 ? 26.625 9.883 4.391 1 96.94 114 CYS B O 1
ATOM 2565 N N . ILE B 1 115 ? 27.453 7.777 4.652 1 96.44 115 ILE B N 1
ATOM 2566 C CA . ILE B 1 115 ? 27.469 7.906 6.105 1 96.44 115 ILE B CA 1
ATOM 2567 C C . ILE B 1 115 ? 28.531 8.93 6.516 1 96.44 115 ILE B C 1
ATOM 2569 O O . ILE B 1 115 ? 28.297 9.742 7.418 1 96.44 115 ILE B O 1
ATOM 2573 N N . ALA B 1 116 ? 29.672 8.945 5.898 1 96.88 116 ALA B N 1
ATOM 2574 C CA . ALA B 1 116 ? 30.734 9.898 6.195 1 96.88 116 ALA B CA 1
ATOM 2575 C C . ALA B 1 116 ? 30.266 11.328 5.953 1 96.88 116 ALA B C 1
ATOM 2577 O O . ALA B 1 116 ? 30.484 12.211 6.781 1 96.88 116 ALA B O 1
ATOM 2578 N N . ILE B 1 117 ? 29.609 11.539 4.848 1 96.06 117 ILE B N 1
ATOM 2579 C CA . ILE B 1 117 ? 29.094 12.867 4.523 1 96.06 117 ILE B CA 1
ATOM 2580 C C . ILE B 1 117 ? 28.047 13.273 5.543 1 96.06 117 ILE B C 1
ATOM 2582 O O . ILE B 1 117 ? 28.031 14.414 6.012 1 96.06 117 ILE B O 1
ATOM 2586 N N . ALA B 1 118 ? 27.172 12.305 5.867 1 94.62 118 ALA B N 1
ATOM 2587 C CA . ALA B 1 118 ? 26.125 12.57 6.84 1 94.62 118 ALA B CA 1
ATOM 2588 C C . ALA B 1 118 ? 26.703 12.922 8.203 1 94.62 1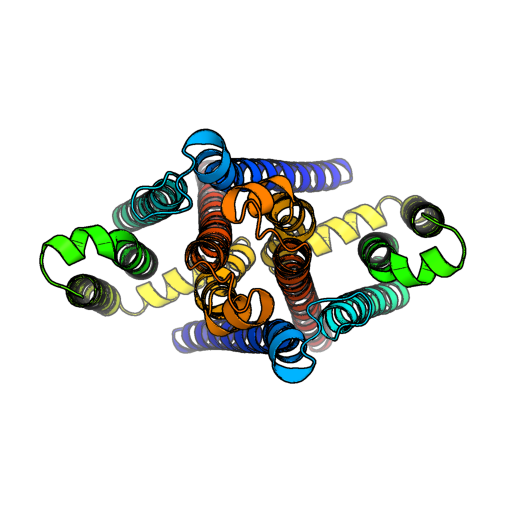18 ALA B C 1
ATOM 2590 O O . ALA B 1 118 ? 26.188 13.797 8.898 1 94.62 118 ALA B O 1
ATOM 2591 N N . ILE B 1 119 ? 27.812 12.219 8.602 1 94.75 119 ILE B N 1
ATOM 2592 C CA . ILE B 1 119 ? 28.469 12.477 9.875 1 94.75 119 ILE B CA 1
ATOM 2593 C C . ILE B 1 119 ? 29.094 13.875 9.867 1 94.75 119 ILE B C 1
ATOM 2595 O O . ILE B 1 119 ? 29.031 14.594 10.859 1 94.75 119 ILE B O 1
ATOM 2599 N N . ARG B 1 120 ? 29.578 14.242 8.789 1 94.94 120 ARG B N 1
ATOM 2600 C CA . ARG B 1 120 ? 30.203 15.555 8.656 1 94.94 120 ARG B CA 1
ATOM 2601 C C . ARG B 1 120 ? 29.188 16.672 8.812 1 94.94 120 ARG B C 1
ATOM 2603 O O . ARG B 1 120 ? 29.469 17.719 9.406 1 94.94 120 ARG B O 1
ATOM 2610 N N . GLU B 1 121 ? 28.016 16.453 8.336 1 93.94 121 GLU B N 1
ATOM 2611 C CA . GLU B 1 121 ? 26.953 17.453 8.406 1 93.94 121 GLU B CA 1
ATOM 2612 C C . GLU B 1 121 ? 26.297 17.484 9.789 1 93.94 121 GLU B C 1
ATOM 2614 O O . GLU B 1 121 ? 25.625 18.438 10.148 1 93.94 121 GLU B O 1
ATOM 2619 N N . GLY B 1 122 ? 26.422 16.375 10.578 1 89.88 122 GLY B N 1
ATOM 2620 C CA . GLY B 1 122 ? 26.047 16.359 11.984 1 89.88 122 GLY B CA 1
ATOM 2621 C C . GLY B 1 122 ? 24.547 16.484 12.203 1 89.88 122 GLY B C 1
ATOM 2622 O O . GLY B 1 122 ? 23.766 15.758 11.602 1 89.88 122 GLY B O 1
ATOM 2623 N N . LYS B 1 123 ? 24.219 17.453 12.992 1 88.75 123 LYS B N 1
ATOM 2624 C CA . LYS B 1 123 ? 22.844 17.641 13.43 1 88.75 123 LYS B CA 1
ATOM 2625 C C . LYS B 1 123 ? 21.953 18.047 12.258 1 88.75 123 LYS B C 1
ATOM 2627 O O . LYS B 1 123 ? 20.75 17.734 12.242 1 88.75 123 LYS B O 1
ATOM 2632 N N . ASN B 1 124 ? 22.547 18.672 11.312 1 92.31 124 ASN B N 1
ATOM 2633 C CA . ASN B 1 124 ? 21.797 19.078 10.133 1 92.31 124 ASN B CA 1
ATOM 2634 C C . ASN B 1 124 ? 21.234 17.875 9.383 1 92.31 124 ASN B C 1
ATOM 2636 O O . ASN B 1 124 ? 20.141 17.938 8.828 1 92.31 124 ASN B O 1
ATOM 2640 N N . THR B 1 125 ? 21.906 16.797 9.445 1 95.12 125 THR B N 1
ATOM 2641 C CA . THR B 1 125 ? 21.484 15.562 8.781 1 95.12 125 THR B CA 1
ATOM 2642 C C . THR B 1 125 ? 20.203 15.023 9.406 1 95.12 125 THR B C 1
ATOM 2644 O O . THR B 1 125 ? 19.25 14.688 8.688 1 95.12 125 THR B O 1
ATOM 2647 N N . LEU B 1 126 ? 20.141 15.016 10.68 1 94.56 126 LEU B N 1
ATOM 2648 C CA . LEU B 1 126 ? 18.984 14.484 11.367 1 94.56 126 LEU B CA 1
ATOM 2649 C C . LEU B 1 126 ? 17.766 15.375 11.156 1 94.56 126 LEU B C 1
ATOM 2651 O O . LEU B 1 126 ? 16.641 14.883 11 1 94.56 126 LEU B O 1
ATOM 2655 N N . SER B 1 127 ? 18.031 16.688 11.148 1 93.75 127 SER B N 1
ATOM 2656 C CA . SER B 1 127 ? 16.953 17.625 10.914 1 93.75 127 SER B CA 1
ATOM 2657 C C . SER B 1 127 ? 16.375 17.469 9.516 1 93.75 127 SER B C 1
ATOM 2659 O O . SER B 1 127 ? 15.148 17.516 9.336 1 93.75 127 SER B O 1
ATOM 2661 N N . ALA B 1 128 ? 17.281 17.25 8.578 1 94.06 128 ALA B N 1
ATOM 2662 C CA . ALA B 1 128 ? 16.844 17.062 7.195 1 94.06 128 ALA B CA 1
ATOM 2663 C C . ALA B 1 128 ? 16.047 15.766 7.055 1 94.06 128 ALA B C 1
ATOM 2665 O O . ALA B 1 128 ? 15.016 15.734 6.379 1 94.06 128 ALA B O 1
ATOM 2666 N N . LEU B 1 129 ? 16.453 14.75 7.734 1 95.5 129 LEU B N 1
ATOM 2667 C CA . LEU B 1 129 ? 15.734 13.477 7.703 1 95.5 129 LEU B CA 1
ATOM 2668 C C . LEU B 1 129 ? 14.352 13.617 8.336 1 95.5 129 LEU B C 1
ATOM 2670 O O . LEU B 1 129 ? 13.375 13.078 7.809 1 95.5 129 LEU B O 1
ATOM 2674 N N . THR B 1 130 ? 14.305 14.312 9.414 1 95.25 130 THR B N 1
ATOM 2675 C CA . THR B 1 130 ? 13.039 14.531 10.102 1 95.25 130 THR B CA 1
ATOM 2676 C C . THR B 1 130 ? 12.062 15.289 9.203 1 95.25 130 THR B C 1
ATOM 2678 O O . THR B 1 130 ? 10.883 14.953 9.141 1 95.25 130 THR B O 1
ATOM 2681 N N . GLN B 1 131 ? 12.578 16.266 8.539 1 94 131 GLN B N 1
ATOM 2682 C CA . GLN B 1 131 ? 11.742 17.062 7.641 1 94 131 GLN B CA 1
ATOM 2683 C C . GLN B 1 131 ? 11.188 16.188 6.512 1 94 131 GLN B C 1
ATOM 2685 O O . GLN B 1 131 ? 10.008 16.297 6.168 1 94 131 GLN B O 1
ATOM 2690 N N . PHE B 1 132 ? 12.016 15.359 5.992 1 95.06 132 PHE B N 1
ATOM 2691 C CA . PHE B 1 132 ? 11.602 14.484 4.906 1 95.06 132 PHE B CA 1
ATOM 2692 C C . PHE B 1 132 ? 10.578 13.461 5.398 1 95.06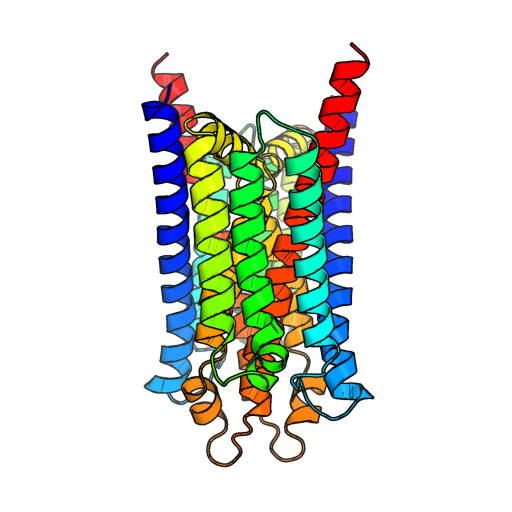 132 PHE B C 1
ATOM 2694 O O . PHE B 1 132 ? 9.555 13.242 4.746 1 95.06 132 PHE B O 1
ATOM 2701 N N . ILE B 1 133 ? 10.789 12.844 6.539 1 94.88 133 ILE B N 1
ATOM 2702 C CA . ILE B 1 133 ? 9.977 11.758 7.062 1 94.88 133 ILE B CA 1
ATOM 2703 C C . ILE B 1 133 ? 8.656 12.305 7.59 1 94.88 133 ILE B C 1
ATOM 2705 O O . ILE B 1 133 ? 7.672 11.57 7.707 1 94.88 133 ILE B O 1
ATOM 2709 N N . SER B 1 134 ? 8.578 13.578 7.891 1 94.44 134 SER B N 1
ATOM 2710 C CA . SER B 1 134 ? 7.371 14.203 8.414 1 94.44 134 SER B CA 1
ATOM 2711 C C . SER B 1 134 ? 6.406 14.57 7.289 1 94.44 134 SER B C 1
ATOM 2713 O O . SER B 1 134 ? 5.246 14.898 7.539 1 94.44 134 SER B O 1
ATOM 2715 N N . HIS B 1 135 ? 6.934 14.531 6.082 1 94.88 135 HIS B N 1
ATOM 2716 C CA . HIS B 1 135 ? 6.109 14.891 4.93 1 94.88 135 HIS B CA 1
ATOM 2717 C C . HIS B 1 135 ? 4.957 13.906 4.754 1 94.88 135 HIS B C 1
ATOM 2719 O O . HIS B 1 135 ? 5.109 12.711 5.02 1 94.88 135 HIS B O 1
ATOM 2725 N N . PRO B 1 136 ? 3.818 14.367 4.242 1 93.38 136 PRO B N 1
ATOM 2726 C CA . PRO B 1 136 ? 2.637 13.516 4.094 1 93.38 136 PRO B CA 1
ATOM 2727 C C . PRO B 1 136 ? 2.869 12.352 3.139 1 93.38 136 PRO B C 1
ATOM 2729 O O . PRO B 1 136 ? 2.135 11.359 3.178 1 93.38 136 PRO B O 1
ATOM 2732 N N . SER B 1 137 ? 3.781 12.445 2.283 1 96.5 137 SER B N 1
ATOM 2733 C CA . SER B 1 137 ? 4.047 11.375 1.323 1 96.5 137 SER B CA 1
ATOM 2734 C C . SER B 1 137 ? 4.766 10.203 1.983 1 96.5 137 SER B C 1
ATOM 2736 O O . SER B 1 137 ? 4.941 9.148 1.368 1 96.5 137 SER B O 1
ATOM 2738 N N . ASN B 1 138 ? 5.145 10.336 3.223 1 97.12 138 ASN B N 1
ATOM 2739 C CA . ASN B 1 138 ? 5.965 9.336 3.906 1 97.12 138 ASN B CA 1
ATOM 2740 C C . ASN B 1 138 ? 5.246 7.996 4.012 1 97.12 138 ASN B C 1
ATOM 2742 O O . ASN B 1 138 ? 5.875 6.941 3.916 1 97.12 138 ASN B O 1
ATOM 2746 N N . GLY B 1 139 ? 3.949 8 4.27 1 97.5 139 GLY B N 1
ATOM 2747 C CA . GLY B 1 139 ? 3.195 6.762 4.352 1 97.5 139 GLY B CA 1
ATOM 2748 C C . GLY B 1 139 ? 3.326 5.902 3.107 1 97.5 139 GLY B C 1
ATOM 2749 O O . GLY B 1 139 ? 3.434 4.68 3.201 1 97.5 139 GLY B O 1
ATOM 2750 N N . MET B 1 140 ? 3.27 6.562 1.994 1 98.38 140 MET B N 1
ATOM 2751 C CA . MET B 1 140 ? 3.41 5.855 0.725 1 98.38 140 MET B CA 1
ATOM 2752 C C . MET B 1 140 ? 4.828 5.316 0.555 1 98.38 140 MET B C 1
ATOM 2754 O O . MET B 1 140 ? 5.02 4.219 0.034 1 98.38 140 MET B O 1
ATOM 2758 N N . LEU B 1 141 ? 5.824 6.078 1 1 98.44 141 LEU B N 1
ATOM 2759 C CA . LEU B 1 141 ? 7.211 5.633 0.948 1 98.44 141 LEU B CA 1
ATOM 2760 C C . LEU B 1 141 ? 7.41 4.375 1.791 1 98.44 141 LEU B C 1
ATOM 2762 O O . LEU B 1 141 ? 7.992 3.395 1.322 1 98.44 141 LEU B O 1
ATOM 2766 N N . ILE B 1 142 ? 6.898 4.414 2.998 1 98.5 142 ILE B N 1
ATOM 2767 C CA . ILE B 1 142 ? 7.027 3.293 3.922 1 98.5 142 ILE B CA 1
ATOM 2768 C C . ILE B 1 142 ? 6.336 2.062 3.334 1 98.5 142 ILE B C 1
ATOM 2770 O O . ILE B 1 142 ? 6.855 0.948 3.432 1 98.5 142 ILE B O 1
ATOM 2774 N N . SER B 1 143 ? 5.176 2.268 2.744 1 98.81 143 SER B N 1
ATOM 2775 C CA . SER B 1 143 ? 4.453 1.167 2.117 1 98.81 143 SER B CA 1
ATOM 2776 C C . SER B 1 143 ? 5.293 0.5 1.032 1 98.81 143 SER B C 1
ATOM 2778 O O . SER B 1 143 ? 5.344 -0.729 0.948 1 98.81 143 SER B O 1
ATOM 2780 N N . GLY B 1 144 ? 5.891 1.376 0.162 1 98.81 144 GLY B N 1
ATOM 2781 C CA . GLY B 1 144 ? 6.77 0.837 -0.863 1 98.81 144 GLY B CA 1
ATOM 2782 C C . GLY B 1 144 ? 7.941 0.057 -0.295 1 98.81 144 GLY B C 1
ATOM 2783 O O . GLY B 1 144 ? 8.281 -1.018 -0.796 1 98.81 144 GLY B O 1
ATOM 2784 N N . LEU B 1 145 ? 8.523 0.542 0.75 1 98.56 145 LEU B N 1
ATOM 2785 C CA . LEU B 1 145 ? 9.68 -0.11 1.36 1 98.56 145 LEU B CA 1
ATOM 2786 C C . LEU B 1 145 ? 9.273 -1.427 2.016 1 98.56 145 LEU B C 1
ATOM 2788 O O . LEU B 1 145 ? 10.016 -2.41 1.951 1 98.56 145 LEU B O 1
ATOM 2792 N N . LEU B 1 146 ? 8.117 -1.452 2.645 1 98.75 146 LEU B N 1
ATOM 2793 C CA . LEU B 1 146 ? 7.621 -2.697 3.217 1 98.75 146 LEU B CA 1
ATOM 2794 C C . LEU B 1 146 ? 7.398 -3.744 2.129 1 98.75 146 LEU B C 1
ATOM 2796 O O . LEU B 1 146 ? 7.652 -4.934 2.348 1 98.75 146 LEU B O 1
ATOM 2800 N N . CYS B 1 147 ? 6.938 -3.256 1.043 1 98.75 147 CYS B N 1
ATOM 2801 C CA . CYS B 1 147 ? 6.688 -4.152 -0.08 1 98.75 147 CYS B CA 1
ATOM 2802 C C . CYS B 1 147 ? 7.992 -4.738 -0.611 1 98.75 147 CYS B C 1
ATOM 2804 O O . CYS B 1 147 ? 8.102 -5.949 -0.797 1 98.75 147 CYS B O 1
ATOM 2806 N N . ILE B 1 148 ? 9.023 -3.883 -0.831 1 98.31 148 ILE B N 1
ATOM 2807 C CA . ILE B 1 148 ? 10.281 -4.281 -1.458 1 98.31 148 ILE B CA 1
ATOM 2808 C C . ILE B 1 148 ? 11.109 -5.105 -0.474 1 98.31 148 ILE B C 1
ATOM 2810 O O . ILE B 1 148 ? 11.672 -6.137 -0.84 1 98.31 148 ILE B O 1
ATOM 2814 N N . LEU B 1 149 ? 11.164 -4.711 0.762 1 97.56 149 LEU B N 1
ATOM 2815 C CA . LEU B 1 149 ? 12.117 -5.27 1.707 1 97.56 149 LEU B CA 1
ATOM 2816 C C . LEU B 1 149 ? 11.531 -6.484 2.422 1 97.56 149 LEU B C 1
ATOM 2818 O O . LEU B 1 149 ? 12.273 -7.289 2.994 1 97.56 149 LEU B O 1
ATOM 2822 N N . LEU B 1 150 ? 10.258 -6.547 2.393 1 98.19 150 LEU B N 1
ATOM 2823 C CA . LEU B 1 150 ? 9.68 -7.617 3.201 1 98.19 150 LEU B CA 1
ATOM 2824 C C . LEU B 1 150 ? 8.703 -8.453 2.383 1 98.19 150 LEU B C 1
ATOM 2826 O O . LEU B 1 150 ? 8.945 -9.633 2.123 1 98.19 150 LEU B O 1
ATOM 2830 N N . PHE B 1 151 ? 7.645 -7.91 1.903 1 98.62 151 PHE B N 1
ATOM 2831 C CA . PHE B 1 151 ? 6.578 -8.672 1.264 1 98.62 151 PHE B CA 1
ATOM 2832 C C . PHE B 1 151 ? 7.102 -9.398 0.03 1 98.62 151 PHE B C 1
ATOM 2834 O O . PHE B 1 151 ? 6.852 -10.594 -0.143 1 98.62 151 PHE B O 1
ATOM 2841 N N . SER B 1 152 ? 7.812 -8.656 -0.847 1 97.81 152 SER B N 1
ATOM 2842 C CA . SER B 1 152 ? 8.297 -9.258 -2.086 1 97.81 152 SER B CA 1
ATOM 2843 C C . SER B 1 152 ? 9.242 -10.414 -1.806 1 97.81 152 SER B C 1
ATOM 2845 O O . SER B 1 152 ? 9.219 -11.43 -2.504 1 97.81 152 SER B O 1
ATOM 2847 N N . ARG B 1 153 ? 10.078 -10.375 -0.738 1 96.88 153 ARG B N 1
ATOM 2848 C CA . ARG B 1 153 ? 11.047 -11.414 -0.39 1 96.88 153 ARG B CA 1
ATOM 2849 C C . ARG B 1 153 ? 10.344 -12.648 0.163 1 96.88 153 ARG B C 1
ATOM 2851 O O . ARG B 1 153 ? 10.734 -13.781 -0.143 1 96.88 153 ARG B O 1
ATOM 2858 N N . LEU B 1 154 ? 9.344 -12.406 0.933 1 96.69 154 LEU B N 1
ATOM 2859 C CA . LEU B 1 154 ? 8.602 -13.523 1.492 1 96.69 154 LEU B CA 1
ATOM 2860 C C . LEU B 1 154 ? 7.738 -14.188 0.424 1 96.69 154 LEU B C 1
ATOM 2862 O O . LEU B 1 154 ? 7.793 -15.414 0.25 1 96.69 154 LEU B O 1
ATOM 2866 N N . PHE B 1 155 ? 7.039 -13.352 -0.282 1 95.94 155 PHE B N 1
ATOM 2867 C CA . PHE B 1 155 ? 6.105 -13.844 -1.29 1 95.94 155 PHE B CA 1
ATOM 2868 C C . PHE B 1 155 ? 6.852 -14.508 -2.441 1 95.94 155 PHE B C 1
ATOM 2870 O O . PHE B 1 155 ? 6.285 -15.336 -3.162 1 95.94 155 PHE B O 1
ATOM 2877 N N . GLY B 1 156 ? 8.133 -14.172 -2.637 1 94.56 156 GLY B N 1
ATOM 2878 C CA . GLY B 1 156 ? 8.945 -14.719 -3.713 1 94.56 156 GLY B CA 1
ATOM 2879 C C . GLY B 1 156 ? 9.758 -15.93 -3.291 1 94.56 156 GLY B C 1
ATOM 2880 O O . GLY B 1 156 ? 10.586 -16.422 -4.059 1 94.56 156 GLY B O 1
ATOM 2881 N N . MET B 1 157 ? 9.555 -16.484 -2.084 1 94.38 157 MET B N 1
ATOM 2882 C CA . MET B 1 157 ? 10.289 -17.656 -1.635 1 94.38 157 MET B CA 1
ATOM 2883 C C . MET B 1 157 ? 9.891 -18.891 -2.453 1 94.38 157 MET B C 1
ATOM 2885 O O . MET B 1 157 ? 8.711 -19.203 -2.586 1 94.38 157 MET B O 1
ATOM 2889 N N . GLY B 1 158 ? 10.875 -19.609 -2.889 1 92.94 158 GLY B N 1
ATOM 2890 C CA . GLY B 1 158 ? 10.664 -20.75 -3.754 1 92.94 158 GLY B CA 1
ATOM 2891 C C . GLY B 1 158 ? 9.812 -21.828 -3.117 1 92.94 158 GLY B C 1
ATOM 2892 O O . GLY B 1 158 ? 9.023 -22.5 -3.803 1 92.94 158 GLY B O 1
ATOM 2893 N N . ILE B 1 159 ? 9.945 -21.938 -1.787 1 92.31 159 ILE B N 1
ATOM 2894 C CA . ILE B 1 159 ? 9.258 -23.016 -1.087 1 92.31 159 ILE B CA 1
ATOM 2895 C C . ILE B 1 159 ? 7.75 -22.859 -1.243 1 92.31 159 ILE B C 1
ATOM 2897 O O . ILE B 1 159 ? 7.02 -23.844 -1.339 1 92.31 159 ILE B O 1
ATOM 2901 N N . LEU B 1 160 ? 7.238 -21.688 -1.29 1 91.75 160 LEU B N 1
ATOM 2902 C CA . LEU B 1 160 ? 5.812 -21.422 -1.437 1 91.75 160 LEU B CA 1
ATOM 2903 C C . LEU B 1 160 ? 5.305 -21.891 -2.793 1 91.75 160 LEU B C 1
ATOM 2905 O O . LEU B 1 160 ? 4.324 -22.641 -2.869 1 91.75 160 LEU B O 1
ATOM 2909 N N . TRP B 1 161 ? 6.004 -21.531 -3.826 1 91.75 161 TRP B N 1
ATOM 2910 C CA . TRP B 1 161 ? 5.566 -21.797 -5.191 1 91.75 161 TRP B CA 1
ATOM 2911 C C . TRP B 1 161 ? 5.883 -23.234 -5.594 1 91.75 161 TRP B C 1
ATOM 2913 O O . TRP B 1 161 ? 5.156 -23.844 -6.391 1 91.75 161 TRP B O 1
ATOM 2923 N N . LYS B 1 162 ? 6.938 -23.781 -5.02 1 91.5 162 LYS B N 1
ATOM 2924 C CA . LYS B 1 162 ? 7.242 -25.203 -5.234 1 91.5 162 LYS B CA 1
ATOM 2925 C C . LYS B 1 162 ? 6.164 -26.094 -4.633 1 91.5 162 LYS B C 1
ATOM 2927 O O . LYS B 1 162 ? 5.805 -27.109 -5.215 1 91.5 162 LYS B O 1
ATOM 2932 N N . THR B 1 163 ? 5.668 -25.719 -3.535 1 90.25 163 THR B N 1
ATOM 2933 C CA . THR B 1 163 ? 4.652 -26.516 -2.857 1 90.25 163 THR B CA 1
ATOM 2934 C C . THR B 1 163 ? 3.346 -26.5 -3.646 1 90.25 163 THR B C 1
ATOM 2936 O O . THR B 1 163 ? 2.652 -27.516 -3.723 1 90.25 163 THR B O 1
ATOM 2939 N N . ILE B 1 164 ? 3 -25.469 -4.285 1 88 164 ILE B N 1
ATOM 2940 C CA . ILE B 1 164 ? 1.735 -25.328 -5 1 88 164 ILE B CA 1
ATOM 2941 C C . ILE B 1 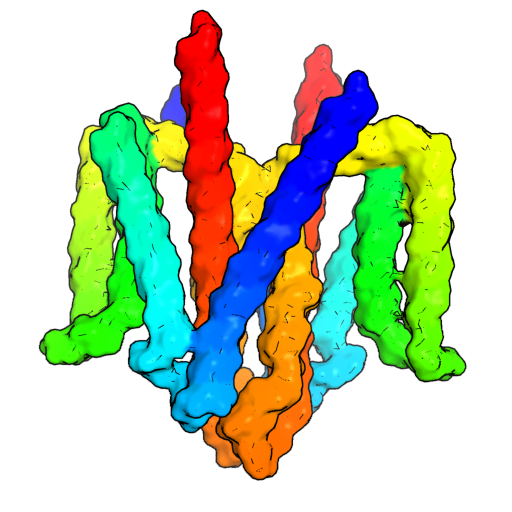164 ? 1.83 -26.047 -6.352 1 88 164 ILE B C 1
ATOM 2943 O O . ILE B 1 164 ? 0.865 -26.656 -6.805 1 88 164 ILE B O 1
ATOM 2947 N N . LEU B 1 165 ? 2.996 -25.984 -6.969 1 89.31 165 LEU B N 1
ATOM 2948 C CA . LEU B 1 165 ? 3.115 -26.484 -8.336 1 89.31 165 LEU B CA 1
ATOM 2949 C C . LEU B 1 165 ? 3.686 -27.891 -8.352 1 89.31 165 LEU B C 1
ATOM 2951 O O . LEU B 1 165 ? 3.525 -28.625 -9.336 1 89.31 165 LEU B O 1
ATOM 2955 N N . GLY B 1 166 ? 4.398 -28.234 -7.285 1 87.56 166 GLY B N 1
ATOM 2956 C CA . GLY B 1 166 ? 4.98 -29.562 -7.23 1 87.56 166 GLY B CA 1
ATOM 2957 C C . GLY B 1 166 ? 5.965 -29.844 -8.352 1 87.56 166 GLY B C 1
ATOM 2958 O O . GLY B 1 166 ? 6.895 -29.062 -8.57 1 87.56 166 GLY B O 1
ATOM 2959 N N . ASP B 1 167 ? 5.66 -30.875 -9.125 1 86.38 167 ASP B N 1
ATOM 2960 C CA . ASP B 1 167 ? 6.547 -31.312 -10.195 1 86.38 167 ASP B CA 1
ATOM 2961 C C . ASP B 1 167 ? 6.555 -30.328 -11.352 1 86.38 167 ASP B C 1
ATOM 2963 O O . ASP B 1 167 ? 7.504 -30.281 -12.141 1 86.38 167 ASP B O 1
ATOM 2967 N N . ASP B 1 168 ? 5.551 -29.609 -11.367 1 84.94 168 ASP B N 1
ATOM 2968 C CA . ASP B 1 168 ? 5.422 -28.656 -12.477 1 84.94 168 ASP B CA 1
ATOM 2969 C C . ASP B 1 168 ? 6.008 -27.297 -12.102 1 84.94 168 ASP B C 1
ATOM 2971 O O . ASP B 1 168 ? 5.723 -26.297 -12.766 1 84.94 168 ASP B O 1
ATOM 2975 N N . PHE B 1 169 ? 6.797 -27.312 -10.992 1 85.69 169 PHE B N 1
ATOM 2976 C CA . PHE B 1 169 ? 7.371 -26.047 -10.547 1 85.69 169 PHE B CA 1
ATOM 2977 C C . PHE B 1 169 ? 8.305 -25.469 -11.602 1 85.69 169 PHE B C 1
ATOM 2979 O O . PHE B 1 169 ? 9.125 -26.188 -12.172 1 85.69 169 PHE B O 1
ATOM 2986 N N . ASN B 1 170 ? 8.125 -24.188 -11.859 1 84.62 170 ASN B N 1
ATOM 2987 C CA . ASN B 1 170 ? 8.922 -23.375 -12.758 1 84.62 170 ASN B CA 1
ATOM 2988 C C . ASN B 1 170 ? 9.461 -22.125 -12.047 1 84.62 170 ASN B C 1
ATOM 2990 O O . ASN B 1 170 ? 8.695 -21.297 -11.562 1 84.62 170 ASN B O 1
ATOM 2994 N N . ARG B 1 171 ? 10.766 -21.953 -12.016 1 88.75 171 ARG B N 1
ATOM 2995 C CA . ARG B 1 171 ? 11.406 -20.844 -11.312 1 88.75 171 ARG B CA 1
ATOM 2996 C C . ARG B 1 171 ? 10.906 -19.516 -11.836 1 88.75 171 ARG B C 1
ATOM 2998 O O . ARG B 1 171 ? 10.961 -18.5 -11.125 1 88.75 171 ARG B O 1
ATOM 3005 N N . THR B 1 172 ? 10.422 -19.531 -12.984 1 87.12 172 THR B N 1
ATOM 3006 C CA . THR B 1 172 ? 9.906 -18.297 -13.586 1 87.12 172 THR B CA 1
ATOM 3007 C C . THR B 1 172 ? 8.719 -17.766 -12.805 1 87.12 172 THR B C 1
ATOM 3009 O O . THR B 1 172 ? 8.531 -16.547 -12.711 1 87.12 172 THR B O 1
ATOM 3012 N N . VAL B 1 173 ? 7.984 -18.656 -12.18 1 88.94 173 VAL B N 1
ATOM 3013 C CA . VAL B 1 173 ? 6.793 -18.25 -11.438 1 88.94 173 VAL B CA 1
ATOM 3014 C C . VAL B 1 173 ? 7.199 -17.5 -10.172 1 88.94 173 VAL B C 1
ATOM 3016 O O . VAL B 1 173 ? 6.668 -16.438 -9.883 1 88.94 173 VAL B O 1
ATOM 3019 N N . LYS B 1 174 ? 8.102 -18.125 -9.438 1 91.69 174 LYS B N 1
ATOM 3020 C CA . LYS B 1 174 ? 8.539 -17.438 -8.219 1 91.69 174 LYS B CA 1
ATOM 3021 C C . LYS B 1 174 ? 9.227 -16.125 -8.539 1 91.69 174 LYS B C 1
ATOM 3023 O O . LYS B 1 174 ? 9.062 -15.141 -7.816 1 91.69 174 LYS B O 1
ATOM 3028 N N . ASN B 1 175 ? 10.023 -16.016 -9.633 1 91.94 175 ASN B N 1
ATOM 3029 C CA . ASN B 1 175 ? 10.672 -14.773 -10.047 1 91.94 175 ASN B CA 1
ATOM 3030 C C . ASN B 1 175 ? 9.656 -13.695 -10.406 1 91.94 175 ASN B C 1
ATOM 3032 O O . ASN B 1 175 ? 9.828 -12.523 -10.062 1 91.94 175 ASN B O 1
ATOM 3036 N N . MET B 1 176 ? 8.68 -14.148 -11.078 1 91.69 176 MET B N 1
ATOM 3037 C CA . MET B 1 176 ? 7.621 -13.211 -11.453 1 91.69 176 MET B CA 1
ATOM 3038 C C . MET B 1 176 ? 6.926 -12.648 -10.219 1 91.69 176 MET B C 1
ATOM 3040 O O . MET B 1 176 ? 6.652 -11.453 -10.148 1 91.69 176 MET B O 1
ATOM 3044 N N . ALA B 1 177 ? 6.605 -13.539 -9.312 1 93.94 177 ALA B N 1
ATOM 3045 C CA . ALA B 1 177 ? 5.965 -13.102 -8.078 1 93.94 177 ALA B CA 1
ATOM 3046 C C . ALA B 1 177 ? 6.844 -12.109 -7.32 1 93.94 177 ALA B C 1
ATOM 3048 O O . ALA B 1 177 ? 6.363 -11.062 -6.867 1 93.94 177 ALA B O 1
ATOM 3049 N N . GLU B 1 178 ? 8.094 -12.391 -7.191 1 95.69 178 GLU B N 1
ATOM 3050 C CA . GLU B 1 178 ? 9.031 -11.547 -6.453 1 95.69 178 GLU B CA 1
ATOM 3051 C C . GLU B 1 178 ? 9.273 -10.227 -7.176 1 95.69 178 GLU B C 1
ATOM 3053 O O . GLU B 1 178 ? 9.07 -9.156 -6.605 1 95.69 178 GLU B O 1
ATOM 3058 N N . GLU B 1 179 ? 9.648 -10.25 -8.453 1 95.25 179 GLU B N 1
ATOM 3059 C CA . GLU B 1 179 ? 9.984 -9.055 -9.227 1 95.25 179 GLU B CA 1
ATOM 3060 C C . GLU B 1 179 ? 8.758 -8.188 -9.477 1 95.25 179 GLU B C 1
ATOM 3062 O O . GLU B 1 179 ? 8.859 -6.965 -9.539 1 95.25 179 GLU B O 1
ATOM 3067 N N . GLY B 1 180 ? 7.633 -8.883 -9.703 1 96.31 180 GLY B N 1
ATOM 3068 C CA . GLY B 1 180 ? 6.398 -8.125 -9.852 1 96.31 180 GLY B CA 1
ATOM 3069 C C . GLY B 1 180 ? 6.059 -7.297 -8.625 1 96.31 180 GLY B C 1
ATOM 3070 O O . GLY B 1 180 ? 5.762 -6.105 -8.742 1 96.31 180 GLY B O 1
ATOM 3071 N N . CYS B 1 181 ? 6.098 -7.879 -7.445 1 97.88 181 CYS B N 1
ATOM 3072 C CA . CYS B 1 181 ? 5.832 -7.164 -6.199 1 97.88 181 CYS B CA 1
ATOM 3073 C C . CYS B 1 181 ? 6.879 -6.086 -5.957 1 97.88 181 CYS B C 1
ATOM 3075 O O . CYS B 1 181 ? 6.555 -4.996 -5.484 1 97.88 181 CYS B O 1
ATOM 3077 N N . GLU B 1 182 ? 8.164 -6.395 -6.273 1 97.81 182 GLU B N 1
ATOM 3078 C CA . GLU B 1 182 ? 9.211 -5.395 -6.125 1 97.81 182 GLU B CA 1
ATOM 3079 C C . GLU B 1 182 ? 8.938 -4.168 -6.988 1 97.81 182 GLU B C 1
ATOM 3081 O O . GLU B 1 182 ? 9.109 -3.033 -6.535 1 97.81 182 GLU B O 1
ATOM 3086 N N . LEU B 1 183 ? 8.547 -4.453 -8.203 1 98.25 183 LEU B N 1
ATOM 3087 C CA . LEU B 1 183 ? 8.242 -3.344 -9.094 1 98.25 183 LEU B CA 1
ATOM 3088 C C . LEU B 1 183 ? 7.117 -2.482 -8.523 1 98.25 183 LEU B C 1
ATOM 3090 O O . LEU B 1 183 ? 7.18 -1.253 -8.586 1 98.25 183 LEU B O 1
ATOM 3094 N N . PHE B 1 184 ? 6.082 -3.141 -7.996 1 98.75 184 PHE B N 1
ATOM 3095 C CA . PHE B 1 184 ? 5.004 -2.4 -7.352 1 98.75 184 PHE B CA 1
ATOM 3096 C C . PHE B 1 184 ? 5.539 -1.545 -6.211 1 98.75 184 PHE B C 1
ATOM 3098 O O . PHE B 1 184 ? 5.195 -0.367 -6.094 1 98.75 184 PHE B O 1
ATOM 3105 N N . GLY B 1 185 ? 6.398 -2.07 -5.363 1 98.81 185 GLY B N 1
ATOM 3106 C CA . GLY B 1 185 ? 7.004 -1.328 -4.266 1 98.81 185 GLY B CA 1
ATOM 3107 C C . GLY B 1 185 ? 7.812 -0.132 -4.73 1 98.81 185 GLY B C 1
ATOM 3108 O O . GLY B 1 185 ? 7.668 0.967 -4.188 1 98.81 185 GLY B O 1
ATOM 3109 N N . TYR B 1 186 ? 8.656 -0.327 -5.75 1 98.81 186 TYR B N 1
ATOM 3110 C CA . TYR B 1 186 ? 9.453 0.771 -6.281 1 98.81 186 TYR B CA 1
ATOM 3111 C C . TYR B 1 186 ? 8.57 1.854 -6.879 1 98.81 186 TYR B C 1
ATOM 3113 O O . TYR B 1 186 ? 8.898 3.041 -6.816 1 98.81 186 TYR B O 1
ATOM 3121 N N . THR B 1 187 ? 7.496 1.418 -7.473 1 98.88 187 THR B N 1
ATOM 3122 C CA . THR B 1 187 ? 6.543 2.375 -8.031 1 98.88 187 THR B CA 1
ATOM 3123 C C . THR B 1 187 ? 5.957 3.256 -6.926 1 98.88 187 THR B C 1
ATOM 3125 O O . THR B 1 187 ? 5.84 4.473 -7.094 1 98.88 187 THR B O 1
ATOM 3128 N N . LEU B 1 188 ? 5.594 2.656 -5.812 1 98.88 188 LEU B N 1
ATOM 3129 C CA . LEU B 1 188 ? 5.078 3.426 -4.688 1 98.88 188 LEU B CA 1
ATOM 3130 C C . LEU B 1 188 ? 6.117 4.422 -4.184 1 98.88 188 LEU B C 1
ATOM 3132 O O . LEU B 1 188 ? 5.793 5.578 -3.902 1 98.88 188 LEU B O 1
ATOM 3136 N N . CYS B 1 189 ? 7.367 3.975 -4.078 1 98.75 189 CYS B N 1
ATOM 3137 C CA . CYS B 1 189 ? 8.43 4.875 -3.646 1 98.75 189 CYS B CA 1
ATOM 3138 C C . CYS B 1 189 ? 8.594 6.035 -4.621 1 98.75 189 CYS B C 1
ATOM 3140 O O . CYS B 1 189 ? 8.766 7.18 -4.207 1 98.75 189 CYS B O 1
ATOM 3142 N N . PHE B 1 190 ? 8.508 5.723 -5.867 1 98.81 190 PHE B N 1
ATOM 3143 C CA . PHE B 1 190 ? 8.656 6.734 -6.91 1 98.81 190 PHE B CA 1
ATOM 3144 C C . PHE B 1 190 ? 7.543 7.773 -6.809 1 98.81 190 PHE B C 1
ATOM 3146 O O . PHE B 1 190 ? 7.805 8.977 -6.832 1 98.81 190 PHE B O 1
ATOM 3153 N N . ILE B 1 191 ? 6.312 7.328 -6.66 1 98.75 191 ILE B N 1
ATOM 3154 C CA . ILE B 1 191 ? 5.176 8.227 -6.543 1 98.75 191 ILE B CA 1
ATOM 3155 C C . ILE B 1 191 ? 5.312 9.078 -5.277 1 98.75 191 ILE B C 1
ATOM 3157 O O . ILE B 1 191 ? 5.008 10.273 -5.285 1 98.75 191 ILE B O 1
ATOM 3161 N N . SER B 1 192 ? 5.754 8.461 -4.246 1 98.5 192 SER B N 1
ATOM 3162 C CA . SER B 1 192 ? 5.957 9.172 -2.992 1 98.5 192 SER B CA 1
ATOM 3163 C C . SER B 1 192 ? 6.961 10.312 -3.16 1 98.5 192 SER B C 1
ATOM 3165 O O . SER B 1 192 ? 6.73 11.422 -2.676 1 98.5 192 SER B O 1
ATOM 3167 N N . VAL B 1 193 ? 8.047 10.023 -3.85 1 98.19 193 VAL B N 1
ATOM 3168 C CA . VAL B 1 193 ? 9.102 11.016 -4.047 1 98.19 193 VAL B CA 1
ATOM 3169 C C . VAL B 1 193 ? 8.609 12.117 -4.98 1 98.19 193 VAL B C 1
ATOM 3171 O O . VAL B 1 193 ? 8.914 13.297 -4.785 1 98.19 193 VAL B O 1
ATOM 3174 N N . LEU B 1 194 ? 7.816 11.766 -5.973 1 97.69 194 LEU B N 1
ATOM 3175 C CA . LEU B 1 194 ? 7.199 12.766 -6.84 1 97.69 194 LEU B CA 1
ATOM 3176 C C . LEU B 1 194 ? 6.266 13.672 -6.047 1 97.69 194 LEU B C 1
ATOM 3178 O O . LEU B 1 194 ? 6.277 14.891 -6.23 1 97.69 194 LEU B O 1
ATOM 3182 N N . TRP B 1 195 ? 5.484 13 -5.188 1 96.81 195 TRP B N 1
ATOM 3183 C CA . TRP B 1 195 ? 4.586 13.742 -4.309 1 96.81 195 TRP B CA 1
ATOM 3184 C C . TRP B 1 195 ? 5.371 14.703 -3.416 1 96.81 195 TRP B C 1
ATOM 3186 O O . TRP B 1 195 ? 5.008 15.875 -3.285 1 96.81 195 TRP B O 1
ATOM 3196 N N . TYR B 1 196 ? 6.402 14.328 -2.887 1 96.44 196 TYR B N 1
ATOM 3197 C CA . TYR B 1 196 ? 7.273 15.148 -2.053 1 96.44 196 TYR B CA 1
ATOM 3198 C C . TYR B 1 196 ? 7.832 16.328 -2.84 1 96.44 196 TYR B C 1
ATOM 3200 O O . TYR B 1 196 ? 7.824 17.469 -2.359 1 96.44 196 TYR B O 1
ATOM 3208 N N . GLY B 1 197 ? 8.32 16.062 -4.047 1 95.62 197 GLY B N 1
ATOM 3209 C CA . GLY B 1 197 ? 8.906 17.094 -4.887 1 95.62 197 GLY B CA 1
ATOM 3210 C C . GLY B 1 197 ? 7.914 18.172 -5.301 1 95.62 197 GLY B C 1
ATOM 3211 O O . GLY B 1 197 ? 8.242 19.359 -5.309 1 95.62 197 GLY B O 1
ATOM 3212 N N . ILE B 1 198 ? 6.719 17.766 -5.629 1 93.5 198 ILE B N 1
ATOM 3213 C CA . ILE B 1 198 ? 5.688 18.688 -6.09 1 93.5 198 ILE B CA 1
ATOM 3214 C C . ILE B 1 198 ? 5.246 19.578 -4.93 1 93.5 198 ILE B C 1
ATOM 3216 O O . ILE B 1 198 ? 5.062 20.781 -5.105 1 93.5 198 ILE B O 1
ATOM 3220 N N . SER B 1 199 ? 5.051 19.031 -3.764 1 88.75 199 SER B N 1
ATOM 3221 C CA . SER B 1 199 ? 4.633 19.766 -2.582 1 88.75 199 SER B CA 1
ATOM 3222 C C . SER B 1 199 ? 5.676 20.812 -2.189 1 88.75 199 SER B C 1
ATOM 3224 O O . SER B 1 199 ? 5.332 21.922 -1.77 1 88.75 199 SER B O 1
ATOM 3226 N N . ASN B 1 200 ? 6.879 20.516 -2.305 1 83.81 200 ASN B N 1
ATOM 3227 C CA . ASN B 1 200 ? 7.949 21.438 -1.93 1 83.81 200 ASN B CA 1
ATOM 3228 C C . ASN B 1 200 ? 8.094 22.578 -2.936 1 83.81 200 ASN B C 1
ATOM 3230 O O . ASN B 1 200 ? 8.438 23.703 -2.564 1 83.81 200 ASN B O 1
ATOM 3234 N N . LYS B 1 201 ? 7.836 22.344 -4.164 1 81.25 201 LYS B N 1
ATOM 3235 C CA . LYS B 1 201 ? 7.867 23.391 -5.172 1 81.25 201 LYS B CA 1
ATOM 3236 C C . LYS B 1 201 ? 6.746 24.406 -4.945 1 81.25 201 LYS B C 1
ATOM 3238 O O . LYS B 1 201 ? 6.961 25.609 -5.059 1 81.25 201 LYS B O 1
ATOM 3243 N N . VAL B 1 202 ? 5.629 23.906 -4.52 1 75.5 202 VAL B N 1
ATOM 3244 C CA . VAL B 1 202 ? 4.484 24.766 -4.281 1 75.5 202 VAL B CA 1
ATOM 3245 C C . VAL B 1 202 ? 4.73 25.625 -3.037 1 75.5 202 VAL B C 1
ATOM 3247 O O . VAL B 1 202 ? 4.457 26.828 -3.035 1 75.5 202 VAL B O 1
ATOM 3250 N N . SER B 1 203 ? 5.281 24.969 -2.057 1 73.19 203 SER B N 1
ATOM 3251 C CA . SER B 1 203 ? 5.574 25.688 -0.822 1 73.19 203 SER B CA 1
ATOM 3252 C C . SER B 1 203 ? 6.617 26.781 -1.051 1 73.19 203 SER B C 1
ATOM 3254 O O . SER B 1 203 ? 6.496 27.891 -0.524 1 73.19 203 SER B O 1
ATOM 3256 N N . ASN B 1 204 ? 7.645 26.516 -1.849 1 70.31 204 ASN B N 1
ATOM 3257 C CA . ASN B 1 204 ? 8.68 27.5 -2.145 1 70.31 204 ASN B CA 1
ATOM 3258 C C . ASN B 1 204 ? 8.141 28.641 -2.992 1 70.31 204 ASN B C 1
ATOM 3260 O O . ASN B 1 204 ? 8.547 29.797 -2.818 1 70.31 204 ASN B O 1
ATOM 3264 N N . ARG B 1 205 ? 7.234 28.328 -3.83 1 67 205 ARG B N 1
ATOM 3265 C CA . ARG B 1 205 ? 6.629 29.359 -4.66 1 67 205 ARG B CA 1
ATOM 3266 C C . ARG B 1 205 ? 5.785 30.312 -3.818 1 67 205 ARG B C 1
ATOM 3268 O O . ARG B 1 205 ? 5.805 31.531 -4.035 1 67 205 ARG B O 1
ATOM 3275 N N . VAL B 1 206 ? 5.109 29.781 -2.826 1 65.38 206 VAL B N 1
ATOM 3276 C CA . VAL B 1 206 ? 4.277 30.594 -1.945 1 65.38 206 VAL B CA 1
ATOM 3277 C C . VAL B 1 206 ? 5.164 31.484 -1.077 1 65.38 206 VAL B C 1
ATOM 3279 O O . VAL B 1 206 ? 4.855 32.656 -0.866 1 65.38 206 VAL B O 1
ATOM 3282 N N . LYS B 1 207 ? 6.309 31.016 -0.688 1 70.81 207 LYS B N 1
ATOM 3283 C CA . LYS B 1 207 ? 7.238 31.797 0.134 1 70.81 207 LYS B CA 1
ATOM 3284 C C . LYS B 1 207 ? 7.875 32.938 -0.668 1 70.81 207 LYS B C 1
ATOM 3286 O O . LYS B 1 207 ? 8.141 34 -0.131 1 70.81 207 LYS B O 1
ATOM 3291 N N . ASN B 1 208 ? 8.086 32.688 -1.896 1 68.06 208 ASN B N 1
ATOM 3292 C CA . ASN B 1 208 ? 8.719 33.719 -2.715 1 68.06 208 ASN B CA 1
ATOM 3293 C C . ASN B 1 208 ? 7.734 34.812 -3.102 1 68.06 208 ASN B C 1
ATOM 3295 O O . ASN B 1 208 ? 8.141 35.906 -3.463 1 68.06 208 ASN B O 1
ATOM 3299 N N . ILE B 1 209 ? 6.512 34.469 -3.145 1 65.31 209 ILE B N 1
ATOM 3300 C CA . ILE B 1 209 ? 5.496 35.469 -3.467 1 65.31 209 ILE B CA 1
ATOM 3301 C C . ILE B 1 209 ? 5.266 36.375 -2.26 1 65.31 209 ILE B C 1
ATOM 3303 O O . ILE B 1 209 ? 5.012 37.562 -2.414 1 65.31 209 ILE B O 1
ATOM 3307 N N . ASN B 1 210 ? 5.312 35.906 -1.057 1 49.41 210 ASN B N 1
ATOM 3308 C CA . ASN B 1 210 ? 5.172 36.812 0.087 1 49.41 210 ASN B CA 1
ATOM 3309 C C . ASN B 1 210 ? 6.496 37.469 0.446 1 49.41 210 ASN B C 1
ATOM 3311 O O . ASN B 1 210 ? 6.516 38.625 0.921 1 49.41 210 ASN B O 1
#

Nearest PDB structures (foldseek):
  8gjg-assembly1_A  TM=2.547E-01  e=3.778E+00  synthetic construct
  6grj-assembly1_D  TM=1.679E-01  e=5.252E+00  Aeromonas hydrophila
  8gjg-assembly1_A  TM=2.547E-01  e=3.778E+00  synthetic construct
  6grj-assembly1_D  TM=1.679E-01  e=5.252E+00  Aeromonas hydrophila

pLDDT: mean 91.92, std 8.87, range [48.56, 98.88]